Protein AF-A0A286EN85-F1 (afdb_monomer)

Mean predicted aligned error: 17.19 Å

Secondary structure (DSSP, 8-state):
-----------PPPP--TTSSTTSSS---------PPPPPP-PPP-----------------------------------------------------PPPP----------------------------------------------------PPPP--------EETTEEHHHHHHHHHHHHHHHT-TTS-HHHHHHHHHHHHHHHHHHHSEETTEEHHHHHHHHHHHHTS--EEEE----TTS---SS-TTPPP--HHHHTT-TT-EEEEEE-TTS-EEEEEEETTEEEEEEEEEETT--TTT--S-----HHHHHHHHHHTT---SEEEEEEEEE-S-GGGGTSHHHHHHHHHHHTTSPPP-EEEEEEEEEE-TTTTHHHHHTTTSHHHHHHHHHHHHHHHHHHHHHHTTEEEEE--HHHHHHHHHHHTTPPPPPTTPPEEEEE-SS-EE-SS-EEEEEEEEE--HHHHHT-----SSEEEEEEEEEE-TTS-EEEEEEEEEEESSHHHHHHHHHHHHHHHHHTT-EEEE-TT-HHHHHHTTSTT----

Foldseek 3Di:
DDDDDDDDDDDDDDDPPPPPPVVPPPDDDDDDDDDDDDDDDDDDDDDDDDDDDDDDDDDDDDDDDDDDDDDDDDDDDDDDDDDDDDDDDDDDDDDDDDDDDDDDDDDDDDDDDDDDDDDDDDDDDDDDDDDDDDDDDDDDDDDDDDDDDPDPPPPDDPPDPPPPQPDDPNHHVVLVVLVVVLVVLLVPPPPPDPVVSVVSNVVSVVVSCLQPDCDVVHRNVNVVVLVVVLVPDDQKQKFFQDPQPPPPPPPPPFWDDFGRVLCSLFVPWTWGWDADPVRAIWIWIDGPQKIKWKKWKAAPDDPQWDCLQFLDFPVVQLVVLCVVVVLQFQKKKKKKKWFFQQLCVLPDDPSSVVVVVVVVVDGTTRDIIIMIMTIGRCVRCVVQLVVQVHDPRSVVVSNSVSLVSSQVRSVVSNIGIGIAHRVRQSVQLVVLVVDDPDPSRDIWMWGDDQAWIDTPFKIKWKKKWPDDDPVLVSVPSDQNARMKMKMWMWGQDPVRDIDIIIMIMGMHRDPVRSVRSVVSVCVSCVVSVIDIGTPGSCRSLSSQRNGRVRDDD

pLDDT: mean 70.4, std 23.83, range [24.61, 98.0]

Solvent-accessible surface area (backbone atoms only — not comparable to full-atom values): 34854 Å² total; per-residue (Å²): 140,84,88,84,83,82,86,79,84,80,84,76,85,78,80,90,69,78,76,73,68,75,76,74,76,81,79,76,80,85,76,91,77,82,86,79,75,84,82,78,85,86,77,81,90,80,91,80,84,90,81,90,80,88,87,87,89,82,91,85,81,84,88,81,83,85,83,91,83,91,83,85,90,81,86,90,79,91,81,89,82,89,81,88,80,87,85,91,84,87,82,88,83,86,86,84,88,82,82,86,88,79,91,85,88,84,87,85,87,84,84,90,81,88,89,84,87,92,82,91,74,92,80,79,90,76,90,79,76,88,76,87,84,78,87,83,84,91,85,83,87,87,91,76,92,76,80,89,74,90,69,80,75,73,73,75,77,71,87,71,80,77,76,78,63,68,58,57,95,90,40,47,48,71,57,52,54,44,52,49,50,40,51,50,55,58,72,65,28,86,88,42,60,72,68,58,36,51,51,52,51,52,50,40,50,51,52,45,49,45,60,67,49,53,61,91,83,42,44,40,60,64,49,50,53,37,50,54,57,35,72,76,48,84,46,65,49,75,32,68,55,66,63,86,83,72,69,80,60,86,85,58,84,60,68,52,91,68,60,49,79,52,38,69,80,36,83,68,56,44,35,28,65,48,67,45,98,86,66,51,53,31,17,40,39,32,44,92,85,27,36,29,40,40,30,38,47,42,63,82,81,69,57,67,76,71,74,79,71,64,89,72,72,65,60,68,56,44,55,48,54,37,53,75,68,57,51,56,53,58,32,40,34,43,35,37,38,39,34,27,72,52,44,56,77,62,71,30,73,70,46,20,52,51,43,56,57,49,45,75,78,41,87,58,51,70,45,76,50,36,38,41,25,42,31,41,30,62,81,83,17,36,68,53,18,46,79,50,73,26,72,70,63,1,44,52,52,48,50,51,53,52,51,52,48,49,29,53,52,31,44,76,59,66,26,46,50,45,66,24,26,45,68,48,48,47,47,49,34,45,60,52,67,67,61,73,89,71,60,84,82,55,68,46,50,38,43,49,43,57,73,29,29,29,48,93,65,40,39,33,36,35,25,37,58,76,41,79,57,78,75,52,59,56,70,64,75,78,62,76,22,48,26,38,33,41,19,38,37,40,24,76,39,96,88,74,48,73,50,74,49,38,38,40,34,45,27,15,75,43,73,68,52,39,51,53,33,51,51,48,47,52,50,52,30,53,74,66,66,30,40,74,41,76,40,57,48,40,23,62,61,45,48,44,35,52,24,76,78,42,64,93,127

Structure (mmCIF, N/CA/C/O backbone):
data_AF-A0A286EN85-F1
#
_entry.id   AF-A0A286EN85-F1
#
loop_
_atom_site.group_PDB
_atom_site.id
_atom_site.type_symbol
_atom_site.label_atom_id
_atom_site.label_alt_id
_atom_site.label_comp_id
_atom_site.label_asym_id
_atom_site.label_entity_id
_atom_site.label_seq_id
_atom_site.pdbx_PDB_ins_code
_atom_site.Cartn_x
_atom_site.Cartn_y
_atom_site.Cartn_z
_atom_site.occupancy
_atom_site.B_iso_or_equiv
_atom_site.auth_seq_id
_atom_site.auth_comp_id
_atom_site.auth_asym_id
_atom_site.auth_atom_id
_atom_site.pdbx_PDB_model_num
ATOM 1 N N . MET A 1 1 ? 28.900 -2.357 -67.559 1.00 37.50 1 MET A N 1
ATOM 2 C CA . MET A 1 1 ? 28.518 -1.378 -66.519 1.00 37.50 1 MET A CA 1
ATOM 3 C C . MET A 1 1 ? 28.717 -2.035 -65.168 1.00 37.50 1 MET A C 1
ATOM 5 O O . MET A 1 1 ? 27.963 -2.923 -64.808 1.00 37.50 1 MET A O 1
ATOM 9 N N . VAL A 1 2 ? 29.807 -1.669 -64.501 1.00 26.42 2 VAL A N 1
ATOM 10 C CA . VAL A 1 2 ? 30.241 -2.177 -63.196 1.00 26.42 2 VAL A CA 1
ATOM 11 C C . VAL A 1 2 ? 30.004 -1.037 -62.213 1.00 26.42 2 VAL A C 1
ATOM 13 O O . VAL A 1 2 ? 30.595 0.025 -62.386 1.00 26.42 2 VAL A O 1
ATOM 16 N N . PHE A 1 3 ? 29.120 -1.217 -61.231 1.00 29.27 3 PHE A N 1
ATOM 17 C CA . PHE A 1 3 ? 28.935 -0.240 -60.157 1.00 29.27 3 PHE A CA 1
ATOM 18 C C . PHE A 1 3 ? 29.713 -0.688 -58.921 1.00 29.27 3 PHE A C 1
ATOM 20 O O . PHE A 1 3 ? 29.362 -1.648 -58.243 1.00 29.27 3 PHE A O 1
ATOM 27 N N . SER A 1 4 ? 30.804 0.035 -58.686 1.00 24.61 4 SER A N 1
ATOM 28 C CA . SER A 1 4 ? 31.591 0.049 -57.460 1.00 24.61 4 SER A CA 1
ATOM 29 C C . SER A 1 4 ? 30.835 0.853 -56.398 1.00 24.61 4 SER A C 1
ATOM 31 O O . SER A 1 4 ? 30.503 2.015 -56.633 1.00 24.61 4 SER A O 1
ATOM 33 N N . VAL A 1 5 ? 30.555 0.249 -55.242 1.00 34.94 5 VAL A N 1
ATOM 34 C CA . VAL A 1 5 ? 30.051 0.951 -54.053 1.00 34.94 5 VAL A CA 1
ATOM 35 C C . VAL A 1 5 ? 31.171 0.936 -53.020 1.00 34.94 5 VAL A C 1
ATOM 37 O O . VAL A 1 5 ? 31.444 -0.079 -52.386 1.00 34.94 5 VAL A O 1
ATOM 40 N N . GLY A 1 6 ? 31.866 2.068 -52.912 1.00 31.92 6 GLY A N 1
ATOM 41 C CA . GLY A 1 6 ? 32.921 2.297 -51.935 1.00 31.92 6 GLY A CA 1
ATOM 42 C C . GLY A 1 6 ? 32.345 2.669 -50.572 1.00 31.92 6 GLY A C 1
ATOM 43 O O . GLY A 1 6 ? 31.715 3.712 -50.410 1.00 31.92 6 GLY A O 1
ATOM 44 N N . THR A 1 7 ? 32.604 1.825 -49.581 1.00 32.81 7 THR A N 1
ATOM 45 C CA . THR A 1 7 ? 32.297 2.051 -48.168 1.00 32.81 7 THR A CA 1
ATOM 46 C C . THR A 1 7 ? 33.362 2.971 -47.558 1.00 32.81 7 THR A C 1
ATOM 48 O O . THR A 1 7 ? 34.517 2.575 -47.418 1.00 32.81 7 THR A O 1
ATOM 51 N N . ARG A 1 8 ? 33.002 4.201 -47.169 1.00 31.61 8 ARG A N 1
ATOM 52 C CA . ARG A 1 8 ? 33.813 5.033 -46.259 1.00 31.61 8 ARG A CA 1
ATOM 53 C C . ARG A 1 8 ? 33.131 5.077 -44.896 1.00 31.61 8 ARG A C 1
ATOM 55 O O . ARG A 1 8 ? 32.101 5.721 -44.737 1.00 31.61 8 ARG A O 1
ATOM 62 N N . ALA A 1 9 ? 33.715 4.373 -43.930 1.00 30.30 9 ALA A N 1
ATOM 63 C CA . ALA A 1 9 ? 33.351 4.460 -42.524 1.00 30.30 9 ALA A CA 1
ATOM 64 C C . ALA A 1 9 ? 34.038 5.682 -41.897 1.00 30.30 9 ALA A C 1
ATOM 66 O O . ALA A 1 9 ? 35.263 5.746 -41.803 1.00 30.30 9 ALA A O 1
ATOM 67 N N . SER A 1 10 ? 33.237 6.661 -41.488 1.00 31.23 10 SER A N 1
ATOM 68 C CA . SER A 1 10 ? 33.670 7.823 -40.717 1.00 31.23 10 SER A CA 1
ATOM 69 C C . SER A 1 10 ? 33.829 7.414 -39.251 1.00 31.23 10 SER A C 1
ATOM 71 O O . SER A 1 10 ? 32.850 7.075 -38.587 1.00 31.23 10 SER A O 1
ATOM 73 N N . ILE A 1 11 ? 35.060 7.439 -38.744 1.00 35.25 11 ILE A N 1
ATOM 74 C CA . ILE A 1 11 ? 35.371 7.241 -37.325 1.00 35.25 11 ILE A CA 1
ATOM 75 C C . ILE A 1 11 ? 34.974 8.521 -36.578 1.00 35.25 11 ILE A C 1
ATOM 77 O O . ILE A 1 11 ? 35.602 9.565 -36.745 1.00 35.25 11 ILE A O 1
ATOM 81 N N . LEU A 1 12 ? 33.916 8.446 -35.770 1.00 37.62 12 LEU A N 1
ATOM 82 C CA . LEU A 1 12 ? 33.552 9.487 -34.807 1.00 37.62 12 LEU A CA 1
ATOM 83 C C . LEU A 1 12 ? 34.435 9.365 -33.548 1.00 37.62 12 LEU A C 1
ATOM 85 O O . LEU A 1 12 ? 34.676 8.246 -33.087 1.00 37.62 12 LEU A O 1
ATOM 89 N N . PRO A 1 13 ? 34.906 10.479 -32.958 1.00 38.34 13 PRO A N 1
ATOM 90 C CA . PRO A 1 13 ? 35.698 10.445 -31.736 1.00 38.34 13 PRO A CA 1
ATOM 91 C C . PRO A 1 13 ? 34.829 10.087 -30.521 1.00 38.34 13 PRO A C 1
ATOM 93 O O . PRO A 1 13 ? 33.776 10.677 -30.280 1.00 38.34 13 PRO A O 1
ATOM 96 N N . VAL A 1 14 ? 35.302 9.123 -29.731 1.00 38.22 14 VAL A N 1
ATOM 97 C CA . VAL A 1 14 ? 34.725 8.737 -28.437 1.00 38.22 14 VAL A CA 1
ATOM 98 C C . VAL A 1 14 ? 35.010 9.845 -27.407 1.00 38.22 14 VAL A C 1
ATOM 100 O O . VAL A 1 14 ? 36.177 10.185 -27.207 1.00 38.22 14 VAL A O 1
ATOM 103 N N . PRO A 1 15 ? 34.003 10.410 -26.713 1.00 34.84 15 PRO A N 1
ATOM 104 C CA . PRO A 1 15 ? 34.243 11.391 -25.660 1.00 34.84 15 PRO A CA 1
ATOM 105 C C . PRO A 1 15 ? 34.834 10.729 -24.402 1.00 34.84 15 PRO A C 1
ATOM 107 O O . PRO A 1 15 ? 34.243 9.837 -23.788 1.00 34.84 15 PRO A O 1
ATOM 110 N N . GLY A 1 16 ? 36.019 11.195 -24.000 1.00 36.62 16 GLY A N 1
ATOM 111 C CA . GLY A 1 16 ? 36.777 10.732 -22.836 1.00 36.62 16 GLY A CA 1
ATOM 112 C C . GLY A 1 16 ? 36.204 11.190 -21.492 1.00 36.62 16 GLY A C 1
ATOM 113 O O . GLY A 1 16 ? 36.803 12.024 -20.823 1.00 36.62 16 GLY A O 1
ATOM 114 N N . VAL A 1 17 ? 35.071 10.620 -21.067 1.00 41.47 17 VAL A N 1
ATOM 115 C CA . VAL A 1 17 ? 34.461 10.906 -19.744 1.00 41.47 17 VAL A CA 1
ATOM 116 C C . VAL A 1 17 ? 34.503 9.699 -18.786 1.00 41.47 17 VAL A C 1
ATOM 118 O O . VAL A 1 17 ? 34.195 9.820 -17.604 1.00 41.47 17 VAL A O 1
ATOM 121 N N . ILE A 1 18 ? 34.984 8.530 -19.220 1.00 38.09 18 ILE A N 1
ATOM 122 C CA . ILE A 1 18 ? 34.916 7.300 -18.402 1.00 38.09 18 ILE A CA 1
ATOM 123 C C . ILE A 1 18 ? 36.121 7.111 -17.449 1.00 38.09 18 ILE A C 1
ATOM 125 O O . ILE A 1 18 ? 36.033 6.342 -16.494 1.00 38.09 18 ILE A O 1
ATOM 129 N N . LEU A 1 19 ? 37.219 7.865 -17.591 1.00 34.06 19 LEU A N 1
ATOM 130 C CA . LEU A 1 19 ? 38.422 7.671 -16.757 1.00 34.06 19 LEU A CA 1
ATOM 131 C C . LEU A 1 19 ? 38.522 8.534 -15.481 1.00 34.06 19 LEU A C 1
ATOM 133 O O . LEU A 1 19 ? 39.408 8.293 -14.663 1.00 34.06 19 LEU A O 1
ATOM 137 N N . ALA A 1 20 ? 37.603 9.475 -15.237 1.00 34.38 20 ALA A N 1
ATOM 138 C CA . ALA A 1 20 ? 37.636 10.311 -14.025 1.00 34.38 20 ALA A CA 1
ATOM 139 C C . ALA A 1 20 ? 36.971 9.660 -12.789 1.00 34.38 20 ALA A C 1
ATOM 141 O O . ALA A 1 20 ? 37.239 10.062 -11.657 1.00 34.38 20 ALA A O 1
ATOM 142 N N . GLY A 1 21 ? 36.140 8.626 -12.974 1.00 34.59 21 GLY A N 1
ATOM 143 C CA . GLY A 1 21 ? 35.402 7.971 -11.881 1.00 34.59 21 GLY A CA 1
ATOM 144 C C . GLY A 1 21 ? 36.197 6.928 -11.083 1.00 34.59 21 GLY A C 1
ATOM 145 O O . GLY A 1 21 ? 35.845 6.623 -9.947 1.00 34.59 21 GLY A O 1
ATOM 146 N N . LEU A 1 22 ? 37.292 6.400 -11.637 1.00 32.66 22 LEU A N 1
ATOM 147 C CA . LEU A 1 22 ? 38.024 5.261 -11.060 1.00 32.66 22 LEU A CA 1
ATOM 148 C C . LEU A 1 22 ? 39.179 5.644 -10.119 1.00 32.66 22 LEU A C 1
ATOM 150 O O . LEU A 1 22 ? 39.693 4.782 -9.413 1.00 32.66 22 LEU A O 1
ATOM 154 N N . ARG A 1 23 ? 39.541 6.933 -10.016 1.00 34.00 23 ARG A N 1
ATOM 155 C CA . ARG A 1 23 ? 40.538 7.429 -9.040 1.00 34.00 23 ARG A CA 1
ATOM 156 C C . ARG A 1 23 ? 39.949 7.911 -7.706 1.00 34.00 23 ARG A C 1
ATOM 158 O O . ARG A 1 23 ? 40.711 8.252 -6.810 1.00 34.00 23 ARG A O 1
ATOM 165 N N . ARG A 1 24 ? 38.620 7.901 -7.531 1.00 36.53 24 ARG A N 1
ATOM 166 C CA . ARG A 1 24 ? 37.940 8.340 -6.288 1.00 36.53 24 ARG A CA 1
ATOM 167 C C . ARG A 1 24 ? 37.510 7.213 -5.340 1.00 36.53 24 ARG A C 1
ATOM 169 O O . ARG A 1 24 ? 36.817 7.480 -4.366 1.00 36.53 24 ARG A O 1
ATOM 176 N N . LEU A 1 25 ? 37.930 5.971 -5.596 1.00 34.88 25 LEU A N 1
ATOM 177 C CA . LEU A 1 25 ? 37.581 4.793 -4.783 1.00 34.88 25 LEU A CA 1
ATOM 178 C C . LEU A 1 25 ? 38.743 4.225 -3.944 1.00 34.88 25 LEU A C 1
ATOM 180 O O . LEU A 1 25 ? 38.591 3.166 -3.346 1.00 34.88 25 LEU A O 1
ATOM 184 N N . GLN A 1 26 ? 39.880 4.925 -3.847 1.00 34.69 26 GLN A N 1
ATOM 185 C CA . GLN A 1 26 ? 41.032 4.490 -3.035 1.00 34.69 26 GLN A CA 1
ATOM 186 C C . GLN A 1 26 ? 41.301 5.331 -1.774 1.00 34.69 26 GLN A C 1
ATOM 188 O O . GLN A 1 26 ? 42.305 5.114 -1.106 1.00 34.69 26 GLN A O 1
ATOM 193 N N . SER A 1 27 ? 40.395 6.228 -1.376 1.00 33.34 27 SER A N 1
ATOM 194 C CA . SER A 1 27 ? 40.480 6.916 -0.079 1.00 33.34 27 SER A CA 1
ATOM 195 C C . SER A 1 27 ? 39.203 6.703 0.735 1.00 33.34 27 SER A C 1
ATOM 197 O O . SER A 1 27 ? 38.347 7.581 0.823 1.00 33.34 27 SER A O 1
ATOM 199 N N . ILE A 1 28 ? 39.075 5.516 1.324 1.00 36.47 28 ILE A N 1
ATOM 200 C CA . ILE A 1 28 ? 38.228 5.306 2.500 1.00 36.47 28 ILE A CA 1
ATOM 201 C C . ILE A 1 28 ? 39.192 5.181 3.683 1.00 36.47 28 ILE A C 1
ATOM 203 O O . ILE A 1 28 ? 39.798 4.120 3.842 1.00 36.47 28 ILE A O 1
ATOM 207 N N . PRO A 1 29 ? 39.383 6.225 4.508 1.00 35.62 29 PRO A N 1
ATOM 208 C CA . PRO A 1 29 ? 39.943 6.033 5.832 1.00 35.62 29 PRO A CA 1
ATOM 209 C C . PRO A 1 29 ? 38.877 5.337 6.680 1.00 35.62 29 PRO A C 1
ATOM 211 O O . PRO A 1 29 ? 37.765 5.838 6.845 1.00 35.62 29 PRO A O 1
ATOM 214 N N . GLY A 1 30 ? 39.211 4.157 7.195 1.00 40.03 30 GLY A N 1
ATOM 215 C CA . GLY A 1 30 ? 38.523 3.613 8.355 1.00 40.03 30 GLY A CA 1
ATOM 216 C C . GLY A 1 30 ? 38.811 4.496 9.569 1.00 40.03 30 GLY A C 1
ATOM 217 O O . GLY A 1 30 ? 39.941 4.937 9.759 1.00 40.03 30 GLY A O 1
ATOM 218 N N . GLY A 1 31 ? 37.792 4.748 10.380 1.00 32.44 31 GLY A N 1
ATOM 219 C CA . GLY A 1 31 ? 37.924 5.501 11.624 1.00 32.44 31 GLY A CA 1
ATOM 220 C C . GLY A 1 31 ? 36.610 6.176 11.973 1.00 32.44 31 GLY A C 1
ATOM 221 O O . GLY A 1 31 ? 36.201 7.117 11.304 1.00 32.44 31 GLY A O 1
ATOM 222 N N . GLY A 1 32 ? 35.914 5.644 12.976 1.00 46.00 32 GLY A N 1
ATOM 223 C CA . GLY A 1 32 ? 34.712 6.266 13.511 1.00 46.00 32 GLY A CA 1
ATOM 224 C C . GLY A 1 32 ? 35.048 7.581 14.203 1.00 46.00 32 GLY A C 1
ATOM 225 O O . GLY A 1 32 ? 35.995 7.644 14.982 1.00 46.00 32 GLY A O 1
ATOM 226 N N . GLU A 1 33 ? 34.229 8.597 13.960 1.00 30.17 33 GLU A N 1
ATOM 227 C CA . GLU A 1 33 ? 34.220 9.814 14.757 1.00 30.17 33 GLU A CA 1
ATOM 228 C C . GLU A 1 33 ? 32.792 10.030 15.265 1.00 30.17 33 GLU A C 1
ATOM 230 O O . GLU A 1 33 ? 31.848 10.291 14.515 1.00 30.17 33 GLU A O 1
ATOM 235 N N . LEU A 1 34 ? 32.636 9.789 16.566 1.00 36.16 34 LEU A N 1
ATOM 236 C CA . LEU A 1 34 ? 31.470 10.149 17.354 1.00 36.16 34 LEU A CA 1
ATOM 237 C C . LEU A 1 34 ? 31.338 11.672 17.329 1.00 36.16 34 LEU A C 1
ATOM 239 O O . LEU A 1 34 ? 32.243 12.382 17.759 1.00 36.16 34 LEU A O 1
ATOM 243 N N . VAL A 1 35 ? 30.190 12.162 16.868 1.00 36.72 35 VAL A N 1
ATOM 244 C CA . VAL A 1 35 ? 29.818 13.571 16.997 1.00 36.72 35 VAL A CA 1
ATOM 245 C C . VAL A 1 35 ? 29.725 13.907 18.487 1.00 36.72 35 VAL A C 1
ATOM 247 O O . VAL A 1 35 ? 28.838 13.436 19.200 1.00 36.72 35 VAL A O 1
ATOM 250 N N . SER A 1 36 ? 30.686 14.700 18.956 1.00 31.30 36 SER A N 1
ATOM 251 C CA . SER A 1 36 ? 30.783 15.224 20.313 1.00 31.30 36 SER A CA 1
ATOM 252 C C . SER A 1 36 ? 29.688 16.260 20.581 1.00 31.30 36 SER A C 1
ATOM 254 O O . SER A 1 36 ? 29.626 17.300 19.927 1.00 31.30 36 SER A O 1
ATOM 256 N N . ILE A 1 37 ? 28.849 15.982 21.576 1.00 46.12 37 ILE A N 1
ATOM 257 C CA . ILE A 1 37 ? 27.871 16.912 22.154 1.00 46.12 37 ILE A CA 1
ATOM 258 C C . ILE A 1 37 ? 28.617 17.864 23.113 1.00 46.12 37 ILE A C 1
ATOM 260 O O . ILE A 1 37 ? 29.447 17.385 23.892 1.00 46.12 37 ILE A O 1
ATOM 264 N N . PRO A 1 38 ? 28.354 19.186 23.108 1.00 44.34 38 PRO A N 1
ATOM 265 C CA . PRO A 1 38 ? 29.009 20.116 24.027 1.00 44.34 38 PRO A CA 1
ATOM 266 C C . PRO A 1 38 ? 28.607 19.858 25.495 1.00 44.34 38 PRO A C 1
ATOM 268 O O . PRO A 1 38 ? 27.457 19.500 25.771 1.00 44.34 38 PRO A O 1
ATOM 271 N N . PRO A 1 39 ? 29.526 20.044 26.463 1.00 42.09 39 PRO A N 1
ATOM 272 C CA . PRO A 1 39 ? 29.259 19.760 27.867 1.00 42.09 39 PRO A CA 1
ATOM 273 C C . PRO A 1 39 ? 28.335 20.807 28.505 1.00 42.09 39 PRO A C 1
ATOM 275 O O . PRO A 1 39 ? 28.498 22.013 28.324 1.00 42.09 39 PRO A O 1
ATOM 278 N N . ARG A 1 40 ? 27.390 20.324 29.322 1.00 43.88 40 ARG A N 1
ATOM 279 C CA . ARG A 1 40 ? 26.606 21.136 30.266 1.00 43.88 40 ARG A CA 1
ATOM 280 C C . ARG A 1 40 ? 27.514 21.766 31.340 1.00 43.88 40 ARG A C 1
ATOM 282 O O . ARG A 1 40 ? 28.486 21.130 31.756 1.00 43.88 40 ARG A O 1
ATOM 289 N N . PRO A 1 41 ? 27.178 22.967 31.845 1.00 42.28 41 PRO A N 1
ATOM 290 C CA . PRO A 1 41 ? 27.951 23.632 32.887 1.00 42.28 41 PRO A CA 1
ATOM 291 C C . PRO A 1 41 ? 27.868 22.884 34.226 1.00 42.28 41 PRO A C 1
ATOM 293 O O . PRO A 1 41 ? 26.811 22.398 34.633 1.00 42.28 41 PRO A O 1
ATOM 296 N N . LYS A 1 42 ? 29.019 22.801 34.903 1.00 39.75 42 LYS A N 1
ATOM 297 C CA . LYS A 1 42 ? 29.210 22.178 36.218 1.00 39.75 42 LYS A CA 1
ATOM 298 C C . LYS A 1 42 ? 28.576 23.041 37.315 1.00 39.75 42 LYS A C 1
ATOM 300 O O . LYS A 1 42 ? 29.044 24.144 37.574 1.00 39.75 42 LYS A O 1
ATOM 305 N N . GLY A 1 43 ? 27.551 22.502 37.972 1.00 38.66 43 GLY A N 1
ATOM 306 C CA . GLY A 1 43 ? 27.073 22.949 39.282 1.00 38.66 43 GLY A CA 1
ATOM 307 C C . GLY A 1 43 ? 27.855 22.265 40.407 1.00 38.66 43 GLY A C 1
ATOM 308 O O . GLY A 1 43 ? 28.271 21.116 40.277 1.00 38.66 43 GLY A O 1
ATOM 309 N N . SER A 1 44 ? 28.099 23.023 41.469 1.00 37.62 44 SER A N 1
ATOM 310 C CA . SER A 1 44 ? 29.079 22.813 42.534 1.00 37.62 44 SER A CA 1
ATOM 311 C C . SER A 1 44 ? 28.817 21.639 43.481 1.00 37.62 44 SER A C 1
ATOM 313 O O . SER A 1 44 ? 27.679 21.284 43.772 1.00 37.62 44 SER A O 1
ATOM 315 N N . GLY A 1 45 ? 29.935 21.127 44.003 1.00 35.84 45 GLY A N 1
ATOM 316 C CA . GLY A 1 45 ? 30.097 20.069 44.997 1.00 35.84 45 GLY A CA 1
ATOM 317 C C . GLY A 1 45 ? 29.239 20.138 46.263 1.00 35.84 45 GLY A C 1
ATOM 318 O O . GLY A 1 45 ? 28.857 21.199 46.748 1.00 35.84 45 GLY A O 1
ATOM 319 N N . GLY A 1 46 ? 29.045 18.950 46.830 1.00 36.06 46 GLY A N 1
ATOM 320 C CA . GLY A 1 46 ? 28.564 18.712 48.182 1.00 36.06 46 GLY A CA 1
ATOM 321 C C . GLY A 1 46 ? 29.011 17.324 48.634 1.00 36.06 46 GLY A C 1
ATOM 322 O O . GLY A 1 46 ? 28.432 16.321 48.229 1.00 36.06 46 GLY A O 1
ATOM 323 N N . ASP A 1 47 ? 30.082 17.296 49.423 1.00 41.62 47 ASP A N 1
ATOM 324 C CA . ASP A 1 47 ? 30.658 16.145 50.122 1.00 41.62 47 ASP A CA 1
ATOM 325 C C . ASP A 1 47 ? 29.624 15.244 50.815 1.00 41.62 47 ASP A C 1
ATOM 327 O O . ASP A 1 47 ? 28.758 15.745 51.532 1.00 41.62 47 ASP A O 1
ATOM 331 N N . ARG A 1 48 ? 29.835 13.916 50.768 1.00 39.00 48 ARG A N 1
ATOM 332 C CA . ARG A 1 48 ? 29.853 13.074 51.986 1.00 39.00 48 ARG A CA 1
ATOM 333 C C . ARG A 1 48 ? 30.294 11.627 51.737 1.00 39.00 48 ARG A C 1
ATOM 335 O O . ARG A 1 48 ? 29.566 10.801 51.205 1.00 39.00 48 ARG A O 1
ATOM 342 N N . ARG A 1 49 ? 31.517 11.378 52.210 1.00 35.62 49 ARG A N 1
ATOM 343 C CA . ARG A 1 49 ? 32.027 10.243 53.002 1.00 35.62 49 ARG A CA 1
ATOM 344 C C . ARG A 1 49 ? 31.436 8.840 52.791 1.00 35.62 49 ARG A C 1
ATOM 346 O O . ARG A 1 49 ? 30.297 8.532 53.117 1.00 35.62 49 ARG A O 1
ATOM 353 N N . GLN A 1 50 ? 32.372 7.980 52.406 1.00 36.03 50 GLN A N 1
ATOM 354 C CA . GLN A 1 50 ? 32.381 6.526 52.440 1.00 36.03 50 GLN A CA 1
ATOM 355 C C . GLN A 1 50 ? 32.161 5.970 53.858 1.00 36.03 50 GLN A C 1
ATOM 357 O O . GLN A 1 50 ? 32.797 6.431 54.802 1.00 36.03 50 GLN A O 1
ATOM 362 N N . HIS A 1 51 ? 31.372 4.901 53.974 1.00 36.19 51 HIS A N 1
ATOM 363 C CA . HIS A 1 51 ? 31.632 3.814 54.918 1.00 36.19 51 HIS A CA 1
ATOM 364 C C . HIS A 1 51 ? 31.239 2.483 54.273 1.00 36.19 51 HIS A C 1
ATOM 366 O O . HIS A 1 51 ? 30.103 2.274 53.854 1.00 36.19 51 HIS A O 1
ATOM 372 N N . ALA A 1 52 ? 32.227 1.598 54.175 1.00 38.75 52 ALA A N 1
ATOM 373 C CA . ALA A 1 52 ? 32.098 0.214 53.759 1.00 38.75 52 ALA A CA 1
ATOM 374 C C . ALA A 1 52 ? 31.550 -0.644 54.906 1.00 38.75 52 ALA A C 1
ATOM 376 O O . ALA A 1 52 ? 32.072 -0.540 56.013 1.00 38.75 52 ALA A O 1
ATOM 377 N N . VAL A 1 53 ? 30.606 -1.557 54.637 1.00 36.38 53 VAL A N 1
ATOM 378 C CA . VAL A 1 53 ? 30.409 -2.764 55.459 1.00 36.38 53 VAL A CA 1
ATOM 379 C C . VAL A 1 53 ? 30.007 -3.967 54.594 1.00 36.38 53 VAL A C 1
ATOM 381 O O . VAL A 1 53 ? 29.056 -3.931 53.821 1.00 36.38 53 VAL A O 1
ATOM 384 N N . LYS A 1 54 ? 30.816 -5.011 54.795 1.00 35.59 54 LYS A N 1
ATOM 385 C CA . LYS A 1 54 ? 30.694 -6.458 54.572 1.00 35.59 54 LYS A CA 1
ATOM 386 C C . LYS A 1 54 ? 29.323 -7.071 54.255 1.00 35.59 54 LYS A C 1
ATOM 388 O O . LYS A 1 54 ? 28.305 -6.802 54.879 1.00 35.59 54 LYS A O 1
ATOM 393 N N . SER A 1 55 ? 29.418 -8.058 53.374 1.00 36.62 55 SER A N 1
ATOM 394 C CA . SER A 1 55 ? 28.453 -9.083 52.998 1.00 36.62 55 SER A CA 1
ATOM 395 C C . SER A 1 55 ? 28.326 -10.251 54.000 1.00 36.62 55 SER A C 1
ATOM 397 O O . SER A 1 55 ? 29.264 -10.559 54.738 1.00 36.62 55 SER A O 1
ATOM 399 N N . ALA A 1 56 ? 27.188 -10.959 53.858 1.00 35.78 56 ALA A N 1
ATOM 400 C CA . ALA A 1 56 ? 26.859 -12.355 54.228 1.00 35.78 56 ALA A CA 1
ATOM 401 C C . ALA A 1 56 ? 25.939 -12.567 55.475 1.00 35.78 56 ALA A C 1
ATOM 403 O O . ALA A 1 56 ? 25.712 -11.632 56.235 1.00 35.78 56 ALA A O 1
ATOM 404 N N . PRO A 1 57 ? 25.284 -13.745 55.634 1.00 52.75 57 PRO A N 1
ATOM 405 C CA . PRO A 1 57 ? 23.874 -13.947 55.259 1.00 52.75 57 PRO A CA 1
ATOM 406 C C . PRO A 1 57 ? 23.000 -14.521 56.403 1.00 52.75 57 PRO A C 1
ATOM 408 O O . PRO A 1 57 ? 23.508 -15.087 57.367 1.00 52.75 57 PRO A O 1
ATOM 411 N N . GLY A 1 58 ? 21.665 -14.451 56.294 1.00 31.48 58 GLY A N 1
ATOM 412 C CA . GLY A 1 58 ? 20.781 -14.946 57.360 1.00 31.48 58 GLY A CA 1
ATOM 413 C C . GLY A 1 58 ? 19.362 -15.330 56.937 1.00 31.48 58 GLY A C 1
ATOM 414 O O . GLY A 1 58 ? 18.507 -14.474 56.754 1.00 31.48 58 GLY A O 1
ATOM 415 N N . ARG A 1 59 ? 19.140 -16.649 56.835 1.00 36.47 59 ARG A N 1
ATOM 416 C CA . ARG A 1 59 ? 17.937 -17.426 57.214 1.00 36.47 59 ARG A CA 1
ATOM 417 C C . ARG A 1 59 ? 16.674 -16.632 57.610 1.00 36.47 59 ARG A C 1
ATOM 419 O O . ARG A 1 59 ? 16.673 -15.962 58.638 1.00 36.47 59 ARG A O 1
ATOM 426 N N . ARG A 1 60 ? 15.533 -16.934 56.973 1.00 36.16 60 ARG A N 1
ATOM 427 C CA . ARG A 1 60 ? 14.216 -16.871 57.640 1.00 36.16 60 ARG A CA 1
ATOM 428 C C . ARG A 1 60 ? 13.375 -18.121 57.378 1.00 36.16 60 ARG A C 1
ATOM 430 O O . ARG A 1 60 ? 13.116 -18.503 56.242 1.00 36.16 60 ARG A O 1
ATOM 437 N N . ARG A 1 61 ? 12.984 -18.752 58.488 1.00 36.47 61 ARG A N 1
ATOM 438 C CA . ARG A 1 61 ? 11.945 -19.775 58.634 1.00 36.47 61 ARG A CA 1
ATOM 439 C C . ARG A 1 61 ? 10.624 -19.073 58.983 1.00 36.47 61 ARG A C 1
ATOM 441 O O . ARG A 1 61 ? 10.655 -18.154 59.787 1.00 36.47 61 ARG A O 1
ATOM 448 N N . ARG A 1 62 ? 9.545 -19.588 58.379 1.00 35.91 62 ARG A N 1
ATOM 449 C CA . ARG A 1 62 ? 8.202 -19.952 58.893 1.00 35.91 62 ARG A CA 1
ATOM 450 C C . ARG A 1 62 ? 7.462 -19.122 59.958 1.00 35.91 62 ARG A C 1
ATOM 452 O O . ARG A 1 62 ? 8.052 -18.616 60.902 1.00 35.91 62 ARG A O 1
ATOM 459 N N . SER A 1 63 ? 6.134 -19.287 59.831 1.00 32.66 63 SER A N 1
ATOM 460 C CA . SER A 1 63 ? 5.021 -19.154 60.793 1.00 32.66 63 SER A CA 1
ATOM 461 C C . SER A 1 63 ? 4.629 -17.729 61.157 1.00 32.66 63 SER A C 1
ATOM 463 O O . SER A 1 63 ? 5.496 -16.880 61.300 1.00 32.66 63 SER A O 1
ATOM 465 N N . ASP A 1 64 ? 3.371 -17.375 61.380 1.00 33.38 64 ASP A N 1
ATOM 466 C CA . ASP A 1 64 ? 2.031 -17.939 61.154 1.00 33.38 64 ASP A CA 1
ATOM 467 C C . ASP A 1 64 ? 1.070 -16.815 61.606 1.00 33.38 64 ASP A C 1
ATOM 469 O O . ASP A 1 64 ? 1.509 -15.828 62.200 1.00 33.38 64 ASP A O 1
ATOM 473 N N . SER A 1 65 ? -0.234 -17.017 61.415 1.00 35.31 65 SER A N 1
ATOM 474 C CA . SER A 1 65 ? -1.358 -16.375 62.125 1.00 35.31 65 SER A CA 1
ATOM 475 C C . SER A 1 65 ? -1.853 -14.990 61.666 1.00 35.31 65 SER A C 1
ATOM 477 O O . SER A 1 65 ? -1.281 -13.940 61.943 1.00 35.31 65 SER A O 1
ATOM 479 N N . SER A 1 66 ? -3.025 -15.032 61.019 1.00 37.75 66 SER A N 1
ATOM 480 C CA . SER A 1 66 ? -4.124 -14.056 61.135 1.00 37.75 66 SER A CA 1
ATOM 481 C C . SER A 1 66 ? -4.656 -14.008 62.584 1.00 37.75 66 SER A C 1
ATOM 483 O O . SER A 1 66 ? -4.454 -14.982 63.313 1.00 37.75 66 SER A O 1
ATOM 485 N N . PRO A 1 67 ? -5.321 -12.921 63.031 1.00 45.75 67 PRO A N 1
ATOM 486 C CA . PRO A 1 67 ? -6.747 -12.649 62.731 1.00 45.75 67 PRO A CA 1
ATOM 487 C C . PRO A 1 67 ? -6.994 -11.152 62.397 1.00 45.75 67 PRO A C 1
ATOM 489 O O . PRO A 1 67 ? -6.192 -10.298 62.746 1.00 45.75 67 PRO A O 1
ATOM 492 N N . GLY A 1 68 ? -7.989 -10.727 61.614 1.00 32.25 68 GLY A N 1
ATOM 493 C CA . GLY A 1 68 ? -9.428 -10.929 61.795 1.00 32.25 68 GLY A CA 1
ATOM 494 C C . GLY A 1 68 ? -10.005 -9.809 62.675 1.00 32.25 68 GLY A C 1
ATOM 495 O O . GLY A 1 68 ? -9.982 -9.954 63.891 1.00 32.25 68 GLY A O 1
ATOM 496 N N . LEU A 1 69 ? -10.492 -8.705 62.083 1.00 35.22 69 LEU A N 1
ATOM 497 C CA . LEU A 1 69 ? -11.343 -7.720 62.773 1.00 35.22 69 LEU A CA 1
ATOM 498 C C . LEU A 1 69 ? -12.150 -6.856 61.783 1.00 35.22 69 LEU A C 1
ATOM 500 O O . LEU A 1 69 ? -11.603 -6.037 61.045 1.00 35.22 69 LEU A O 1
ATOM 504 N N . ASP A 1 70 ? -13.462 -7.089 61.810 1.00 35.56 70 ASP A N 1
ATOM 505 C CA . ASP A 1 70 ? -14.553 -6.271 61.275 1.00 35.56 70 ASP A CA 1
ATOM 506 C C . ASP A 1 70 ? -14.659 -4.928 62.007 1.00 35.56 70 ASP A C 1
ATOM 508 O O . ASP A 1 70 ? -14.768 -4.953 63.230 1.00 35.56 70 ASP A O 1
ATOM 512 N N . ILE A 1 71 ? -14.790 -3.797 61.293 1.00 37.12 71 ILE A N 1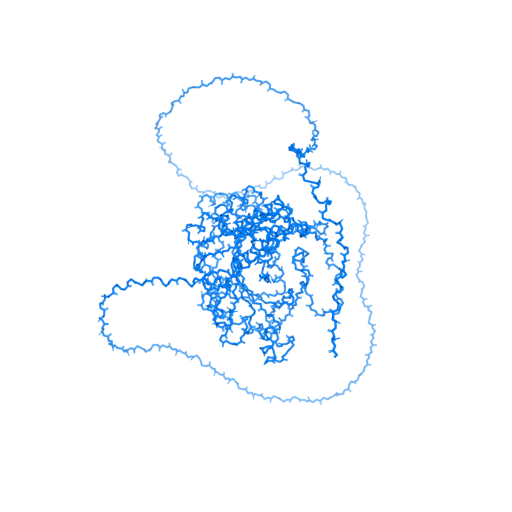
ATOM 513 C CA . ILE A 1 71 ? -15.597 -2.638 61.734 1.00 37.12 71 ILE A CA 1
ATOM 514 C C . ILE A 1 71 ? -16.248 -1.952 60.512 1.00 37.12 71 ILE A C 1
ATOM 516 O O . ILE A 1 71 ? -15.605 -1.656 59.507 1.00 37.12 71 ILE A O 1
ATOM 520 N N . ARG A 1 72 ? -17.560 -1.722 60.641 1.00 33.59 72 ARG A N 1
ATOM 521 C CA . ARG A 1 72 ? -18.504 -1.041 59.734 1.00 33.59 72 ARG A CA 1
ATOM 522 C C . ARG A 1 72 ? -18.327 0.499 59.677 1.00 33.59 72 ARG A C 1
ATOM 524 O O . ARG A 1 72 ? -17.619 1.058 60.507 1.00 33.59 72 ARG A O 1
ATOM 531 N N . PRO A 1 73 ? -18.995 1.200 58.732 1.00 46.12 73 PRO A N 1
ATOM 532 C CA . PRO A 1 73 ? -18.685 2.582 58.358 1.00 46.12 73 PRO A CA 1
ATOM 533 C C . PRO A 1 73 ? -19.469 3.632 59.165 1.00 46.12 73 PRO A C 1
ATOM 535 O O . PRO A 1 73 ? -20.644 3.438 59.476 1.00 46.12 73 PRO A O 1
ATOM 538 N N . GLY A 1 74 ? -18.832 4.774 59.441 1.00 36.47 74 GLY A N 1
ATOM 539 C CA . GLY A 1 74 ? -19.450 5.983 59.996 1.00 36.47 74 GLY A CA 1
ATOM 540 C C . GLY A 1 74 ? -19.315 7.159 59.024 1.00 36.47 74 GLY A C 1
ATOM 541 O O . GLY A 1 74 ? -18.247 7.366 58.455 1.00 36.47 74 GLY A O 1
ATOM 542 N N . GLY A 1 75 ? -20.426 7.865 58.802 1.00 34.41 75 GLY A N 1
ATOM 543 C CA . GLY A 1 75 ? -20.585 8.988 57.873 1.00 34.41 75 GLY A CA 1
ATOM 544 C C . GLY A 1 75 ? -20.005 10.336 58.348 1.00 34.41 75 GLY A C 1
ATOM 545 O O . GLY A 1 75 ? -19.215 10.372 59.290 1.00 34.41 75 GLY A O 1
ATOM 546 N N . PRO A 1 76 ? -20.368 11.440 57.662 1.00 51.19 76 PRO A N 1
ATOM 547 C CA . PRO A 1 76 ? -19.530 12.627 57.516 1.00 51.19 76 PRO A CA 1
ATOM 548 C C . PRO A 1 76 ? -19.792 13.698 58.581 1.00 51.19 76 PRO A C 1
ATOM 550 O O . PRO A 1 76 ? -20.901 13.816 59.100 1.00 51.19 76 PRO A O 1
ATOM 553 N N . ALA A 1 77 ? -18.778 14.523 58.843 1.00 41.53 77 ALA A N 1
ATOM 554 C CA . ALA A 1 77 ? -18.902 15.741 59.632 1.00 41.53 77 ALA A CA 1
ATOM 555 C C . ALA A 1 77 ? -18.367 16.937 58.835 1.00 41.53 77 ALA A C 1
ATOM 557 O O . ALA A 1 77 ? -17.192 16.983 58.466 1.00 41.53 77 ALA A O 1
ATOM 558 N N . ASP A 1 78 ? -19.266 17.890 58.595 1.00 40.50 78 ASP A N 1
ATOM 559 C CA . ASP A 1 78 ? -18.967 19.276 58.260 1.00 40.50 78 ASP A CA 1
ATOM 560 C C . ASP A 1 78 ? -18.136 19.935 59.369 1.00 40.50 78 ASP A C 1
ATOM 562 O O . ASP A 1 78 ? -18.304 19.647 60.556 1.00 40.50 78 ASP A O 1
ATOM 566 N N . GLY A 1 79 ? -17.257 20.861 58.990 1.00 33.50 79 GLY A N 1
ATOM 567 C CA . GLY A 1 79 ? -16.388 21.547 59.941 1.00 33.50 79 GLY A CA 1
ATOM 568 C C . GLY A 1 79 ? -15.671 22.746 59.341 1.00 33.50 79 GLY A C 1
ATOM 569 O O . GLY A 1 79 ? -14.519 22.671 58.936 1.00 33.50 79 GLY A O 1
ATOM 570 N N . THR A 1 80 ? -16.393 23.858 59.306 1.00 38.38 80 THR A N 1
ATOM 571 C CA . THR A 1 80 ? -15.955 25.238 59.070 1.00 38.38 80 THR A CA 1
ATOM 572 C C . THR A 1 80 ? -14.802 25.710 59.971 1.00 38.38 80 THR A C 1
ATOM 574 O O . THR A 1 80 ? -14.755 25.354 61.145 1.00 38.38 80 THR A O 1
ATOM 577 N N . GLY A 1 81 ? -13.980 26.645 59.471 1.00 32.59 81 GLY A N 1
ATOM 578 C CA . GLY A 1 81 ? -13.117 27.529 60.280 1.00 32.59 81 GLY A CA 1
ATOM 579 C C . GLY A 1 81 ? -11.795 27.861 59.580 1.00 32.59 81 GLY A C 1
ATOM 580 O O . GLY A 1 81 ? -10.857 27.081 59.617 1.00 32.59 81 GLY A O 1
ATOM 581 N N . SER A 1 82 ? -11.717 28.907 58.754 1.00 35.81 82 SER A N 1
ATOM 582 C CA . SER A 1 82 ? -11.356 30.292 59.118 1.00 35.81 82 SER A CA 1
ATOM 583 C C . SER A 1 82 ? -10.014 30.453 59.856 1.00 35.81 82 SER A C 1
ATOM 585 O O . SER A 1 82 ? -9.940 30.137 61.041 1.00 35.81 82 SER A O 1
ATOM 587 N N . ARG A 1 83 ? -9.017 31.093 59.221 1.00 35.66 83 ARG A N 1
ATOM 588 C CA . ARG A 1 83 ? -8.483 32.418 59.622 1.00 35.66 83 ARG A CA 1
ATOM 589 C C . ARG A 1 83 ? -7.199 32.824 58.878 1.00 35.66 83 ARG A C 1
ATOM 591 O O . ARG A 1 83 ? -6.263 32.045 58.804 1.00 35.66 83 ARG A O 1
ATOM 598 N N . SER A 1 84 ? -7.198 34.113 58.498 1.00 34.44 84 SER A N 1
ATOM 599 C CA . SER A 1 84 ? -6.100 35.111 58.499 1.00 34.44 84 SER A CA 1
ATOM 600 C C . SER A 1 84 ? -4.811 34.815 57.723 1.00 34.44 84 SER A C 1
ATOM 602 O O . SER A 1 84 ? -4.257 33.737 57.826 1.00 34.44 84 SER A O 1
ATOM 604 N N . GLY A 1 85 ? -4.183 35.748 57.014 1.00 35.38 85 GLY A N 1
ATOM 605 C CA . GLY A 1 85 ? -4.337 37.198 56.849 1.00 35.38 85 GLY A CA 1
ATOM 606 C C . GLY A 1 85 ? -3.575 37.581 55.566 1.00 35.38 85 GLY A C 1
ATOM 607 O O . GLY A 1 85 ? -2.813 36.782 55.042 1.00 35.38 85 GLY A O 1
ATOM 608 N N . GLY A 1 86 ? -3.834 38.705 54.909 1.00 32.75 86 GLY A N 1
ATOM 609 C CA . GLY A 1 86 ? -3.621 40.055 55.417 1.00 32.75 86 GLY A CA 1
ATOM 610 C C . GLY A 1 86 ? -2.417 40.654 54.677 1.00 32.75 86 GLY A C 1
ATOM 611 O O . GLY A 1 86 ? -1.298 40.198 54.869 1.00 32.75 86 GLY A O 1
ATOM 612 N N . GLY A 1 87 ? -2.640 41.655 53.821 1.00 34.16 87 GLY A N 1
ATOM 613 C CA . GLY A 1 87 ? -1.557 42.352 53.117 1.00 34.16 87 GLY A CA 1
ATOM 614 C C . GLY A 1 87 ? -2.063 43.322 52.052 1.00 34.16 87 GLY A C 1
ATOM 615 O O . GLY A 1 87 ? -2.397 42.916 50.949 1.00 34.16 87 GLY A O 1
ATOM 616 N N . ARG A 1 88 ? -2.156 44.600 52.430 1.00 39.09 88 ARG A N 1
ATOM 617 C CA . ARG A 1 88 ? -2.633 45.756 51.652 1.00 39.09 88 ARG A CA 1
ATOM 618 C C . ARG A 1 88 ? -1.638 46.226 50.582 1.00 39.09 88 ARG A C 1
ATOM 620 O O . ARG A 1 88 ? -0.437 46.183 50.822 1.00 39.09 88 ARG A O 1
ATOM 627 N N . ASN A 1 89 ? -2.178 46.796 49.502 1.00 37.03 89 ASN A N 1
ATOM 628 C CA . ASN A 1 89 ? -1.853 48.086 48.844 1.00 37.03 89 ASN A CA 1
ATOM 629 C C . ASN A 1 89 ? -2.450 48.003 47.424 1.00 37.03 89 ASN A C 1
ATOM 631 O O . ASN A 1 89 ? -2.253 47.002 46.756 1.00 37.03 89 ASN A O 1
ATOM 635 N N . GLY A 1 90 ? -3.258 48.915 46.890 1.00 33.38 90 GLY A N 1
ATOM 636 C CA . GLY A 1 90 ? -3.352 50.362 47.051 1.00 33.38 90 GLY A CA 1
ATOM 637 C C . GLY A 1 90 ? -3.256 50.947 45.634 1.00 33.38 90 GLY A C 1
ATOM 638 O O . GLY A 1 90 ? -2.244 50.728 44.980 1.00 33.38 90 GLY A O 1
ATOM 639 N N . GLY A 1 91 ? -4.292 51.638 45.143 1.00 33.47 91 GLY A N 1
ATOM 640 C CA . GLY A 1 91 ? -4.225 52.355 43.860 1.00 33.47 91 GLY A CA 1
ATOM 641 C C . GLY A 1 91 ? -5.545 52.432 43.091 1.00 33.47 91 GLY A C 1
ATOM 642 O O . GLY A 1 91 ? -5.944 51.483 42.429 1.00 33.47 91 GLY A O 1
ATOM 643 N N . SER A 1 92 ? -6.194 53.593 43.180 1.00 38.09 92 SER A N 1
ATOM 644 C CA . SER A 1 92 ? -7.240 54.125 42.292 1.00 38.09 92 SER A CA 1
ATOM 645 C C . SER A 1 92 ? -6.818 54.049 40.806 1.00 38.09 92 SER A C 1
ATOM 647 O O . SER A 1 92 ? -5.632 54.106 40.506 1.00 38.09 92 SER A O 1
ATOM 649 N N . SER A 1 93 ? -7.681 54.012 39.786 1.00 35.44 93 SER A N 1
ATOM 650 C CA . SER A 1 93 ? -8.695 55.018 39.444 1.00 35.44 93 SER A CA 1
ATOM 651 C C . SER A 1 93 ? -9.448 54.600 38.164 1.00 35.44 93 SER A C 1
ATOM 653 O O . SER A 1 93 ? -8.885 53.916 37.319 1.00 35.44 93 SER A O 1
ATOM 655 N N . GLN A 1 94 ? -10.628 55.200 37.993 1.00 39.06 94 GLN A N 1
ATOM 656 C CA . GLN A 1 94 ? -11.309 55.570 36.741 1.00 39.06 94 GLN A CA 1
ATOM 657 C C . GLN A 1 94 ? -12.272 54.592 36.047 1.00 39.06 94 GLN A C 1
ATOM 659 O O . GLN A 1 94 ? -11.947 53.506 35.582 1.00 39.06 94 GLN A O 1
ATOM 664 N N . ALA A 1 95 ? -13.501 55.107 35.977 1.00 38.22 95 ALA A N 1
ATOM 665 C CA . ALA A 1 95 ? -14.675 54.630 35.281 1.00 38.22 95 ALA A CA 1
ATOM 666 C C . ALA A 1 95 ? -14.577 54.844 33.763 1.00 38.22 95 ALA A C 1
ATOM 668 O O . ALA A 1 95 ? -13.948 55.791 33.297 1.00 38.22 95 ALA A O 1
ATOM 669 N N . GLY A 1 96 ? -15.288 54.005 33.010 1.00 34.53 96 GLY A N 1
ATOM 670 C CA . GLY A 1 96 ? -15.442 54.147 31.566 1.00 34.53 96 GLY A CA 1
ATOM 671 C C . GLY A 1 96 ? -16.420 53.128 30.990 1.00 34.53 96 GLY A C 1
ATOM 672 O O . GLY A 1 96 ? -16.020 52.190 30.314 1.00 34.53 96 GLY A O 1
ATOM 673 N N . THR A 1 97 ? -17.710 53.296 31.274 1.00 35.38 97 THR A N 1
ATOM 674 C CA . THR A 1 97 ? -18.810 52.650 30.544 1.00 35.38 97 THR A CA 1
ATOM 675 C C . THR A 1 97 ? -19.034 53.369 29.216 1.00 35.38 97 THR A C 1
ATOM 677 O O . THR A 1 97 ? -19.299 54.569 29.217 1.00 35.38 97 THR A O 1
ATOM 680 N N . SER A 1 98 ? -19.003 52.652 28.092 1.00 41.25 98 SER A N 1
ATOM 681 C CA . SER A 1 98 ? -19.622 53.126 26.849 1.00 41.25 98 SER A CA 1
ATOM 682 C C . SER A 1 98 ? -20.192 51.967 26.027 1.00 41.25 98 SER A C 1
ATOM 684 O O . SER A 1 98 ? -19.612 50.890 25.922 1.00 41.25 98 SER A O 1
ATOM 686 N N . ALA A 1 99 ? -21.407 52.220 25.550 1.00 37.31 99 ALA A N 1
ATOM 687 C CA . ALA A 1 99 ? -22.314 51.359 24.809 1.00 37.31 99 ALA A CA 1
ATOM 688 C C . ALA A 1 99 ? -21.943 51.254 23.311 1.00 37.31 99 ALA A C 1
ATOM 690 O O . ALA A 1 99 ? -21.172 52.078 22.816 1.00 37.31 99 ALA A O 1
ATOM 691 N N . PRO A 1 100 ? -22.520 50.293 22.562 1.00 49.22 100 PRO A N 1
ATOM 692 C CA . PRO A 1 100 ? -22.328 50.181 21.116 1.00 49.22 100 PRO A CA 1
ATOM 693 C C . PRO A 1 100 ? -23.310 51.072 20.327 1.00 49.22 100 PRO A C 1
ATOM 695 O O . PRO A 1 100 ? -24.469 51.196 20.731 1.00 49.22 100 PRO A O 1
ATOM 698 N N . PRO A 1 101 ? -22.914 51.643 19.172 1.00 54.09 101 PRO A N 1
ATOM 699 C CA . PRO A 1 101 ? -23.851 52.286 18.266 1.00 54.09 101 PRO A CA 1
ATOM 700 C C . PRO A 1 101 ? -24.378 51.329 17.190 1.00 54.09 101 PRO A C 1
ATOM 702 O O . PRO A 1 101 ? -23.663 50.523 16.596 1.00 54.09 101 PRO A O 1
ATOM 705 N N . SER A 1 102 ? -25.667 51.494 16.927 1.00 42.03 102 SER A N 1
ATOM 706 C CA . SER A 1 102 ? -26.439 50.933 15.829 1.00 42.03 102 SER A CA 1
ATOM 707 C C . SER A 1 102 ? -26.463 51.851 14.600 1.00 42.03 102 SER A C 1
ATOM 709 O O . SER A 1 102 ? -26.461 53.073 14.729 1.00 42.03 102 SER A O 1
ATOM 711 N N . SER A 1 103 ? -26.727 51.221 13.450 1.00 38.12 103 SER A N 1
ATOM 712 C CA . SER A 1 103 ? -27.491 51.707 12.284 1.00 38.12 103 SER A CA 1
ATOM 713 C C . SER A 1 103 ? -26.807 52.550 11.195 1.00 38.12 103 SER A C 1
ATOM 715 O O . SER A 1 103 ? -26.158 53.557 11.444 1.00 38.12 103 SER A O 1
ATOM 717 N N . GLY A 1 104 ? -27.073 52.131 9.951 1.00 30.05 104 GLY A N 1
ATOM 718 C CA . GLY A 1 104 ? -26.790 52.836 8.703 1.00 30.05 104 GLY A CA 1
ATOM 719 C C . GLY A 1 104 ? -27.448 52.122 7.516 1.00 30.05 104 GLY A C 1
ATOM 720 O O . GLY A 1 104 ? -26.791 51.398 6.779 1.00 30.05 104 GLY A O 1
ATOM 721 N N . LEU A 1 105 ? -28.769 52.281 7.388 1.00 38.28 105 LEU A N 1
ATOM 722 C CA . LEU A 1 105 ? -29.594 51.893 6.236 1.00 38.28 105 LEU A CA 1
ATOM 723 C C . LEU A 1 105 ? -29.373 52.861 5.060 1.00 38.28 105 LEU A C 1
ATOM 725 O O . LEU A 1 105 ? -29.372 54.071 5.266 1.00 38.28 105 LEU A O 1
ATOM 729 N N . ALA A 1 106 ? -29.355 52.347 3.829 1.00 34.25 106 ALA A N 1
ATOM 730 C CA . ALA A 1 106 ? -29.786 53.094 2.648 1.00 34.25 106 ALA A CA 1
ATOM 731 C C . ALA A 1 106 ? -30.580 52.172 1.714 1.00 34.25 106 ALA A C 1
ATOM 733 O O . ALA A 1 106 ? -30.192 51.043 1.425 1.00 34.25 106 ALA A O 1
ATOM 734 N N . ALA A 1 107 ? -31.745 52.671 1.320 1.00 37.62 107 ALA A N 1
ATOM 735 C CA . ALA A 1 107 ? -32.825 51.975 0.649 1.00 37.62 107 ALA A CA 1
ATOM 736 C C . ALA A 1 107 ? -32.764 52.125 -0.876 1.00 37.62 107 ALA A C 1
ATOM 738 O O . ALA A 1 107 ? -32.328 53.159 -1.378 1.00 37.62 107 ALA A O 1
ATOM 739 N N . GLN A 1 108 ? -33.396 51.196 -1.598 1.00 35.88 108 GLN A N 1
ATOM 740 C CA . GLN A 1 108 ? -34.196 51.580 -2.759 1.00 35.88 108 GLN A CA 1
ATOM 741 C C . GLN A 1 108 ? -35.446 50.700 -2.894 1.00 35.88 108 GLN A C 1
ATOM 743 O O . GLN A 1 108 ? -35.392 49.474 -2.949 1.00 35.88 108 GLN A O 1
ATOM 748 N N . ARG A 1 109 ? -36.588 51.393 -2.871 1.00 33.28 109 ARG A N 1
ATOM 749 C CA . ARG A 1 109 ? -37.953 50.930 -3.148 1.00 33.28 109 ARG A CA 1
ATOM 750 C C . ARG A 1 109 ? -38.108 50.693 -4.660 1.00 33.28 109 ARG A C 1
ATOM 752 O O . ARG A 1 109 ? -37.569 51.480 -5.425 1.00 33.28 109 ARG A O 1
ATOM 759 N N . ALA A 1 110 ? -38.973 49.778 -5.099 1.00 33.81 110 ALA A N 1
ATOM 760 C CA . ALA A 1 110 ? -40.411 50.044 -5.248 1.00 33.81 110 ALA A CA 1
ATOM 761 C C . ALA A 1 110 ? -41.161 48.977 -6.080 1.00 33.81 110 ALA A C 1
ATOM 763 O O . ALA A 1 110 ? -40.703 48.527 -7.123 1.00 33.81 110 ALA A O 1
ATOM 764 N N . SER A 1 111 ? -42.389 48.723 -5.608 1.00 35.22 111 SER A N 1
ATOM 765 C CA . SER A 1 111 ? -43.652 48.515 -6.346 1.00 35.22 111 SER A CA 1
ATOM 766 C C . SER A 1 111 ? -43.955 47.201 -7.092 1.00 35.22 111 SER A C 1
ATOM 768 O O . SER A 1 111 ? -43.693 47.056 -8.276 1.00 35.22 111 SER A O 1
ATOM 770 N N . ALA A 1 112 ? -44.648 46.312 -6.364 1.00 34.72 112 ALA A N 1
ATOM 771 C CA . ALA A 1 112 ? -46.110 46.090 -6.403 1.00 34.72 112 ALA A CA 1
ATOM 772 C C . ALA A 1 112 ? -46.801 45.573 -7.685 1.00 34.72 112 ALA A C 1
ATOM 774 O O . ALA A 1 112 ? -46.853 46.269 -8.692 1.00 34.72 112 ALA A O 1
ATOM 775 N N . SER A 1 113 ? -47.542 44.458 -7.550 1.00 36.31 113 SER A N 1
ATOM 776 C CA . SER A 1 113 ? -49.010 44.402 -7.775 1.00 36.31 113 SER A CA 1
ATOM 777 C C . SER A 1 113 ? -49.639 43.021 -7.455 1.00 36.31 113 SER A C 1
ATOM 779 O O . SER A 1 113 ? -49.554 42.099 -8.249 1.00 36.31 113 SER A O 1
ATOM 781 N N . ALA A 1 114 ? -50.292 42.937 -6.283 1.00 41.00 114 ALA A N 1
ATOM 782 C CA . ALA A 1 114 ? -51.708 42.555 -6.058 1.00 41.00 114 ALA A CA 1
ATOM 783 C C . ALA A 1 114 ? -52.261 41.143 -6.486 1.00 41.00 114 ALA A C 1
ATOM 785 O O . ALA A 1 114 ? -51.554 40.359 -7.101 1.00 41.00 114 ALA A O 1
ATOM 786 N N . PRO A 1 115 ? -53.484 40.729 -6.054 1.00 53.59 115 PRO A N 1
ATOM 787 C CA . PRO A 1 115 ? -53.643 39.551 -5.184 1.00 53.59 115 PRO A CA 1
ATOM 788 C C . PRO A 1 115 ? -54.689 38.510 -5.661 1.00 53.59 115 PRO A C 1
ATOM 790 O O . PRO A 1 115 ? -55.545 38.787 -6.496 1.00 53.59 115 PRO A O 1
ATOM 793 N N . GLY A 1 116 ? -54.696 37.315 -5.056 1.00 33.56 116 GLY A N 1
ATOM 794 C CA . GLY A 1 116 ? -55.721 36.288 -5.292 1.00 33.56 116 GLY A CA 1
ATOM 795 C C . GLY A 1 116 ? -55.915 35.363 -4.088 1.00 33.56 116 GLY A C 1
ATOM 796 O O . GLY A 1 116 ? -54.963 34.794 -3.573 1.00 33.56 116 GLY A O 1
ATOM 797 N N . ARG A 1 117 ? -57.164 35.284 -3.626 1.00 35.81 117 ARG A N 1
ATOM 798 C CA . ARG A 1 117 ? -57.694 34.662 -2.397 1.00 35.81 117 ARG A CA 1
ATOM 799 C C . ARG A 1 117 ? -57.707 33.108 -2.400 1.00 35.81 117 ARG A C 1
ATOM 801 O O . ARG A 1 117 ? -57.440 32.504 -3.433 1.00 35.81 117 ARG A O 1
ATOM 808 N N . PRO A 1 118 ? -58.035 32.469 -1.251 1.00 50.47 118 PRO A N 1
ATOM 809 C CA . PRO A 1 118 ? -57.708 31.078 -0.940 1.00 50.47 118 PRO A CA 1
ATOM 810 C C . PRO A 1 118 ? -58.801 30.078 -1.340 1.00 50.47 118 PRO A C 1
ATOM 812 O O . PRO A 1 118 ? -59.982 30.412 -1.399 1.00 50.47 118 PRO A O 1
ATOM 815 N N . GLY A 1 119 ? -58.396 28.819 -1.516 1.00 34.22 119 GLY A N 1
ATOM 816 C CA . GLY A 1 119 ? -59.290 27.674 -1.657 1.00 34.22 119 GLY A CA 1
ATOM 817 C C . GLY A 1 119 ? -58.749 26.471 -0.893 1.00 34.22 119 GLY A C 1
ATOM 818 O O . GLY A 1 119 ? -57.743 25.883 -1.279 1.00 34.22 119 GLY A O 1
ATOM 819 N N . SER A 1 120 ? -59.432 26.124 0.194 1.00 38.81 120 SER A N 1
ATOM 820 C CA . SER A 1 120 ? -59.311 24.863 0.919 1.00 38.81 120 SER A CA 1
ATOM 821 C C . SER A 1 120 ? -59.752 23.690 0.045 1.00 38.81 120 SER A C 1
ATOM 823 O O . SER A 1 120 ? -60.857 23.730 -0.502 1.00 38.81 120 SER A O 1
ATOM 825 N N . ARG A 1 121 ? -58.965 22.613 -0.002 1.00 41.31 121 ARG A N 1
ATOM 826 C CA . ARG A 1 121 ? -59.488 21.263 -0.240 1.00 41.31 121 ARG A CA 1
ATOM 827 C C . ARG A 1 121 ? -58.735 20.248 0.607 1.00 41.31 121 ARG A C 1
ATOM 829 O O . ARG A 1 121 ? -57.537 20.043 0.430 1.00 41.31 121 ARG A O 1
ATOM 836 N N . ASP A 1 122 ? -59.504 19.637 1.502 1.00 41.72 122 ASP A N 1
ATOM 837 C CA . ASP A 1 122 ? -59.344 18.277 1.996 1.00 41.72 122 ASP A CA 1
ATOM 838 C C . ASP A 1 122 ? -58.854 17.333 0.907 1.00 41.72 122 ASP A C 1
ATOM 840 O O . ASP A 1 122 ? -59.475 17.291 -0.150 1.00 41.72 122 ASP A O 1
ATOM 844 N N . LEU A 1 123 ? -57.844 16.514 1.208 1.00 42.75 123 LEU A N 1
ATOM 845 C CA . LEU A 1 123 ? -57.771 15.127 0.750 1.00 42.75 123 LEU A CA 1
ATOM 846 C C . LEU A 1 123 ? -56.848 14.312 1.673 1.00 42.75 123 LEU A C 1
ATOM 848 O O . LEU A 1 123 ? -55.628 14.422 1.618 1.00 42.75 123 LEU A O 1
ATOM 852 N N . GLY A 1 124 ? -57.469 13.419 2.445 1.00 34.53 124 GLY A N 1
ATOM 853 C CA . GLY A 1 124 ? -57.105 12.003 2.409 1.00 34.53 124 GLY A CA 1
ATOM 854 C C . GLY A 1 124 ? -55.919 11.550 3.252 1.00 34.53 124 GLY A C 1
ATOM 855 O O . GLY A 1 124 ? -54.845 11.274 2.725 1.00 34.53 124 GLY A O 1
ATOM 856 N N . SER A 1 125 ? -56.196 11.309 4.533 1.00 39.06 125 SER A N 1
ATOM 857 C CA . SER A 1 125 ? -55.513 10.289 5.331 1.00 39.06 125 SER A CA 1
ATOM 858 C C . SER A 1 125 ? -55.540 8.941 4.594 1.00 39.06 125 SER A C 1
ATOM 860 O O . SER A 1 125 ? -56.608 8.467 4.197 1.00 39.06 125 SER A O 1
ATOM 862 N N . ARG A 1 126 ? -54.371 8.327 4.389 1.00 42.50 126 ARG A N 1
ATOM 863 C CA . ARG A 1 126 ? -54.249 6.918 4.000 1.00 42.50 126 ARG A CA 1
ATOM 864 C C . ARG A 1 126 ? -53.364 6.202 5.005 1.00 42.50 126 ARG A C 1
ATOM 866 O O . ARG A 1 126 ? -52.141 6.300 4.959 1.00 42.50 126 ARG A O 1
ATOM 873 N N . ASP A 1 127 ? -54.051 5.465 5.868 1.00 39.62 127 ASP A N 1
ATOM 874 C CA . ASP A 1 127 ? -53.559 4.306 6.593 1.00 39.62 127 ASP A CA 1
ATOM 875 C C . ASP A 1 127 ? -52.819 3.347 5.656 1.00 39.62 127 ASP A C 1
ATOM 877 O O . ASP A 1 127 ? -53.372 2.871 4.661 1.00 39.62 127 ASP A O 1
ATOM 881 N N . LEU A 1 128 ? -51.586 2.999 6.020 1.00 43.91 128 LEU A N 1
ATOM 882 C CA . LEU A 1 128 ? -50.917 1.801 5.529 1.00 43.91 128 LEU A CA 1
ATOM 883 C C . LEU A 1 128 ? -50.485 0.948 6.721 1.00 43.91 128 LEU A C 1
ATOM 885 O O . LEU A 1 128 ? -49.362 1.014 7.205 1.00 43.91 128 LEU A O 1
ATOM 889 N N . GLY A 1 129 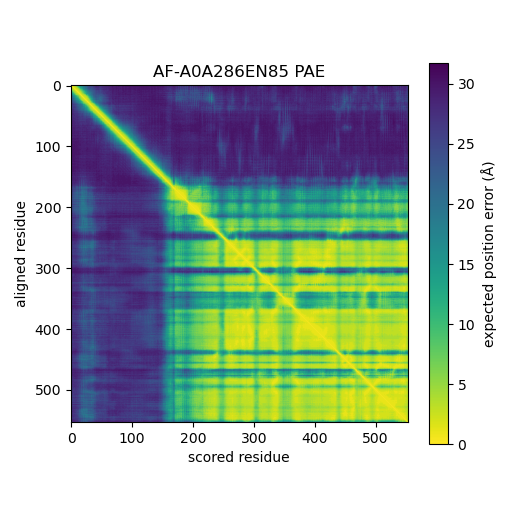? -51.462 0.168 7.180 1.00 32.84 129 GLY A N 1
ATOM 890 C CA . GLY A 1 129 ? -51.370 -1.271 7.416 1.00 32.84 129 GLY A CA 1
ATOM 891 C C . GLY A 1 129 ? -50.031 -1.842 7.869 1.00 32.84 129 GLY A C 1
ATOM 892 O O . GLY A 1 129 ? -49.196 -2.240 7.058 1.00 32.84 129 GLY A O 1
ATOM 893 N N . ASN A 1 130 ? -49.953 -2.027 9.181 1.00 36.66 130 ASN A N 1
ATOM 894 C CA . ASN A 1 130 ? -49.174 -3.048 9.862 1.00 36.66 130 ASN A CA 1
ATOM 895 C C . ASN A 1 130 ? -49.487 -4.433 9.249 1.00 36.66 130 ASN A C 1
ATOM 897 O O . ASN A 1 130 ? -50.654 -4.830 9.186 1.00 36.66 130 ASN A O 1
ATOM 901 N N . ARG A 1 131 ? -48.476 -5.167 8.770 1.00 38.47 131 ARG A N 1
ATOM 902 C CA . ARG A 1 131 ? -48.620 -6.579 8.379 1.00 38.47 131 ARG A CA 1
ATOM 903 C C . ARG A 1 131 ? -47.669 -7.442 9.188 1.00 38.47 131 ARG A C 1
ATOM 905 O O . ARG A 1 131 ? -46.484 -7.547 8.886 1.00 38.47 131 ARG A O 1
ATOM 912 N N . ASP A 1 132 ? -48.275 -8.087 10.174 1.00 36.91 132 ASP A N 1
ATOM 913 C CA . ASP A 1 132 ? -47.805 -9.292 10.830 1.00 36.91 132 ASP A CA 1
ATOM 914 C C . ASP A 1 132 ? -47.498 -10.387 9.800 1.00 36.91 132 ASP A C 1
ATOM 916 O O . ASP A 1 132 ? -48.346 -10.765 8.987 1.00 36.91 132 ASP A O 1
ATOM 920 N N . LEU A 1 133 ? -46.291 -10.946 9.872 1.00 43.06 133 LEU A N 1
ATOM 921 C CA . LEU A 1 133 ? -45.974 -12.248 9.294 1.00 43.06 133 LEU A CA 1
ATOM 922 C C . LEU A 1 133 ? -45.603 -13.197 10.426 1.00 43.06 133 LEU A C 1
ATOM 924 O O . LEU A 1 133 ? -44.439 -13.459 10.719 1.00 43.06 133 LEU A O 1
ATOM 928 N N . ALA A 1 134 ? -46.652 -13.723 11.052 1.00 37.12 134 ALA A N 1
ATOM 929 C CA . ALA A 1 134 ? -46.591 -14.949 11.816 1.00 37.12 134 ALA A CA 1
ATOM 930 C C . ALA A 1 134 ? -46.657 -16.158 10.864 1.00 37.12 134 ALA A C 1
ATOM 932 O O . ALA A 1 134 ? -47.565 -16.294 10.048 1.00 37.12 134 ALA A O 1
ATOM 933 N N . ASN A 1 135 ? -45.690 -17.053 11.039 1.00 38.38 135 ASN A N 1
ATOM 934 C CA . ASN A 1 135 ? -45.930 -18.465 11.325 1.00 38.38 135 ASN A CA 1
ATOM 935 C C . ASN A 1 135 ? -46.839 -19.256 10.351 1.00 38.38 135 ASN A C 1
ATOM 937 O O . ASN A 1 135 ? -48.054 -19.341 10.521 1.00 38.38 135 ASN A O 1
ATOM 941 N N . ARG A 1 136 ? -46.217 -19.987 9.417 1.00 38.31 136 ARG A N 1
ATOM 942 C CA . ARG A 1 136 ? -46.732 -21.283 8.945 1.00 38.31 136 ARG A CA 1
ATOM 943 C C . ARG A 1 136 ? -45.595 -22.286 8.850 1.00 38.31 136 ARG A C 1
ATOM 945 O O . ARG A 1 136 ? -44.709 -22.164 8.011 1.00 38.31 136 ARG A O 1
ATOM 952 N N . GLY A 1 137 ? -45.657 -23.275 9.731 1.00 35.75 137 GLY A N 1
ATOM 953 C CA . GLY A 1 137 ? -44.895 -24.504 9.615 1.00 35.75 137 GLY A CA 1
ATOM 954 C C . GLY A 1 137 ? -45.553 -25.531 8.690 1.00 35.75 137 GLY A C 1
ATOM 955 O O . GLY A 1 137 ? -46.642 -25.321 8.157 1.00 35.75 137 GLY A O 1
ATOM 956 N N . LEU A 1 138 ? -44.872 -26.680 8.664 1.00 40.81 138 LEU A N 1
ATOM 957 C CA . LEU A 1 138 ? -45.230 -28.005 8.146 1.00 40.81 138 LEU A CA 1
ATOM 958 C C . LEU A 1 138 ? -44.782 -28.325 6.712 1.00 40.81 138 LEU A C 1
ATOM 960 O O . LEU A 1 138 ? -45.356 -27.885 5.725 1.00 40.81 138 LEU A O 1
ATOM 964 N N . GLY A 1 139 ? -43.778 -29.205 6.646 1.00 31.91 139 GLY A N 1
ATOM 965 C CA . GLY A 1 139 ? -43.310 -29.882 5.440 1.00 31.91 139 GLY A CA 1
ATOM 966 C C . GLY A 1 139 ? -42.198 -30.878 5.765 1.00 31.91 139 GLY A C 1
ATOM 967 O O . GLY A 1 139 ? -41.024 -30.574 5.627 1.00 31.91 139 GLY A O 1
ATOM 968 N N . SER A 1 140 ? -42.598 -32.035 6.288 1.00 37.81 140 SER A N 1
ATOM 969 C CA . SER A 1 140 ? -41.769 -33.167 6.715 1.00 37.81 140 SER A CA 1
ATOM 970 C C . SER A 1 140 ? -41.238 -33.998 5.534 1.00 37.81 140 SER A C 1
ATOM 972 O O . SER A 1 140 ? -41.919 -34.100 4.518 1.00 37.81 140 SER A O 1
ATOM 974 N N . ARG A 1 141 ? -40.114 -34.695 5.782 1.00 41.12 141 ARG A N 1
ATOM 975 C CA . ARG A 1 141 ? -39.471 -35.798 5.023 1.00 41.12 141 ARG A CA 1
ATOM 976 C C . ARG A 1 141 ? -38.586 -35.397 3.833 1.00 41.12 141 ARG A C 1
ATOM 978 O O . ARG A 1 141 ? -39.083 -35.114 2.758 1.00 41.12 141 ARG A O 1
ATOM 985 N N . ASP A 1 142 ? -37.269 -35.559 3.994 1.00 41.91 142 ASP A N 1
ATOM 986 C CA . ASP A 1 142 ? -36.657 -36.789 3.481 1.00 41.91 142 ASP A CA 1
ATOM 987 C C . ASP A 1 142 ? -35.345 -37.165 4.184 1.00 41.91 142 ASP A C 1
ATOM 989 O O . ASP A 1 142 ? -34.500 -36.328 4.503 1.00 41.91 142 ASP A O 1
ATOM 993 N N . ARG A 1 143 ? -35.227 -38.464 4.472 1.00 43.69 143 ARG A N 1
ATOM 994 C CA . ARG A 1 143 ? -34.068 -39.138 5.063 1.00 43.69 143 ARG A CA 1
ATOM 995 C C . ARG A 1 143 ? -33.219 -39.714 3.931 1.00 43.69 143 ARG A C 1
ATOM 997 O O . ARG A 1 143 ? -33.693 -40.557 3.183 1.00 43.69 143 ARG A O 1
ATOM 1004 N N . GLY A 1 144 ? -31.939 -39.373 3.918 1.00 33.38 144 GLY A N 1
ATOM 1005 C CA . GLY A 1 144 ? -30.877 -40.121 3.239 1.00 33.38 144 GLY A CA 1
ATOM 1006 C C . GLY A 1 144 ? -29.548 -39.580 3.748 1.00 33.38 144 GLY A C 1
ATOM 1007 O O . GLY A 1 144 ? -29.122 -38.506 3.353 1.00 33.38 144 GLY A O 1
ATOM 1008 N N . ASN A 1 145 ? -29.005 -40.102 4.846 1.00 42.81 145 ASN A N 1
ATOM 1009 C CA . ASN A 1 145 ? -28.082 -41.237 4.864 1.00 42.81 145 ASN A CA 1
ATOM 1010 C C . ASN A 1 145 ? -27.161 -41.305 3.633 1.00 42.81 145 ASN A C 1
ATOM 1012 O O . ASN A 1 145 ? -27.402 -42.069 2.703 1.00 42.81 145 ASN A O 1
ATOM 1016 N N . SER A 1 146 ? -26.086 -40.517 3.652 1.00 43.41 146 SER A N 1
ATOM 1017 C CA . SER A 1 146 ? -24.877 -40.817 2.886 1.00 43.41 146 SER A CA 1
ATOM 1018 C C . SER A 1 146 ? -23.681 -40.772 3.826 1.00 43.41 146 SER A C 1
ATOM 1020 O O . SER A 1 146 ? -23.185 -39.711 4.213 1.00 43.41 146 SER A O 1
ATOM 1022 N N . GLU A 1 147 ? -23.267 -41.968 4.211 1.00 38.72 147 GLU A N 1
ATOM 1023 C CA . GLU A 1 147 ? -22.046 -42.270 4.926 1.00 38.72 147 GLU A CA 1
ATOM 1024 C C . GLU A 1 147 ? -20.811 -41.744 4.180 1.00 38.72 147 GLU A C 1
ATOM 1026 O O . GLU A 1 147 ? -20.626 -41.928 2.979 1.00 38.72 147 GLU A O 1
ATOM 1031 N N . ASN A 1 148 ? -19.930 -41.115 4.950 1.00 46.44 148 ASN A N 1
ATOM 1032 C CA . ASN A 1 148 ? -18.536 -41.526 5.062 1.00 46.44 148 ASN A CA 1
ATOM 1033 C C . ASN A 1 148 ? -17.804 -41.903 3.754 1.00 46.44 148 ASN A C 1
ATOM 1035 O O . ASN A 1 148 ? -17.520 -43.068 3.477 1.00 46.44 148 ASN A O 1
ATOM 1039 N N . ARG A 1 149 ? -17.344 -40.891 3.012 1.00 37.03 149 ARG A N 1
ATOM 1040 C CA . ARG A 1 149 ? -16.088 -40.999 2.255 1.00 37.03 149 ARG A CA 1
ATOM 1041 C C . ARG A 1 149 ? -15.190 -39.818 2.578 1.00 37.03 149 ARG A C 1
ATOM 1043 O O . ARG A 1 149 ? -15.357 -38.718 2.056 1.00 37.03 149 ARG A O 1
ATOM 1050 N N . GLY A 1 150 ? -14.206 -40.090 3.433 1.00 40.47 150 GLY A N 1
ATOM 1051 C CA . GLY A 1 150 ? -13.047 -39.246 3.693 1.00 40.47 150 GLY A CA 1
ATOM 1052 C C . GLY A 1 150 ? -12.235 -39.005 2.422 1.00 40.47 150 GLY A C 1
ATOM 1053 O O . GLY A 1 150 ? -11.208 -39.634 2.180 1.00 40.47 150 GLY A O 1
ATOM 1054 N N . GLY A 1 151 ? -12.687 -38.062 1.603 1.00 37.28 151 GLY A N 1
ATOM 1055 C CA . GLY A 1 151 ? -11.878 -37.454 0.566 1.00 37.28 151 GLY A CA 1
ATOM 1056 C C . GLY A 1 151 ? -10.935 -36.457 1.221 1.00 37.28 151 GLY A C 1
ATOM 1057 O O . GLY A 1 151 ? -11.333 -35.329 1.506 1.00 37.28 151 GLY A O 1
ATOM 1058 N N . ARG A 1 152 ? -9.676 -36.855 1.443 1.00 38.91 152 ARG A N 1
ATOM 1059 C CA . ARG A 1 152 ? -8.565 -35.910 1.616 1.00 38.91 152 ARG A CA 1
ATOM 1060 C C . ARG A 1 152 ? -8.614 -34.942 0.433 1.00 38.91 152 ARG A C 1
ATOM 1062 O O . ARG A 1 152 ? -8.149 -35.277 -0.656 1.00 38.91 152 ARG A O 1
ATOM 1069 N N . ARG A 1 153 ? -9.212 -33.763 0.633 1.00 38.38 153 ARG A N 1
ATOM 1070 C CA . ARG A 1 153 ? -9.149 -32.648 -0.312 1.00 38.38 153 ARG A CA 1
ATOM 1071 C C . ARG A 1 153 ? -7.671 -32.322 -0.461 1.00 38.38 153 ARG A C 1
ATOM 1073 O O . ARG A 1 153 ? -7.075 -31.708 0.418 1.00 38.38 153 ARG A O 1
ATOM 1080 N N . ARG A 1 154 ? -7.056 -32.820 -1.538 1.00 44.19 154 ARG A N 1
ATOM 1081 C CA . ARG A 1 154 ? -5.726 -32.390 -1.964 1.00 44.19 154 ARG A CA 1
ATOM 1082 C C . ARG A 1 154 ? -5.818 -30.876 -2.086 1.00 44.19 154 ARG A C 1
ATOM 1084 O O . ARG A 1 154 ? -6.558 -30.389 -2.936 1.00 44.19 154 ARG A O 1
ATOM 1091 N N . ALA A 1 155 ? -5.148 -30.168 -1.178 1.00 43.16 155 ALA A N 1
ATOM 1092 C CA . ALA A 1 155 ? -5.061 -28.720 -1.199 1.00 43.16 155 ALA A CA 1
ATOM 1093 C C . ALA A 1 155 ? -4.679 -28.306 -2.622 1.00 43.16 155 ALA A C 1
ATOM 1095 O O . ALA A 1 155 ? -3.651 -28.752 -3.142 1.00 43.16 155 ALA A O 1
ATOM 1096 N N . ALA A 1 156 ? -5.566 -27.555 -3.278 1.00 37.84 156 ALA A N 1
ATOM 1097 C CA . ALA A 1 156 ? -5.327 -27.056 -4.618 1.00 37.84 156 ALA A CA 1
ATOM 1098 C C . ALA A 1 156 ? -3.982 -26.329 -4.596 1.00 37.84 156 ALA A C 1
ATOM 1100 O O . ALA A 1 156 ? -3.773 -25.413 -3.798 1.00 37.84 156 ALA A O 1
ATOM 1101 N N . LYS A 1 157 ? -3.038 -26.814 -5.407 1.00 35.88 157 LYS A N 1
ATOM 1102 C CA . LYS A 1 157 ? -1.696 -26.247 -5.503 1.00 35.88 157 LYS A CA 1
ATOM 1103 C C . LYS A 1 157 ? -1.880 -24.772 -5.883 1.00 35.88 157 LYS A C 1
ATOM 1105 O O . LYS A 1 157 ? -2.490 -24.522 -6.924 1.00 35.88 157 LYS A O 1
ATOM 1110 N N . PRO A 1 158 ? -1.447 -23.811 -5.047 1.00 36.62 158 PRO A N 1
ATOM 1111 C CA . PRO A 1 158 ? -1.725 -22.405 -5.295 1.00 36.62 158 PRO A CA 1
ATOM 1112 C C . PRO A 1 158 ? -1.158 -22.012 -6.663 1.00 36.62 158 PRO A C 1
ATOM 1114 O O . PRO A 1 158 ? -0.102 -22.539 -7.039 1.00 36.62 158 PRO A O 1
ATOM 1117 N N . PRO A 1 159 ? -1.844 -21.131 -7.416 1.00 38.09 159 PRO A N 1
ATOM 1118 C CA . PRO A 1 159 ? -1.428 -20.719 -8.749 1.00 38.09 159 PRO A CA 1
ATOM 1119 C C . PRO A 1 159 ? -0.001 -20.179 -8.683 1.00 38.09 159 PRO A C 1
ATOM 1121 O O . PRO A 1 159 ? 0.289 -19.093 -8.179 1.00 38.09 159 PRO A O 1
ATOM 1124 N N . GLN A 1 160 ? 0.924 -21.011 -9.146 1.00 38.94 160 GLN A N 1
ATOM 1125 C CA . GLN A 1 160 ? 2.338 -20.717 -9.162 1.00 38.94 160 GLN A CA 1
ATOM 1126 C C . GLN A 1 160 ? 2.518 -19.647 -10.236 1.00 38.94 160 GLN A C 1
ATOM 1128 O O . GLN A 1 160 ? 2.277 -19.914 -11.411 1.00 38.94 160 GLN A O 1
ATOM 1133 N N . ARG A 1 161 ? 2.889 -18.420 -9.843 1.00 43.72 161 ARG A N 1
ATOM 1134 C CA . ARG A 1 161 ? 3.201 -17.347 -10.796 1.00 43.72 161 ARG A CA 1
ATOM 1135 C C . ARG A 1 161 ? 4.191 -17.883 -11.827 1.00 43.72 161 ARG A C 1
ATOM 1137 O O . ARG A 1 161 ? 5.381 -18.035 -11.538 1.00 43.72 161 ARG A O 1
ATOM 1144 N N . VAL A 1 162 ? 3.709 -18.099 -13.046 1.00 36.53 162 VAL A N 1
ATOM 1145 C CA . VAL A 1 162 ? 4.561 -18.233 -14.217 1.00 36.53 162 VAL A CA 1
ATOM 1146 C C . VAL A 1 162 ? 5.126 -16.838 -14.447 1.00 36.53 162 VAL A C 1
ATOM 1148 O O . VAL A 1 162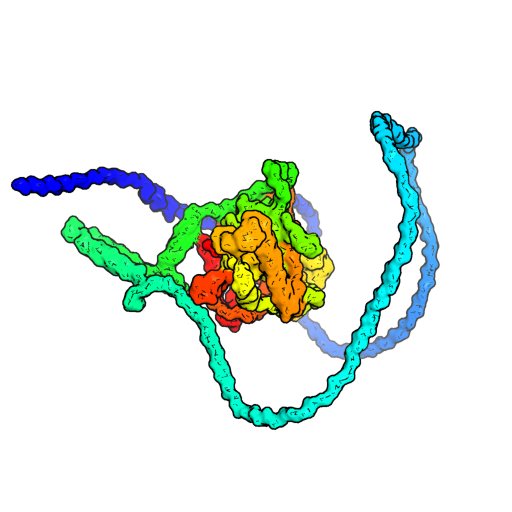 ? 4.516 -15.993 -15.093 1.00 36.53 162 VAL A O 1
ATOM 1151 N N . ARG A 1 163 ? 6.290 -16.548 -13.858 1.00 47.00 163 ARG A N 1
ATOM 1152 C CA . ARG A 1 163 ? 7.125 -15.458 -14.361 1.00 47.00 163 ARG A CA 1
ATOM 1153 C C . ARG A 1 163 ? 7.554 -15.892 -15.757 1.00 47.00 163 ARG A C 1
ATOM 1155 O O . ARG A 1 163 ? 8.554 -16.596 -15.892 1.00 47.00 163 ARG A O 1
ATOM 1162 N N . GLN A 1 164 ? 6.767 -15.518 -16.762 1.00 41.94 164 GLN A N 1
ATOM 1163 C CA . GLN A 1 164 ? 7.122 -15.628 -18.170 1.00 41.94 164 GLN A CA 1
ATOM 1164 C C . GLN A 1 164 ? 8.314 -14.695 -18.422 1.00 41.94 164 GLN A C 1
ATOM 1166 O O . GLN A 1 164 ? 8.184 -13.586 -18.918 1.00 41.94 164 GLN A O 1
ATOM 1171 N N . GLY A 1 165 ? 9.513 -15.115 -18.017 1.00 50.03 165 GLY A N 1
ATOM 1172 C CA . GLY A 1 165 ? 10.668 -14.753 -18.822 1.00 50.03 165 GLY A CA 1
ATOM 1173 C C . GLY A 1 165 ? 10.479 -15.447 -20.164 1.00 50.03 165 GLY A C 1
ATOM 1174 O O . GLY A 1 165 ? 9.999 -16.578 -20.173 1.00 50.03 165 GLY A O 1
ATOM 1175 N N . LEU A 1 166 ? 10.812 -14.804 -21.280 1.00 54.75 166 LEU A N 1
ATOM 1176 C CA . LEU A 1 166 ? 10.839 -15.529 -22.543 1.00 54.75 166 LEU A CA 1
ATOM 1177 C C . LEU A 1 166 ? 11.851 -16.682 -22.408 1.00 54.75 166 LEU A C 1
ATOM 1179 O O . LEU A 1 166 ? 13.052 -16.472 -22.196 1.00 54.75 166 LEU A O 1
ATOM 1183 N N . PHE A 1 167 ? 11.332 -17.903 -22.457 1.00 55.78 167 PHE A N 1
ATOM 1184 C CA . PHE A 1 167 ? 12.108 -19.125 -22.579 1.00 55.78 167 PHE A CA 1
ATOM 1185 C C . PHE A 1 167 ? 12.001 -19.565 -24.037 1.00 55.78 167 PHE A C 1
ATOM 1187 O O . PHE A 1 167 ? 10.901 -19.639 -24.575 1.00 55.78 167 PHE A O 1
ATOM 1194 N N . PHE A 1 168 ? 13.131 -19.860 -24.664 1.00 62.47 168 PHE A N 1
ATOM 1195 C CA . PHE A 1 168 ? 13.201 -20.452 -25.992 1.00 62.47 168 PHE A CA 1
ATOM 1196 C C . PHE A 1 168 ? 13.866 -21.822 -25.833 1.00 62.47 168 PHE A C 1
ATOM 1198 O O . PHE A 1 168 ? 14.994 -21.913 -25.352 1.00 62.47 168 PHE A O 1
ATOM 1205 N N . GLY A 1 169 ? 13.125 -22.901 -26.108 1.00 74.69 169 GLY A N 1
ATOM 1206 C CA . GLY A 1 169 ? 13.630 -24.274 -25.963 1.00 74.69 169 GLY A CA 1
ATOM 1207 C C . GLY A 1 169 ? 14.036 -24.676 -24.535 1.00 74.69 169 GLY A C 1
ATOM 1208 O O . GLY A 1 169 ? 14.999 -25.412 -24.356 1.00 74.69 169 GLY A O 1
ATOM 1209 N N . GLY A 1 170 ? 13.364 -24.159 -23.497 1.00 70.38 170 GLY A N 1
ATOM 1210 C CA . GLY A 1 170 ? 13.701 -24.443 -22.088 1.00 70.38 170 GLY A CA 1
ATOM 1211 C C . GLY A 1 170 ? 14.878 -23.629 -21.530 1.00 70.38 170 GLY A C 1
ATOM 1212 O O . GLY A 1 170 ? 15.097 -23.607 -20.317 1.00 70.38 170 GLY A O 1
ATOM 1213 N N . VAL A 1 171 ? 15.578 -22.877 -22.382 1.00 65.06 171 VAL A N 1
ATOM 1214 C CA . VAL A 1 171 ? 16.646 -21.946 -22.006 1.00 65.06 171 VAL A CA 1
ATOM 1215 C C . VAL A 1 171 ? 16.090 -20.520 -22.003 1.00 65.06 171 VAL A C 1
ATOM 1217 O O . VAL A 1 171 ? 15.231 -20.159 -22.803 1.00 65.06 171 VAL A O 1
ATOM 1220 N N . ARG A 1 172 ? 16.526 -19.672 -21.070 1.00 72.81 172 ARG A N 1
ATOM 1221 C CA . ARG A 1 172 ? 16.101 -18.259 -21.046 1.00 72.81 172 ARG A CA 1
ATOM 1222 C C . ARG A 1 172 ? 16.768 -17.504 -22.190 1.00 72.81 172 ARG A C 1
ATOM 1224 O O . ARG A 1 172 ? 17.977 -17.637 -22.342 1.00 72.81 172 ARG A O 1
ATOM 1231 N N . ILE A 1 173 ? 16.039 -16.627 -22.884 1.00 78.69 173 ILE A N 1
ATOM 1232 C CA . ILE A 1 173 ? 16.611 -15.789 -23.959 1.00 78.69 173 ILE A CA 1
ATOM 1233 C C . ILE A 1 173 ? 17.860 -15.031 -23.493 1.00 78.69 173 ILE A C 1
ATOM 1235 O O . ILE A 1 173 ? 18.846 -14.975 -24.212 1.00 78.69 173 ILE A O 1
ATOM 1239 N N . ALA A 1 174 ? 17.878 -14.531 -22.254 1.00 69.19 174 ALA A N 1
ATOM 1240 C CA . ALA A 1 174 ? 19.056 -13.856 -21.705 1.00 69.19 174 ALA A CA 1
ATOM 1241 C C . ALA A 1 174 ? 20.324 -14.735 -21.696 1.00 69.19 174 ALA A C 1
ATOM 1243 O O . ALA A 1 174 ? 21.417 -14.219 -21.887 1.00 69.19 174 ALA A O 1
ATOM 1244 N N . ALA A 1 175 ? 20.193 -16.049 -21.487 1.00 75.94 175 ALA A N 1
ATOM 1245 C CA . ALA A 1 175 ? 21.333 -16.961 -21.561 1.00 75.94 175 ALA A CA 1
ATOM 1246 C C . ALA A 1 175 ? 21.795 -17.160 -23.012 1.00 75.94 175 ALA A C 1
ATOM 1248 O O . ALA A 1 175 ? 22.994 -17.216 -23.252 1.00 75.94 175 ALA A O 1
ATOM 1249 N N . ILE A 1 176 ? 20.860 -17.191 -23.966 1.00 80.38 176 ILE A N 1
ATOM 1250 C CA . ILE A 1 176 ? 21.167 -17.269 -25.401 1.00 80.38 176 ILE A CA 1
ATOM 1251 C C . ILE A 1 176 ? 21.943 -16.022 -25.841 1.00 80.38 176 ILE A C 1
ATOM 1253 O O . ILE A 1 176 ? 23.021 -16.158 -26.402 1.00 80.38 176 ILE A O 1
ATOM 1257 N N . VAL A 1 177 ? 21.470 -14.823 -25.481 1.00 80.06 177 VAL A N 1
ATOM 1258 C CA . VAL A 1 177 ? 22.151 -13.552 -25.800 1.00 80.06 177 VAL A CA 1
ATOM 1259 C C . VAL A 1 177 ? 23.562 -13.503 -25.206 1.00 80.06 177 VAL A C 1
ATOM 1261 O O . VAL A 1 177 ? 24.494 -13.046 -25.856 1.00 80.06 177 VAL A O 1
ATOM 1264 N N . VAL A 1 178 ? 23.749 -13.991 -23.976 1.00 76.38 178 VAL A N 1
ATOM 1265 C CA . VAL A 1 178 ? 25.084 -14.063 -23.359 1.00 76.38 178 VAL A CA 1
ATOM 1266 C C . VAL A 1 178 ? 25.995 -15.029 -24.117 1.00 76.38 178 VAL A C 1
ATOM 1268 O O . VAL A 1 178 ? 27.142 -14.682 -24.375 1.00 76.38 178 VAL A O 1
ATOM 1271 N N . ILE A 1 179 ? 25.501 -16.212 -24.495 1.00 79.00 179 ILE A N 1
ATOM 1272 C CA . ILE A 1 179 ? 26.267 -17.183 -25.294 1.00 79.00 179 ILE A CA 1
ATOM 1273 C C . ILE A 1 179 ? 26.653 -16.574 -26.646 1.00 79.00 179 ILE A C 1
ATOM 1275 O O . ILE A 1 179 ? 27.798 -16.704 -27.067 1.00 79.00 179 ILE A O 1
ATOM 1279 N N . GLU A 1 180 ? 25.727 -15.871 -27.294 1.00 83.75 180 GLU A N 1
ATOM 1280 C CA . GLU A 1 180 ? 25.946 -15.224 -28.586 1.00 83.75 180 GLU A CA 1
ATOM 1281 C C . GLU A 1 180 ? 26.976 -14.092 -28.496 1.00 83.75 180 GLU A C 1
ATOM 1283 O O . GLU A 1 180 ? 27.887 -14.029 -29.315 1.00 83.75 180 GLU A O 1
ATOM 1288 N N . LEU A 1 181 ? 26.923 -13.260 -27.450 1.00 79.25 181 LEU A N 1
ATOM 1289 C CA . LEU A 1 181 ? 27.936 -12.231 -27.197 1.00 79.25 181 LEU A CA 1
ATOM 1290 C C . LEU A 1 181 ? 29.317 -12.827 -26.899 1.00 79.25 181 LEU A C 1
ATOM 1292 O O . LEU A 1 181 ? 30.320 -12.296 -27.369 1.00 79.25 181 LEU A O 1
ATOM 1296 N N . VAL A 1 182 ? 29.386 -13.930 -26.144 1.00 76.38 182 VAL A N 1
ATOM 1297 C CA . VAL A 1 182 ? 30.647 -14.649 -25.889 1.00 76.38 182 VAL A CA 1
ATOM 1298 C C . VAL A 1 182 ? 31.202 -15.218 -27.198 1.00 76.38 182 VAL A C 1
ATOM 1300 O O . VAL A 1 182 ? 32.387 -15.053 -27.477 1.00 76.38 182 VAL A O 1
ATOM 1303 N N . ALA A 1 183 ? 30.357 -15.840 -28.024 1.00 82.12 183 ALA A N 1
ATOM 1304 C CA . ALA A 1 183 ? 30.753 -16.373 -29.324 1.00 82.12 183 ALA A CA 1
ATOM 1305 C C . ALA A 1 183 ? 31.226 -15.262 -30.276 1.00 82.12 183 ALA A C 1
ATOM 1307 O O . ALA A 1 183 ? 32.282 -15.396 -30.887 1.00 82.12 183 ALA A O 1
ATOM 1308 N N . ALA A 1 184 ? 30.506 -14.139 -30.347 1.00 78.88 184 ALA A N 1
ATOM 1309 C CA . ALA A 1 184 ? 30.896 -12.974 -31.136 1.00 78.88 184 ALA A CA 1
ATOM 1310 C C . ALA A 1 184 ? 32.229 -12.381 -30.657 1.00 78.88 184 ALA A C 1
ATOM 1312 O O . ALA A 1 184 ? 33.097 -12.078 -31.472 1.00 78.88 184 ALA A O 1
ATOM 1313 N N . ALA A 1 185 ? 32.430 -12.273 -29.339 1.00 74.00 185 ALA A N 1
ATOM 1314 C CA . ALA A 1 185 ? 33.687 -11.808 -28.764 1.00 74.00 185 ALA A CA 1
ATOM 1315 C C . ALA A 1 185 ? 34.858 -12.732 -29.131 1.00 74.00 185 ALA A C 1
ATOM 1317 O O . ALA A 1 185 ? 35.919 -12.231 -29.483 1.00 74.00 185 ALA A O 1
ATOM 1318 N N . ILE A 1 186 ? 34.659 -14.058 -29.110 1.00 76.56 186 ILE A N 1
ATOM 1319 C CA . ILE A 1 186 ? 35.656 -15.042 -29.564 1.00 76.56 186 ILE A CA 1
ATOM 1320 C C . ILE A 1 186 ? 35.942 -14.871 -31.062 1.00 76.56 186 ILE A C 1
ATOM 1322 O O . ILE A 1 186 ? 37.103 -14.827 -31.456 1.00 76.56 186 ILE A O 1
ATOM 1326 N N . LEU A 1 187 ? 34.915 -14.720 -31.901 1.00 79.56 187 LEU A N 1
ATOM 1327 C CA . LEU A 1 187 ? 35.079 -14.557 -33.352 1.00 79.56 187 LEU A CA 1
ATOM 1328 C C . LEU A 1 187 ? 35.779 -13.245 -33.747 1.00 79.56 187 LEU A C 1
ATOM 1330 O O . LEU A 1 187 ? 36.411 -13.194 -34.796 1.00 79.56 187 LEU A O 1
ATOM 1334 N N . LEU A 1 188 ? 35.721 -12.211 -32.902 1.00 74.75 188 LEU A N 1
ATOM 1335 C CA . LEU A 1 188 ? 36.415 -10.929 -33.088 1.00 74.75 188 LEU A CA 1
ATOM 1336 C C . LEU A 1 188 ? 37.885 -10.940 -32.626 1.00 74.75 188 LEU A C 1
ATOM 1338 O O . LEU A 1 188 ? 38.576 -9.935 -32.777 1.00 74.75 188 LEU A O 1
ATOM 1342 N N . THR A 1 189 ? 38.399 -12.059 -32.099 1.00 75.06 189 THR A N 1
ATOM 1343 C CA . THR A 1 189 ? 39.797 -12.152 -31.633 1.00 75.06 189 THR A CA 1
ATOM 1344 C C . THR A 1 189 ? 40.923 -12.363 -32.665 1.00 75.06 189 THR A C 1
ATOM 1346 O O . THR A 1 189 ? 42.069 -12.226 -32.233 1.00 75.06 189 THR A O 1
ATOM 1349 N N . PRO A 1 190 ? 40.727 -12.658 -33.970 1.00 74.38 190 PRO A N 1
ATOM 1350 C CA . PRO A 1 190 ? 41.852 -13.056 -34.825 1.00 74.38 190 PRO A CA 1
ATOM 1351 C C . PRO A 1 190 ? 42.888 -11.944 -35.069 1.00 74.38 190 PRO A C 1
ATOM 1353 O O . PRO A 1 190 ? 44.053 -12.262 -35.290 1.00 74.38 190 PRO A O 1
ATOM 1356 N N . ASP A 1 191 ? 42.505 -10.670 -34.935 1.00 73.31 191 ASP A N 1
ATOM 1357 C CA . ASP A 1 191 ? 43.408 -9.518 -35.109 1.00 73.31 191 ASP A CA 1
ATOM 1358 C C . ASP A 1 191 ? 44.011 -8.994 -33.789 1.00 73.31 191 ASP A C 1
ATOM 1360 O O . ASP A 1 191 ? 44.824 -8.067 -33.778 1.00 73.31 191 ASP A O 1
ATOM 1364 N N . LEU A 1 192 ? 43.631 -9.577 -32.648 1.00 74.00 192 LEU A N 1
ATOM 1365 C CA . LEU A 1 192 ? 44.147 -9.201 -31.334 1.00 74.00 192 LEU A CA 1
ATOM 1366 C C . LEU A 1 192 ? 45.387 -10.033 -30.998 1.00 74.00 192 LEU A C 1
ATOM 1368 O O . LEU A 1 192 ? 45.445 -11.239 -31.237 1.00 74.00 192 LEU A O 1
ATOM 1372 N N . THR A 1 193 ? 46.391 -9.413 -30.371 1.00 81.94 193 THR A N 1
ATOM 1373 C CA . THR A 1 193 ? 47.510 -10.189 -29.821 1.00 81.94 193 THR A CA 1
ATOM 1374 C C . THR A 1 193 ? 46.967 -11.217 -28.820 1.00 81.94 193 THR A C 1
ATOM 1376 O O . THR A 1 193 ? 46.008 -10.942 -28.093 1.00 81.94 193 THR A O 1
ATOM 1379 N N . ARG A 1 194 ? 47.574 -12.414 -28.762 1.00 80.81 194 ARG A N 1
ATOM 1380 C CA . ARG A 1 194 ? 47.096 -13.559 -27.948 1.00 80.81 194 ARG A CA 1
ATOM 1381 C C . ARG A 1 194 ? 46.734 -13.185 -26.500 1.00 80.81 194 ARG A C 1
ATOM 1383 O O . ARG A 1 194 ? 45.824 -13.771 -25.923 1.00 80.81 194 ARG A O 1
ATOM 1390 N N . ILE A 1 195 ? 47.426 -12.196 -25.932 1.00 80.56 195 ILE A N 1
ATOM 1391 C CA . ILE A 1 195 ? 47.191 -11.677 -24.579 1.00 80.56 195 ILE A CA 1
ATOM 1392 C C . ILE A 1 195 ? 45.822 -10.987 -24.476 1.00 80.56 195 ILE A C 1
ATOM 1394 O O . ILE A 1 195 ? 45.052 -11.296 -23.571 1.00 80.56 195 ILE A O 1
ATOM 1398 N N . TRP A 1 196 ? 45.479 -10.090 -25.405 1.00 81.94 196 TRP A N 1
ATOM 1399 C CA . TRP A 1 196 ? 44.195 -9.385 -25.371 1.00 81.94 196 TRP A CA 1
ATOM 1400 C C . TRP A 1 196 ? 43.016 -10.304 -25.684 1.00 81.94 196 TRP A C 1
ATOM 1402 O O . TRP A 1 196 ? 41.974 -10.185 -25.042 1.00 81.94 196 TRP A O 1
ATOM 1412 N N . ALA A 1 197 ? 43.199 -11.270 -26.589 1.00 77.75 197 ALA A N 1
ATOM 1413 C CA . ALA A 1 197 ? 42.205 -12.312 -26.835 1.00 77.75 197 ALA A CA 1
ATOM 1414 C C . ALA A 1 197 ? 41.883 -13.095 -25.548 1.00 77.75 197 ALA A C 1
ATOM 1416 O O . ALA A 1 197 ? 40.714 -13.260 -25.197 1.00 77.75 197 ALA A O 1
ATOM 1417 N N . ALA A 1 198 ? 42.908 -13.496 -24.786 1.00 79.31 198 ALA A N 1
ATOM 1418 C CA . ALA A 1 198 ? 42.723 -14.183 -23.509 1.00 79.31 198 ALA A CA 1
ATOM 1419 C C . ALA A 1 198 ? 41.980 -13.318 -22.474 1.00 79.31 198 ALA A C 1
ATOM 1421 O O . ALA A 1 198 ? 41.097 -13.824 -21.783 1.00 79.31 198 ALA A O 1
ATOM 1422 N N . VAL A 1 199 ? 42.281 -12.016 -22.394 1.00 83.12 199 VAL A N 1
ATOM 1423 C CA . VAL A 1 199 ? 41.588 -11.081 -21.488 1.00 83.12 199 VAL A CA 1
ATOM 1424 C C . VAL A 1 199 ? 40.109 -10.937 -21.855 1.00 83.12 199 VAL A C 1
ATOM 1426 O O . VAL A 1 199 ? 39.257 -10.996 -20.969 1.00 83.12 199 VAL A O 1
ATOM 1429 N N . VAL A 1 200 ? 39.786 -10.786 -23.143 1.00 78.81 200 VAL A N 1
ATOM 1430 C CA . VAL A 1 200 ? 38.398 -10.649 -23.616 1.00 78.81 200 VAL A CA 1
ATOM 1431 C C . VAL A 1 200 ? 37.598 -11.919 -23.339 1.00 78.81 200 VAL A C 1
ATOM 1433 O O . VAL A 1 200 ? 36.500 -11.838 -22.790 1.00 78.81 200 VAL A O 1
ATOM 1436 N N . VAL A 1 201 ? 38.157 -13.094 -23.646 1.00 79.69 201 VAL A N 1
ATOM 1437 C CA . VAL A 1 201 ? 37.499 -14.380 -23.371 1.00 79.69 201 VAL A CA 1
ATOM 1438 C C . VAL A 1 201 ? 37.312 -14.587 -21.869 1.00 79.69 201 VAL A C 1
ATOM 1440 O O . VAL A 1 201 ? 36.218 -14.949 -21.438 1.00 79.69 201 VAL A O 1
ATOM 1443 N N . ALA A 1 202 ? 38.329 -14.299 -21.053 1.00 81.94 202 ALA A N 1
ATOM 1444 C CA . ALA A 1 202 ? 38.221 -14.398 -19.600 1.00 81.94 202 ALA A CA 1
ATOM 1445 C C . ALA A 1 202 ? 37.126 -13.471 -19.049 1.00 81.94 202 ALA A C 1
ATOM 1447 O O . ALA A 1 202 ? 36.299 -13.905 -18.247 1.00 81.94 202 ALA A O 1
ATOM 1448 N N . LEU A 1 203 ? 37.060 -12.220 -19.517 1.00 83.25 203 LEU A N 1
ATOM 1449 C CA . LEU A 1 203 ? 36.017 -11.275 -19.124 1.00 83.25 203 LEU A CA 1
ATOM 1450 C C . LEU A 1 203 ? 34.625 -11.762 -19.550 1.00 83.25 203 LEU A C 1
ATOM 1452 O O . LEU A 1 203 ? 33.690 -11.711 -18.753 1.00 83.25 203 LEU A O 1
ATOM 1456 N N . ALA A 1 204 ? 34.492 -12.279 -20.772 1.00 77.00 204 ALA A N 1
ATOM 1457 C CA . ALA A 1 204 ? 33.236 -12.807 -21.294 1.00 77.00 204 ALA A CA 1
ATOM 1458 C C . ALA A 1 204 ? 32.745 -14.013 -20.474 1.00 77.00 204 ALA A C 1
ATOM 1460 O O . ALA A 1 204 ? 31.573 -14.067 -20.099 1.00 77.00 204 ALA A O 1
ATOM 1461 N N . VAL A 1 205 ? 33.645 -14.933 -20.106 1.00 81.81 205 VAL A N 1
ATOM 1462 C CA . VAL A 1 205 ? 33.340 -16.070 -19.221 1.00 81.81 205 VAL A CA 1
ATOM 1463 C C . VAL A 1 205 ? 32.943 -15.593 -17.828 1.00 81.81 205 VAL A C 1
ATOM 1465 O O . VAL A 1 205 ? 31.962 -16.090 -17.282 1.00 81.81 205 VAL A O 1
ATOM 1468 N N . VAL A 1 206 ? 33.641 -14.607 -17.257 1.00 81.44 206 VAL A N 1
ATOM 1469 C CA . VAL A 1 206 ? 33.287 -14.034 -15.949 1.00 81.44 206 VAL A CA 1
ATOM 1470 C C . VAL A 1 206 ? 31.904 -13.387 -15.994 1.00 81.44 206 VAL A C 1
ATOM 1472 O O . VAL A 1 206 ? 31.107 -13.625 -15.092 1.00 81.44 206 VAL A O 1
ATOM 1475 N N . VAL A 1 207 ? 31.577 -12.628 -17.043 1.00 77.06 207 VAL A N 1
ATOM 1476 C CA . VAL A 1 207 ? 30.251 -12.015 -17.228 1.00 77.06 207 VAL A CA 1
ATOM 1477 C C . VAL A 1 207 ? 29.169 -13.081 -17.417 1.00 77.06 207 VAL A C 1
ATOM 1479 O O . VAL A 1 207 ? 28.096 -12.981 -16.819 1.00 77.06 207 VAL A O 1
ATOM 1482 N N . ALA A 1 208 ? 29.448 -14.134 -18.187 1.00 73.31 208 ALA A N 1
ATOM 1483 C CA . ALA A 1 208 ? 28.517 -15.238 -18.385 1.00 73.31 208 ALA A CA 1
ATOM 1484 C C . ALA A 1 208 ? 28.273 -16.020 -17.087 1.00 73.31 208 ALA A C 1
ATOM 1486 O O . ALA A 1 208 ? 27.124 -16.244 -16.701 1.00 73.31 208 ALA A O 1
ATOM 1487 N N . ALA A 1 209 ? 29.340 -16.360 -16.362 1.00 75.25 209 ALA A N 1
ATOM 1488 C CA . ALA A 1 209 ? 29.269 -17.001 -15.055 1.00 75.25 209 ALA A CA 1
ATOM 1489 C C . ALA A 1 209 ? 28.520 -16.117 -14.050 1.00 75.25 209 ALA A C 1
ATOM 1491 O O . ALA A 1 209 ? 27.621 -16.588 -13.364 1.00 75.25 209 ALA A O 1
ATOM 1492 N N . ALA A 1 210 ? 28.798 -14.816 -14.021 1.00 72.12 210 ALA A N 1
ATOM 1493 C CA . ALA A 1 210 ? 28.087 -13.832 -13.213 1.00 72.12 210 ALA A CA 1
ATOM 1494 C C . ALA A 1 210 ? 26.584 -13.740 -13.557 1.00 72.12 210 ALA A C 1
ATOM 1496 O O . ALA A 1 210 ? 25.748 -13.576 -12.666 1.00 72.12 210 ALA A O 1
ATOM 1497 N N . GLY A 1 211 ? 26.219 -13.872 -14.835 1.00 68.50 211 GLY A N 1
ATOM 1498 C CA . GLY A 1 211 ? 24.828 -13.894 -15.295 1.00 68.50 211 GLY A CA 1
ATOM 1499 C C . GLY A 1 211 ? 24.078 -15.188 -14.951 1.00 68.50 211 GLY A C 1
ATOM 1500 O O . GLY A 1 211 ? 22.869 -15.150 -14.698 1.00 68.50 211 GLY A O 1
ATOM 1501 N N . LEU A 1 212 ? 24.787 -16.319 -14.916 1.00 70.38 212 LEU A N 1
ATOM 1502 C CA . LEU A 1 212 ? 24.228 -17.654 -14.676 1.00 70.38 212 LEU A CA 1
ATOM 1503 C C . LEU A 1 212 ? 24.221 -18.048 -13.192 1.00 70.38 212 LEU A C 1
ATOM 1505 O O . LEU A 1 212 ? 23.274 -18.692 -12.733 1.00 70.38 212 LEU A O 1
ATOM 1509 N N . ILE A 1 213 ? 25.230 -17.636 -12.422 1.00 70.44 213 ILE A N 1
ATOM 1510 C CA . ILE A 1 213 ? 25.351 -17.941 -10.996 1.00 70.44 213 ILE A CA 1
ATOM 1511 C C . ILE A 1 213 ? 24.401 -17.027 -10.220 1.00 70.44 213 ILE A C 1
ATOM 1513 O O . ILE A 1 213 ? 24.648 -15.844 -9.979 1.00 70.44 213 ILE A O 1
ATOM 1517 N N . GLY A 1 214 ? 23.273 -17.596 -9.799 1.00 63.56 214 GLY A N 1
ATOM 1518 C CA . GLY A 1 214 ? 22.358 -16.946 -8.871 1.00 63.56 214 GLY A CA 1
ATOM 1519 C C . GLY A 1 214 ? 22.991 -16.815 -7.488 1.00 63.56 214 GLY A C 1
ATOM 1520 O O . GLY A 1 214 ? 22.846 -17.705 -6.653 1.00 63.56 214 GLY A O 1
ATOM 1521 N N . LEU A 1 215 ? 23.656 -15.696 -7.208 1.00 58.78 215 LEU A N 1
ATOM 1522 C CA . LEU A 1 215 ? 24.138 -15.379 -5.865 1.00 58.78 215 LEU A CA 1
ATOM 1523 C C . LEU A 1 215 ? 22.941 -15.227 -4.912 1.00 58.78 215 LEU A C 1
ATOM 1525 O O . LEU A 1 215 ? 22.191 -14.252 -4.965 1.00 58.78 215 LEU A O 1
ATOM 1529 N N . ARG A 1 216 ? 22.756 -16.209 -4.018 1.00 59.53 216 ARG A N 1
ATOM 1530 C CA . ARG A 1 216 ? 21.739 -16.191 -2.944 1.00 59.53 216 ARG A CA 1
ATOM 1531 C C . ARG A 1 216 ? 20.300 -15.981 -3.446 1.00 59.53 216 ARG A C 1
ATOM 1533 O O . ARG A 1 216 ? 19.515 -15.266 -2.826 1.00 59.53 216 ARG A O 1
ATOM 1540 N N . GLY A 1 217 ? 19.955 -16.581 -4.587 1.00 64.56 217 GLY A N 1
ATOM 1541 C CA . GLY A 1 217 ? 18.594 -16.538 -5.142 1.00 64.56 217 GLY A CA 1
ATOM 1542 C C . GLY A 1 217 ? 18.210 -15.225 -5.838 1.00 64.56 217 GLY A C 1
ATOM 1543 O O . GLY A 1 217 ? 17.092 -15.111 -6.340 1.00 64.56 217 GLY A O 1
ATOM 1544 N N . VAL A 1 218 ? 19.122 -14.251 -5.928 1.00 64.81 218 VAL A N 1
ATOM 1545 C CA . VAL A 1 218 ? 18.951 -13.039 -6.741 1.00 64.81 218 VAL A CA 1
ATOM 1546 C C . VAL A 1 218 ? 19.913 -13.126 -7.920 1.00 64.81 218 VAL A C 1
ATOM 1548 O O . VAL A 1 218 ? 21.097 -13.401 -7.747 1.00 64.81 218 VAL A O 1
ATOM 1551 N N . ARG A 1 219 ? 19.420 -12.923 -9.146 1.00 72.00 219 ARG A N 1
ATOM 1552 C CA . ARG A 1 219 ? 20.300 -12.916 -10.323 1.00 72.00 219 ARG A CA 1
ATOM 1553 C C . ARG A 1 219 ? 21.185 -11.681 -10.251 1.00 72.00 219 ARG A C 1
ATOM 1555 O O . ARG A 1 219 ? 20.654 -10.589 -10.022 1.00 72.00 219 ARG A O 1
ATOM 1562 N N . LEU A 1 220 ? 22.489 -11.831 -10.486 1.00 74.25 220 LEU A N 1
ATOM 1563 C CA . LEU A 1 220 ? 23.429 -10.715 -10.386 1.00 74.25 220 LEU A CA 1
ATOM 1564 C C . LEU A 1 220 ? 22.988 -9.529 -11.252 1.00 74.25 220 LEU A C 1
ATOM 1566 O O . LEU A 1 220 ? 23.052 -8.403 -10.786 1.00 74.25 220 LEU A O 1
ATOM 1570 N N . GLY A 1 221 ? 22.417 -9.775 -12.437 1.00 72.81 221 GLY A N 1
ATOM 1571 C CA . GLY A 1 221 ? 21.861 -8.716 -13.287 1.00 72.81 221 GLY A CA 1
ATOM 1572 C C . GLY A 1 221 ? 20.758 -7.890 -12.612 1.00 72.81 221 GLY A C 1
ATOM 1573 O O . GLY A 1 221 ? 20.811 -6.668 -12.642 1.00 72.81 221 GLY A O 1
ATOM 1574 N N . THR A 1 222 ? 19.799 -8.529 -11.929 1.00 76.75 222 THR A N 1
ATOM 1575 C CA . THR A 1 222 ? 18.738 -7.805 -11.191 1.00 76.75 222 THR A CA 1
ATOM 1576 C C . THR A 1 222 ? 19.270 -7.066 -9.968 1.00 76.75 222 THR A C 1
ATOM 1578 O O . THR A 1 222 ? 18.756 -6.015 -9.590 1.00 76.75 222 THR A O 1
ATOM 1581 N N . TRP A 1 223 ? 20.303 -7.617 -9.330 1.00 82.56 223 TRP A N 1
ATOM 1582 C CA . TRP A 1 223 ? 20.975 -6.948 -8.227 1.00 82.56 223 TRP A CA 1
ATOM 1583 C C . TRP A 1 223 ? 21.749 -5.727 -8.733 1.00 82.56 223 TRP A C 1
ATOM 1585 O O . TRP A 1 223 ? 21.537 -4.632 -8.223 1.00 82.56 223 TRP A O 1
ATOM 1595 N N . ALA A 1 224 ? 22.557 -5.890 -9.780 1.00 80.56 224 ALA A N 1
ATOM 1596 C CA . ALA A 1 224 ? 23.340 -4.833 -10.402 1.00 80.56 224 ALA A CA 1
ATOM 1597 C C . ALA A 1 224 ? 22.440 -3.724 -10.956 1.00 80.56 224 ALA A C 1
ATOM 1599 O O . ALA A 1 224 ? 22.696 -2.558 -10.685 1.00 80.56 224 ALA A O 1
ATOM 1600 N N . SER A 1 225 ? 21.335 -4.060 -11.632 1.00 81.25 225 SER A N 1
ATOM 1601 C CA . SER A 1 225 ? 20.372 -3.061 -12.108 1.00 81.25 225 SER A CA 1
ATOM 1602 C C . SER A 1 225 ? 19.753 -2.274 -10.953 1.00 81.25 225 SER A C 1
ATOM 1604 O O . SER A 1 225 ? 19.559 -1.068 -11.078 1.00 81.25 225 SER A O 1
ATOM 1606 N N . SER A 1 226 ? 19.488 -2.928 -9.817 1.00 82.06 226 SER A N 1
ATOM 1607 C CA . SER A 1 226 ? 18.991 -2.262 -8.608 1.00 82.06 226 SER A CA 1
ATOM 1608 C C . SER A 1 226 ? 20.056 -1.356 -7.989 1.00 82.06 226 SER A C 1
ATOM 1610 O O . SER A 1 226 ? 19.736 -0.244 -7.591 1.00 82.06 226 SER A O 1
ATOM 1612 N N . VAL A 1 227 ? 21.320 -1.793 -7.945 1.00 87.12 227 VAL A N 1
ATOM 1613 C CA . VAL A 1 227 ? 22.448 -0.994 -7.434 1.00 87.12 227 VAL A CA 1
ATOM 1614 C C . VAL A 1 227 ? 22.701 0.225 -8.318 1.00 87.12 227 VAL A C 1
ATOM 1616 O O . VAL A 1 227 ? 22.776 1.333 -7.800 1.00 87.12 227 VAL A O 1
ATOM 1619 N N . ILE A 1 228 ? 22.770 0.044 -9.639 1.00 86.62 228 ILE A N 1
ATOM 1620 C CA . ILE A 1 228 ? 22.967 1.130 -10.607 1.00 86.62 228 ILE A CA 1
ATOM 1621 C C . ILE A 1 228 ? 21.801 2.118 -10.513 1.00 86.62 228 ILE A C 1
ATOM 1623 O O . ILE A 1 228 ? 22.024 3.311 -10.310 1.00 86.62 228 ILE A O 1
ATOM 1627 N N . SER A 1 229 ? 20.561 1.616 -10.568 1.00 83.75 229 SER A N 1
ATOM 1628 C CA . SER A 1 229 ? 19.356 2.446 -10.444 1.00 83.75 229 SER A CA 1
ATOM 1629 C C . SER A 1 229 ? 19.318 3.222 -9.138 1.00 83.75 229 SER A C 1
ATOM 1631 O O . SER A 1 229 ? 18.868 4.359 -9.132 1.00 83.75 229 SER A O 1
ATOM 1633 N N . TYR A 1 230 ? 19.761 2.612 -8.040 1.00 88.38 230 TYR A N 1
ATOM 1634 C CA . TYR A 1 230 ? 19.841 3.276 -6.751 1.00 88.38 230 TYR A CA 1
ATOM 1635 C C . TYR A 1 230 ? 20.917 4.364 -6.769 1.00 88.38 230 TYR A C 1
ATOM 1637 O O . TYR A 1 230 ? 20.607 5.509 -6.481 1.00 88.38 230 TYR A O 1
ATOM 1645 N N . SER A 1 231 ? 22.140 4.045 -7.203 1.00 87.44 231 SER A N 1
ATOM 1646 C CA . SER A 1 231 ? 23.266 4.992 -7.222 1.00 87.44 231 SER A CA 1
ATOM 1647 C C . SER A 1 231 ? 23.021 6.249 -8.064 1.00 87.44 231 SER A C 1
ATOM 1649 O O . SER A 1 231 ? 23.563 7.305 -7.755 1.00 87.44 231 SER A O 1
ATOM 1651 N N . GLY A 1 232 ? 22.198 6.149 -9.114 1.00 86.56 232 GLY A N 1
ATOM 1652 C CA . GLY A 1 232 ? 21.853 7.276 -9.981 1.00 86.56 232 GLY A CA 1
ATOM 1653 C C . GLY A 1 232 ? 20.693 8.149 -9.487 1.00 86.56 232 GLY A C 1
ATOM 1654 O O . GLY A 1 232 ? 20.379 9.140 -10.142 1.00 86.56 232 GLY A O 1
ATOM 1655 N N . ARG A 1 233 ? 20.015 7.797 -8.384 1.00 88.19 233 ARG A N 1
ATOM 1656 C CA . ARG A 1 233 ? 18.824 8.517 -7.896 1.00 88.19 233 ARG A CA 1
ATOM 1657 C C . ARG A 1 233 ? 19.144 9.427 -6.715 1.00 88.19 233 ARG A C 1
ATOM 1659 O O . ARG A 1 233 ? 20.084 9.212 -5.959 1.00 88.19 233 ARG A O 1
ATOM 1666 N N . ARG A 1 234 ? 18.304 10.448 -6.527 1.00 86.12 234 ARG A N 1
ATOM 1667 C CA . ARG A 1 234 ? 18.339 11.286 -5.324 1.00 86.12 234 ARG A CA 1
ATOM 1668 C C . ARG A 1 234 ? 17.814 10.485 -4.135 1.00 86.12 234 ARG A C 1
ATOM 1670 O O . ARG A 1 234 ? 16.687 10.009 -4.160 1.00 86.12 234 ARG A O 1
ATOM 1677 N N . HIS A 1 235 ? 18.634 10.373 -3.096 1.00 90.38 235 HIS A N 1
ATOM 1678 C CA . HIS A 1 235 ? 18.294 9.665 -1.857 1.00 90.38 235 HIS A CA 1
ATOM 1679 C C . HIS A 1 235 ? 17.678 10.562 -0.789 1.00 90.38 235 HIS A C 1
ATOM 1681 O O . HIS A 1 235 ? 17.192 10.073 0.223 1.00 90.38 235 HIS A O 1
ATOM 1687 N N . VAL A 1 236 ? 17.728 11.876 -0.986 1.00 91.06 236 VAL A N 1
ATOM 1688 C CA . VAL A 1 236 ? 17.192 12.845 -0.039 1.00 91.06 236 VAL A CA 1
ATOM 1689 C C . VAL A 1 236 ? 16.037 13.559 -0.713 1.00 91.06 236 VAL A C 1
ATOM 1691 O O . VAL A 1 236 ? 16.213 14.155 -1.774 1.00 91.06 236 VAL A O 1
ATOM 1694 N N . THR A 1 237 ? 14.867 13.477 -0.092 1.00 86.62 237 THR A N 1
ATOM 1695 C CA . THR A 1 237 ? 13.698 14.276 -0.456 1.00 86.62 237 THR A CA 1
ATOM 1696 C C . THR A 1 237 ? 13.480 15.277 0.664 1.00 86.62 237 THR A C 1
ATOM 1698 O O . THR A 1 237 ? 13.237 14.889 1.806 1.00 86.62 237 THR A O 1
ATOM 1701 N N . THR A 1 238 ? 13.639 16.556 0.354 1.00 86.25 238 THR A N 1
ATOM 1702 C CA . THR A 1 238 ? 13.310 17.658 1.257 1.00 86.25 238 THR A CA 1
ATOM 1703 C C . THR A 1 238 ? 12.015 18.286 0.796 1.00 86.25 238 THR A C 1
ATOM 1705 O O . THR A 1 238 ? 11.847 18.523 -0.400 1.00 86.25 238 THR A O 1
ATOM 1708 N N . VAL A 1 239 ? 11.125 18.561 1.738 1.00 81.25 239 VAL A N 1
ATOM 1709 C CA . VAL A 1 239 ? 9.920 19.336 1.490 1.00 81.25 239 VAL A CA 1
ATOM 1710 C C . VAL A 1 239 ? 9.941 20.553 2.379 1.00 81.25 239 VAL A C 1
ATOM 1712 O O . VAL A 1 239 ? 10.054 20.449 3.602 1.00 81.25 239 VAL A O 1
ATOM 1715 N N . GLU A 1 240 ? 9.876 21.705 1.727 1.00 77.00 240 GLU A N 1
ATOM 1716 C CA . GLU A 1 240 ? 9.643 22.961 2.410 1.00 77.00 240 GLU A CA 1
ATOM 1717 C C . GLU A 1 240 ? 8.204 22.967 2.931 1.00 77.00 240 GLU A C 1
ATOM 1719 O O . GLU A 1 240 ? 7.299 22.518 2.214 1.00 77.00 240 GLU A O 1
ATOM 1724 N N . PRO A 1 241 ? 7.979 23.433 4.169 1.00 66.31 241 PRO A N 1
ATOM 1725 C CA . PRO A 1 241 ? 6.632 23.587 4.685 1.00 66.31 241 PRO A CA 1
ATOM 1726 C C . PRO A 1 241 ? 5.837 24.450 3.708 1.00 66.31 241 PRO A C 1
ATOM 1728 O O . PRO A 1 241 ? 6.187 25.599 3.436 1.00 66.31 241 PRO A O 1
ATOM 1731 N N . THR A 1 242 ? 4.790 23.878 3.119 1.00 62.81 242 THR A N 1
ATOM 1732 C CA . THR A 1 242 ? 3.895 24.666 2.280 1.00 62.81 242 THR A CA 1
ATOM 1733 C C . THR A 1 242 ? 3.060 25.510 3.222 1.00 62.81 242 THR A C 1
ATOM 1735 O O . THR A 1 242 ? 2.282 24.963 3.998 1.00 62.81 242 THR A O 1
ATOM 1738 N N . ASN A 1 243 ? 3.249 26.829 3.178 1.00 56.25 243 ASN A N 1
ATOM 1739 C CA . ASN A 1 243 ? 2.451 27.752 3.970 1.00 56.25 243 ASN A CA 1
ATOM 1740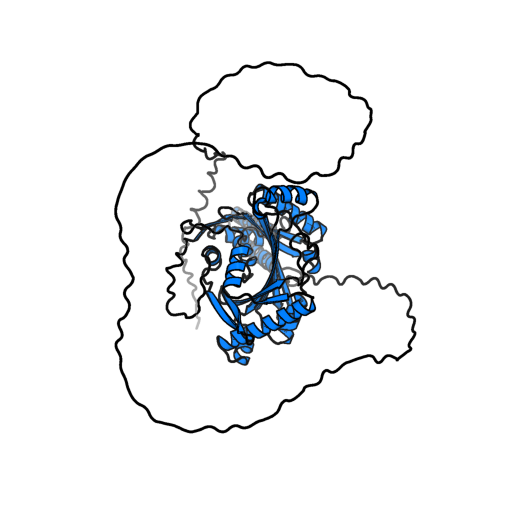 C C . ASN A 1 243 ? 0.983 27.586 3.520 1.00 56.25 243 ASN A C 1
ATOM 1742 O O . ASN A 1 243 ? 0.684 27.866 2.352 1.00 56.25 243 ASN A O 1
ATOM 1746 N N . PRO A 1 244 ? 0.073 27.078 4.376 1.00 54.78 244 PRO A N 1
ATOM 1747 C CA . PRO A 1 244 ? -1.282 26.688 3.970 1.00 54.78 244 PRO A CA 1
ATOM 1748 C C . PRO A 1 244 ? -2.104 27.862 3.417 1.00 54.78 244 PRO A C 1
ATOM 1750 O O . PRO A 1 244 ? -3.114 27.660 2.752 1.00 54.78 244 PRO A O 1
ATOM 1753 N N . THR A 1 245 ? -1.649 29.092 3.648 1.00 53.28 245 THR A N 1
ATOM 1754 C CA . THR A 1 245 ? -2.255 30.343 3.190 1.00 53.28 245 THR A CA 1
ATOM 1755 C C . THR A 1 245 ? -1.920 30.725 1.744 1.00 53.28 245 THR A C 1
ATOM 1757 O O . THR A 1 245 ? -2.555 31.630 1.216 1.00 53.28 245 THR A O 1
ATOM 1760 N N . ALA A 1 246 ? -0.946 30.080 1.088 1.00 48.16 246 ALA A N 1
ATOM 1761 C CA . ALA A 1 246 ? -0.428 30.532 -0.213 1.00 48.16 246 ALA A CA 1
ATOM 1762 C C . ALA A 1 246 ? -0.987 29.782 -1.438 1.00 48.16 246 ALA A C 1
ATOM 1764 O O . ALA A 1 246 ? -0.559 30.041 -2.558 1.00 48.16 246 ALA A O 1
ATOM 1765 N N . THR A 1 247 ? -1.935 28.858 -1.259 1.00 49.22 247 THR A N 1
ATOM 1766 C CA . THR A 1 247 ? -2.618 28.190 -2.381 1.00 49.22 247 THR A CA 1
ATOM 1767 C C . THR A 1 247 ? -4.019 28.764 -2.596 1.00 49.22 247 THR A C 1
ATOM 1769 O O . THR A 1 247 ? -5.013 28.043 -2.584 1.00 49.22 247 THR A O 1
ATOM 1772 N N . GLU A 1 248 ? -4.097 30.066 -2.896 1.00 46.41 248 GLU A N 1
ATOM 1773 C CA . GLU A 1 248 ? -5.066 30.523 -3.902 1.00 46.41 248 GLU A CA 1
ATOM 1774 C C . GLU A 1 248 ? -4.675 29.826 -5.210 1.00 46.41 248 GLU A C 1
ATOM 1776 O O . GLU A 1 248 ? -3.832 30.281 -5.976 1.00 46.41 248 GLU A O 1
ATOM 1781 N N . THR A 1 249 ? -5.178 28.609 -5.393 1.00 51.53 249 THR A N 1
ATOM 1782 C CA . THR A 1 249 ? -4.931 27.832 -6.601 1.00 51.53 249 THR A CA 1
ATOM 1783 C C . THR A 1 249 ? -5.740 28.490 -7.706 1.00 51.53 249 THR A C 1
ATOM 1785 O O . THR A 1 249 ? -6.961 28.553 -7.587 1.00 51.53 249 THR A O 1
ATOM 1788 N N . ASP A 1 250 ? -5.062 28.974 -8.748 1.00 45.16 250 ASP A N 1
ATOM 1789 C CA . ASP A 1 250 ? -5.620 29.504 -9.997 1.00 45.16 250 ASP A CA 1
ATOM 1790 C C . ASP A 1 250 ? -6.932 28.805 -10.410 1.00 45.16 250 ASP A C 1
ATOM 1792 O O . ASP A 1 250 ? -6.916 27.778 -11.085 1.00 45.16 250 ASP A O 1
ATOM 1796 N N . GLY A 1 251 ? -8.080 29.336 -9.981 1.00 45.62 251 GLY A N 1
ATOM 1797 C CA . GLY A 1 251 ? -9.420 29.045 -10.502 1.00 45.62 251 GLY A CA 1
ATOM 1798 C C . GLY A 1 251 ? -9.906 27.586 -10.552 1.00 45.62 251 GLY A C 1
ATOM 1799 O O . GLY A 1 251 ? -10.984 27.350 -11.099 1.00 45.62 251 GLY A O 1
ATOM 1800 N N . VAL A 1 252 ? -9.184 26.589 -10.025 1.00 55.84 252 VAL A N 1
ATOM 1801 C CA . VAL A 1 252 ? -9.663 25.196 -10.005 1.00 55.84 252 VAL A CA 1
ATOM 1802 C C . VAL A 1 252 ? -10.584 25.008 -8.806 1.00 55.84 252 VAL A C 1
ATOM 1804 O O . VAL A 1 252 ? -10.191 24.510 -7.752 1.00 55.84 252 VAL A O 1
ATOM 1807 N N . GLU A 1 253 ? -11.833 25.417 -8.993 1.00 56.94 253 GLU A N 1
ATOM 1808 C CA . GLU A 1 253 ? -12.930 25.226 -8.050 1.00 56.94 253 GLU A CA 1
ATOM 1809 C C . GLU A 1 253 ? -12.945 23.769 -7.524 1.00 56.94 253 GLU A C 1
ATOM 1811 O O . GLU A 1 253 ? -13.047 22.805 -8.292 1.00 56.94 253 GLU A O 1
ATOM 1816 N N . GLY A 1 254 ? -12.770 23.598 -6.206 1.00 65.19 254 GLY A N 1
ATOM 1817 C CA . GLY A 1 254 ? -12.863 22.300 -5.522 1.00 65.19 254 GLY A CA 1
ATOM 1818 C C . GLY A 1 254 ? -11.556 21.537 -5.246 1.00 65.19 254 GLY A C 1
ATOM 1819 O O . GLY A 1 254 ? -11.628 20.334 -4.978 1.00 65.19 254 GLY A O 1
ATOM 1820 N N . ALA A 1 255 ? -10.380 22.172 -5.302 1.00 77.56 255 ALA A N 1
ATOM 1821 C CA . ALA A 1 255 ? -9.135 21.570 -4.807 1.00 77.56 255 ALA A CA 1
ATOM 1822 C C . ALA A 1 255 ? -9.082 21.573 -3.263 1.00 77.56 255 ALA A C 1
ATOM 1824 O O . ALA A 1 255 ? -9.281 22.607 -2.631 1.00 77.56 255 ALA A O 1
ATOM 1825 N N . TYR A 1 256 ? -8.824 20.414 -2.651 1.00 84.94 256 TYR A N 1
ATOM 1826 C CA . TYR A 1 256 ? -8.709 20.264 -1.194 1.00 84.94 256 TYR A CA 1
ATOM 1827 C C . TYR A 1 256 ? -7.230 20.298 -0.761 1.00 84.94 256 TYR A C 1
ATOM 1829 O O . TYR A 1 256 ? -6.408 19.647 -1.416 1.00 84.94 256 TYR A O 1
ATOM 1837 N N . PRO A 1 257 ? -6.865 21.010 0.325 1.00 85.62 257 PRO A N 1
ATOM 1838 C CA . PRO A 1 257 ? -5.476 21.132 0.760 1.00 85.62 257 PRO A CA 1
ATOM 1839 C C . PRO A 1 257 ? -4.894 19.783 1.191 1.00 85.62 257 PRO A C 1
ATOM 1841 O O . PRO A 1 257 ? -5.538 18.986 1.876 1.00 85.62 257 PRO A O 1
ATOM 1844 N N . VAL A 1 258 ? -3.646 19.536 0.801 1.00 86.31 258 VAL A N 1
ATOM 1845 C CA . VAL A 1 258 ? -2.914 18.304 1.101 1.00 86.31 258 VAL A CA 1
ATOM 1846 C C . VAL A 1 258 ? -1.728 18.638 2.012 1.00 86.31 258 VAL A C 1
ATOM 1848 O O . VAL A 1 258 ? -1.009 19.592 1.721 1.00 86.31 258 VAL A O 1
ATOM 1851 N N . PRO A 1 259 ? -1.471 17.851 3.073 1.00 85.94 259 PRO A N 1
ATOM 1852 C CA . PRO A 1 259 ? -0.278 18.021 3.901 1.00 85.94 259 PRO A CA 1
ATOM 1853 C C . PRO A 1 259 ? 1.021 17.916 3.088 1.00 85.94 259 PRO A C 1
ATOM 1855 O O . PRO A 1 259 ? 1.162 17.038 2.228 1.00 85.94 259 PRO A O 1
ATOM 1858 N N . ALA A 1 260 ? 1.993 18.781 3.384 1.00 83.94 260 ALA A N 1
ATOM 1859 C CA . ALA A 1 260 ? 3.264 18.856 2.662 1.00 83.94 260 ALA A CA 1
ATOM 1860 C C . ALA A 1 260 ? 4.033 17.518 2.696 1.00 83.94 260 ALA A C 1
ATOM 1862 O O . ALA A 1 260 ? 4.646 17.108 1.709 1.00 83.94 260 ALA A O 1
ATOM 1863 N N . GLU A 1 261 ? 3.925 16.772 3.799 1.00 85.38 261 GLU A N 1
ATOM 1864 C CA . GLU A 1 261 ? 4.506 15.439 3.962 1.00 85.38 261 GLU A CA 1
ATOM 1865 C C . GLU A 1 261 ? 4.008 14.457 2.895 1.00 85.38 261 GLU A C 1
ATOM 1867 O O . GLU A 1 261 ? 4.758 13.593 2.443 1.00 85.38 261 GLU A O 1
ATOM 1872 N N . VAL A 1 262 ? 2.736 14.567 2.505 1.00 89.00 262 VAL A N 1
ATOM 1873 C CA . VAL A 1 262 ? 2.125 13.703 1.492 1.00 89.00 262 VAL A CA 1
ATOM 1874 C C . VAL A 1 262 ? 2.577 14.144 0.098 1.00 89.00 262 VAL A C 1
ATOM 1876 O O . VAL A 1 262 ? 2.967 13.300 -0.713 1.00 89.00 262 VAL A O 1
ATOM 1879 N N . ILE A 1 263 ? 2.620 15.456 -0.158 1.00 88.25 263 ILE A N 1
ATOM 1880 C CA . ILE A 1 263 ? 3.104 16.037 -1.423 1.00 88.25 263 ILE A CA 1
ATOM 1881 C C . ILE A 1 263 ? 4.561 15.626 -1.704 1.00 88.25 263 ILE A C 1
ATOM 1883 O O . ILE A 1 263 ? 4.910 15.351 -2.851 1.00 88.25 263 ILE A O 1
ATOM 1887 N N . ALA A 1 264 ? 5.392 15.462 -0.664 1.00 86.38 264 ALA A N 1
ATOM 1888 C CA . ALA A 1 264 ? 6.764 14.939 -0.768 1.00 86.38 264 ALA A CA 1
ATOM 1889 C C . ALA A 1 264 ? 6.877 13.665 -1.612 1.00 86.38 264 ALA A C 1
ATOM 1891 O O . ALA A 1 264 ? 7.848 13.440 -2.341 1.00 86.38 264 ALA A O 1
ATOM 1892 N N . PHE A 1 265 ? 5.880 12.797 -1.469 1.00 88.69 265 PHE A N 1
ATOM 1893 C CA . PHE A 1 265 ? 5.832 11.501 -2.119 1.00 88.69 265 PHE A CA 1
ATOM 1894 C C . PHE A 1 265 ? 4.958 11.504 -3.370 1.00 88.69 265 PHE A C 1
ATOM 1896 O O . PHE A 1 265 ? 5.187 10.676 -4.250 1.00 88.69 265 PHE A O 1
ATOM 1903 N N . PHE A 1 266 ? 4.020 12.440 -3.474 1.00 91.56 266 PHE A N 1
ATOM 1904 C CA . PHE A 1 266 ? 3.089 12.572 -4.587 1.00 91.56 266 PHE A CA 1
ATOM 1905 C C . PHE A 1 266 ? 3.077 14.034 -5.063 1.00 91.56 266 PHE A C 1
ATOM 1907 O O . PHE A 1 266 ? 2.180 14.794 -4.705 1.00 91.56 266 PHE A O 1
ATOM 1914 N N . PRO A 1 267 ? 4.086 14.463 -5.841 1.00 87.62 267 PRO A N 1
ATOM 1915 C CA . PRO A 1 267 ? 4.227 15.868 -6.226 1.00 87.62 267 PRO A CA 1
ATOM 1916 C C . PRO A 1 267 ? 3.107 16.361 -7.151 1.00 87.62 267 PRO A C 1
ATOM 1918 O O . PRO A 1 267 ? 2.878 17.560 -7.241 1.00 87.62 267 PRO A O 1
ATOM 1921 N N . ASP A 1 268 ? 2.407 15.455 -7.838 1.00 89.94 268 ASP A N 1
ATOM 1922 C CA . ASP A 1 268 ? 1.266 15.763 -8.703 1.00 89.94 268 ASP A CA 1
ATOM 1923 C C . ASP A 1 268 ? -0.087 15.432 -8.050 1.00 89.94 268 ASP A C 1
ATOM 1925 O O . ASP A 1 268 ? -1.097 15.281 -8.746 1.00 89.94 268 ASP A O 1
ATOM 1929 N N . LEU A 1 269 ? -0.107 15.299 -6.717 1.00 92.31 269 LEU A N 1
ATOM 1930 C CA . LEU A 1 269 ? -1.313 14.958 -5.982 1.00 92.31 269 LEU A CA 1
ATOM 1931 C C . LEU A 1 269 ? -2.340 16.082 -6.068 1.00 92.31 269 LEU A C 1
ATOM 1933 O O . LEU A 1 269 ? -2.079 17.214 -5.670 1.00 92.31 269 LEU A O 1
ATOM 1937 N N . ALA A 1 270 ? -3.543 15.740 -6.508 1.00 92.75 270 ALA A N 1
ATOM 1938 C CA . ALA A 1 270 ? -4.692 16.625 -6.426 1.00 92.75 270 ALA A CA 1
ATOM 1939 C C . ALA A 1 270 ? -5.851 15.899 -5.751 1.00 92.75 270 ALA A C 1
ATOM 1941 O O . ALA A 1 270 ? -6.172 14.764 -6.100 1.00 92.75 270 ALA A O 1
ATOM 1942 N N . VAL A 1 271 ? -6.507 16.564 -4.805 1.00 94.19 271 VAL A N 1
ATOM 1943 C CA . VAL A 1 271 ? -7.688 16.033 -4.124 1.00 94.19 271 VAL A CA 1
ATOM 1944 C C . VAL A 1 271 ? -8.884 16.881 -4.506 1.00 94.19 271 VAL A C 1
ATOM 1946 O O . VAL A 1 271 ? -8.840 18.105 -4.426 1.00 94.19 271 VAL A O 1
ATOM 1949 N N . ARG A 1 272 ? -9.955 16.217 -4.929 1.00 94.50 272 ARG A N 1
ATOM 1950 C CA . ARG A 1 272 ? -11.258 16.821 -5.203 1.00 94.50 272 ARG A CA 1
ATOM 1951 C C . ARG A 1 272 ? -12.329 16.143 -4.371 1.00 94.50 272 ARG A C 1
ATOM 1953 O O . ARG A 1 272 ? -12.104 15.068 -3.820 1.00 94.50 272 ARG A O 1
ATOM 1960 N N . GLN A 1 273 ? -13.507 16.744 -4.323 1.00 94.69 273 GLN A N 1
ATOM 1961 C CA . GLN A 1 273 ? -14.667 16.169 -3.658 1.00 94.69 273 GLN A CA 1
ATOM 1962 C C . GLN A 1 273 ? -15.864 16.139 -4.607 1.00 94.69 273 GLN A C 1
ATOM 1964 O O . GLN A 1 273 ? -16.005 17.003 -5.471 1.00 94.69 273 GLN A O 1
ATOM 1969 N N . PHE A 1 274 ? -16.718 15.131 -4.465 1.00 95.06 274 PHE A N 1
ATOM 1970 C CA . PHE A 1 274 ? -18.020 15.084 -5.123 1.00 95.06 274 PHE A CA 1
ATOM 1971 C C . PHE A 1 274 ? -19.048 14.409 -4.217 1.00 95.06 274 PHE A C 1
ATOM 1973 O O . PHE A 1 274 ? -18.694 13.606 -3.355 1.00 95.06 274 PHE A O 1
ATOM 1980 N N . ALA A 1 275 ? -20.326 14.710 -4.431 1.00 95.69 275 ALA A N 1
ATOM 1981 C CA . ALA A 1 275 ? -21.414 14.092 -3.688 1.00 95.69 275 ALA A CA 1
ATOM 1982 C C . ALA A 1 275 ? -21.922 12.828 -4.396 1.00 95.69 275 ALA A C 1
ATOM 1984 O O . ALA A 1 275 ? -22.146 12.813 -5.610 1.00 95.69 275 ALA A O 1
ATOM 1985 N N . LEU A 1 276 ? -22.156 11.768 -3.626 1.00 94.19 276 LEU A N 1
ATOM 1986 C CA . LEU A 1 276 ? -22.945 10.621 -4.063 1.00 94.19 276 LEU A CA 1
ATOM 1987 C C . LEU A 1 276 ? -24.424 11.007 -4.175 1.00 94.19 276 LEU A C 1
ATOM 1989 O O . LEU A 1 276 ? -24.873 12.009 -3.623 1.00 94.19 276 LEU A O 1
ATOM 1993 N N . ARG A 1 277 ? -25.226 10.148 -4.817 1.00 91.06 277 ARG A N 1
ATOM 1994 C CA . ARG A 1 277 ? -26.694 10.309 -4.844 1.00 91.06 277 ARG A CA 1
ATOM 1995 C C . ARG A 1 277 ? -27.322 10.333 -3.445 1.00 91.06 277 ARG A C 1
ATOM 1997 O O . ARG A 1 277 ? -28.396 10.892 -3.282 1.00 91.06 277 ARG A O 1
ATOM 2004 N N . SER A 1 278 ? -26.658 9.734 -2.457 1.00 91.94 278 SER A N 1
ATOM 2005 C CA . SER A 1 278 ? -27.052 9.770 -1.045 1.00 91.94 278 SER A CA 1
ATOM 2006 C C . SER A 1 278 ? -26.759 11.107 -0.351 1.00 91.94 278 SER A C 1
ATOM 2008 O O . SER A 1 278 ? -27.111 11.259 0.812 1.00 91.94 278 SER A O 1
ATOM 2010 N N . GLY A 1 279 ? -26.080 12.051 -1.012 1.00 94.19 279 GLY A N 1
ATOM 2011 C CA . GLY A 1 279 ? -25.576 13.292 -0.410 1.00 94.19 279 GLY A CA 1
ATOM 2012 C C . GLY A 1 279 ? -24.247 13.131 0.337 1.00 94.19 279 GLY A C 1
ATOM 2013 O O . GLY A 1 279 ? -23.629 14.124 0.714 1.00 94.19 279 GLY A O 1
ATOM 2014 N N . GLU A 1 280 ? -23.776 11.896 0.522 1.00 95.56 280 GLU A N 1
ATOM 2015 C CA . GLU A 1 280 ? -22.485 11.607 1.145 1.00 95.56 280 GLU A CA 1
ATOM 2016 C C . GLU A 1 280 ? -21.338 12.114 0.263 1.00 95.56 280 GLU A C 1
ATOM 2018 O O . GLU A 1 280 ? -21.306 11.862 -0.943 1.00 95.56 280 GLU A O 1
ATOM 2023 N N . GLN A 1 281 ? -20.398 12.836 0.866 1.00 96.38 281 GLN A N 1
ATOM 2024 C CA . GLN A 1 281 ? -19.265 13.407 0.153 1.00 96.38 281 GLN A CA 1
ATOM 2025 C C . GLN A 1 281 ? -18.129 12.395 0.011 1.00 96.38 281 GLN A C 1
ATOM 2027 O O . GLN A 1 281 ? -17.805 11.673 0.950 1.00 96.38 281 GLN A O 1
ATOM 2032 N N . VAL A 1 282 ? -17.480 12.388 -1.149 1.00 97.31 282 VAL A N 1
ATOM 2033 C CA . VAL A 1 282 ? -16.418 11.441 -1.498 1.00 97.31 282 VAL A CA 1
ATOM 2034 C C . VAL A 1 282 ? -15.205 12.190 -2.014 1.00 97.31 282 VAL A C 1
ATOM 2036 O O . VAL A 1 282 ? -15.313 13.036 -2.900 1.00 97.31 282 VAL A O 1
ATOM 2039 N N . GLY A 1 283 ? -14.044 11.854 -1.459 1.00 96.50 283 GLY A N 1
ATOM 2040 C CA . GLY A 1 283 ? -12.745 12.322 -1.906 1.00 96.50 283 GLY A CA 1
ATOM 2041 C C . GLY A 1 283 ? -12.309 11.573 -3.160 1.00 96.50 283 GLY A C 1
ATOM 2042 O O . GLY A 1 283 ? -12.296 10.343 -3.197 1.00 96.50 283 GLY A O 1
ATOM 2043 N N . LEU A 1 284 ? -11.937 12.327 -4.186 1.00 96.38 284 LEU A N 1
ATOM 2044 C CA . LEU A 1 284 ? -11.380 11.835 -5.432 1.00 96.38 284 LEU A CA 1
ATOM 2045 C C . LEU A 1 284 ? -9.918 12.291 -5.519 1.00 96.38 284 LEU A C 1
ATOM 2047 O O . LEU A 1 284 ? -9.632 13.479 -5.661 1.00 96.38 284 LEU A O 1
ATOM 2051 N N . LEU A 1 285 ? -9.000 11.337 -5.413 1.00 95.75 285 LEU A N 1
ATOM 2052 C CA . LEU A 1 285 ? -7.557 11.554 -5.371 1.00 95.75 285 LEU A CA 1
ATOM 2053 C C . LEU A 1 285 ? -6.953 11.315 -6.754 1.00 95.75 285 LEU A C 1
ATOM 2055 O O . LEU A 1 285 ? -7.121 10.233 -7.309 1.00 95.75 285 LEU A O 1
ATOM 2059 N N . ARG A 1 286 ? -6.218 12.277 -7.305 1.00 95.19 286 ARG A N 1
ATOM 2060 C CA . ARG A 1 286 ? -5.412 12.106 -8.517 1.00 95.19 286 ARG A CA 1
ATOM 2061 C C . ARG A 1 286 ? -3.943 12.057 -8.149 1.00 95.19 286 ARG A C 1
ATOM 2063 O O . ARG A 1 286 ? -3.448 13.019 -7.583 1.00 95.19 286 ARG A O 1
ATOM 2070 N N . ALA A 1 287 ? -3.263 10.987 -8.533 1.00 92.56 287 ALA A N 1
ATOM 2071 C CA . ALA A 1 287 ? -1.819 10.840 -8.400 1.00 92.56 287 ALA A CA 1
ATOM 2072 C C . ALA A 1 287 ? -1.269 10.142 -9.645 1.00 92.56 287 ALA A C 1
ATOM 2074 O O . ALA A 1 287 ? -1.871 9.193 -10.152 1.00 92.56 287 ALA A O 1
ATOM 2075 N N . GLU A 1 288 ? -0.144 10.621 -10.163 1.00 90.12 288 GLU A N 1
ATOM 2076 C CA . GLU A 1 288 ? 0.555 10.082 -11.332 1.00 90.12 288 GLU A CA 1
ATOM 2077 C C . GLU A 1 288 ? -0.361 9.840 -12.552 1.00 90.12 288 GLU A C 1
ATOM 2079 O O . GLU A 1 288 ? -0.240 8.845 -13.275 1.00 90.12 288 GLU A O 1
ATOM 2084 N N . GLY A 1 289 ? -1.331 10.735 -12.769 1.00 90.44 289 GLY A N 1
ATOM 2085 C CA . GLY A 1 289 ? -2.316 10.650 -13.859 1.00 90.44 289 GLY A CA 1
ATOM 2086 C C . GLY A 1 289 ? -3.457 9.640 -13.663 1.00 90.44 289 GLY A C 1
ATOM 2087 O O . GLY A 1 289 ? -4.290 9.490 -14.553 1.00 90.44 289 GLY A O 1
ATOM 2088 N N . THR A 1 290 ? -3.535 8.967 -12.515 1.00 93.75 290 THR A N 1
ATOM 2089 C CA . THR A 1 290 ? -4.617 8.029 -12.176 1.00 93.75 290 THR A CA 1
ATOM 2090 C C . THR A 1 290 ? -5.503 8.618 -11.089 1.00 93.75 290 THR A C 1
ATOM 2092 O O . THR A 1 290 ? -5.011 9.268 -10.169 1.00 93.75 290 THR A O 1
ATOM 2095 N N . TRP A 1 291 ? -6.810 8.394 -11.188 1.00 96.25 291 TRP A N 1
ATOM 2096 C CA . TRP A 1 291 ? -7.763 8.789 -10.157 1.00 96.25 291 TRP A CA 1
ATOM 2097 C C . TRP A 1 291 ? -8.012 7.641 -9.193 1.00 96.25 291 TRP A C 1
ATOM 2099 O O . TRP A 1 291 ? -7.886 6.477 -9.553 1.00 96.25 291 TRP A O 1
ATOM 2109 N N . SER A 1 292 ? -8.384 7.943 -7.961 1.00 96.94 292 SER A N 1
ATOM 2110 C CA . SER A 1 292 ? -8.726 6.931 -6.980 1.00 96.94 292 SER A CA 1
ATOM 2111 C C . SER A 1 292 ? -9.739 7.436 -5.971 1.00 96.94 292 SER A C 1
ATOM 2113 O O . SER A 1 292 ? -9.840 8.632 -5.704 1.00 96.94 292 SER A O 1
ATOM 2115 N N . VAL A 1 293 ? -10.516 6.499 -5.441 1.00 97.75 293 VAL A N 1
ATOM 2116 C CA . VAL A 1 293 ? -11.456 6.723 -4.342 1.00 97.75 293 VAL A CA 1
ATOM 2117 C C . VAL A 1 293 ? -11.213 5.677 -3.271 1.00 97.75 293 VAL A C 1
ATOM 2119 O O . VAL A 1 293 ? -10.867 4.537 -3.588 1.00 97.75 293 VAL A O 1
ATOM 2122 N N . SER A 1 294 ? -11.406 6.049 -2.012 1.00 97.75 294 SER A N 1
ATOM 2123 C CA . SER A 1 294 ? -11.112 5.176 -0.879 1.00 97.75 294 SER A CA 1
ATOM 2124 C C . SER A 1 294 ? -12.347 4.948 -0.015 1.00 97.75 294 SER A C 1
ATOM 2126 O O . SER A 1 294 ? -13.171 5.841 0.172 1.00 97.75 294 SER A O 1
ATOM 2128 N N . VAL A 1 295 ? -12.464 3.738 0.520 1.00 97.81 295 VAL A N 1
ATOM 2129 C CA . VAL A 1 295 ? -13.515 3.305 1.441 1.00 97.81 295 VAL A CA 1
ATOM 2130 C C . VAL A 1 295 ? -12.838 2.739 2.678 1.00 97.81 295 VAL A C 1
ATOM 2132 O O . VAL A 1 295 ? -12.087 1.769 2.584 1.00 97.81 295 VAL A O 1
ATOM 2135 N N . THR A 1 296 ? -13.097 3.335 3.835 1.00 96.06 296 THR A N 1
ATOM 2136 C CA . THR A 1 296 ? -12.694 2.753 5.114 1.00 96.06 296 THR A CA 1
ATOM 2137 C C . THR A 1 296 ? -13.656 1.632 5.465 1.00 96.06 296 THR A C 1
ATOM 2139 O O . THR A 1 296 ? -14.869 1.774 5.305 1.00 96.06 296 THR A O 1
ATOM 2142 N N . VAL A 1 297 ? -13.106 0.517 5.930 1.00 93.94 297 VAL A N 1
ATOM 2143 C CA . VAL A 1 297 ? -13.865 -0.659 6.339 1.00 93.94 297 VAL A CA 1
ATOM 2144 C C . VAL A 1 297 ? -13.625 -0.894 7.823 1.00 93.94 297 VAL A C 1
ATOM 2146 O O . VAL A 1 297 ? -12.482 -1.048 8.250 1.00 93.94 297 VAL A O 1
ATOM 2149 N N . THR A 1 298 ? -14.696 -0.920 8.606 1.00 90.94 298 THR A N 1
ATOM 2150 C CA . THR A 1 298 ? -14.653 -1.146 10.057 1.00 90.94 298 THR A CA 1
ATOM 2151 C C . THR A 1 298 ? -15.579 -2.294 10.443 1.00 90.94 298 THR A C 1
ATOM 2153 O O . THR A 1 298 ? -16.544 -2.579 9.734 1.00 90.94 298 THR A O 1
ATOM 2156 N N . ALA A 1 299 ? -15.296 -2.966 11.561 1.00 84.81 299 ALA A N 1
ATOM 2157 C CA . ALA A 1 299 ? -16.294 -3.831 12.188 1.00 84.81 299 ALA A CA 1
ATOM 2158 C C . ALA A 1 299 ? -17.409 -2.972 12.807 1.00 84.81 299 ALA A C 1
ATOM 2160 O O . ALA A 1 299 ? -17.190 -1.798 13.106 1.00 84.81 299 ALA A O 1
ATOM 2161 N N . GLU A 1 300 ? -18.596 -3.554 12.968 1.00 73.25 300 GLU A N 1
ATOM 2162 C CA . GLU A 1 300 ? -19.749 -2.885 13.583 1.00 73.25 300 GLU A CA 1
ATOM 2163 C C . GLU A 1 300 ? -19.538 -2.678 15.098 1.00 73.25 300 GLU A C 1
ATOM 2165 O O . GLU A 1 300 ? -19.781 -1.582 15.592 1.00 73.25 300 GLU A O 1
ATOM 2170 N N . ASP A 1 301 ? -18.935 -3.665 15.779 1.00 62.88 301 ASP A N 1
ATOM 2171 C CA . ASP A 1 301 ? -18.622 -3.662 17.220 1.00 62.88 301 ASP A CA 1
ATOM 2172 C C . ASP A 1 301 ? -17.111 -3.827 17.488 1.00 62.88 301 ASP A C 1
ATOM 2174 O O . ASP A 1 301 ? -16.656 -4.807 18.084 1.00 62.88 301 ASP A O 1
ATOM 2178 N N . SER A 1 302 ? -16.269 -2.906 17.011 1.00 54.31 302 SER A N 1
ATOM 2179 C CA . SER A 1 302 ? -14.837 -2.974 17.338 1.00 54.31 302 SER A CA 1
ATOM 2180 C C . SER A 1 302 ? -14.571 -2.428 18.744 1.00 54.31 302 SER A C 1
ATOM 2182 O O . SER A 1 302 ? -14.358 -1.225 18.910 1.00 54.31 302 SER A O 1
ATOM 2184 N N . ASP A 1 303 ? -14.537 -3.305 19.748 1.00 52.44 303 ASP A N 1
ATOM 2185 C CA . ASP A 1 303 ? -13.940 -2.965 21.039 1.00 52.44 303 ASP A CA 1
ATOM 2186 C C . ASP A 1 303 ? -12.421 -2.782 20.842 1.00 52.44 303 ASP A C 1
ATOM 2188 O O . ASP A 1 303 ? -11.686 -3.704 20.471 1.00 52.44 303 ASP A O 1
ATOM 2192 N N . VAL A 1 304 ? -11.960 -1.539 21.003 1.00 51.59 304 VAL A N 1
ATOM 2193 C CA . VAL A 1 304 ? -10.665 -1.020 20.510 1.00 51.59 304 VAL A CA 1
ATOM 2194 C C . VAL A 1 304 ? -9.459 -1.711 21.160 1.00 51.59 304 VAL A C 1
ATOM 2196 O O . VAL A 1 304 ? -8.349 -1.653 20.637 1.00 51.59 304 VAL A O 1
ATOM 2199 N N . LEU A 1 305 ? -9.662 -2.385 22.293 1.00 48.41 305 LEU A N 1
ATOM 2200 C CA . LEU A 1 305 ? -8.578 -2.858 23.152 1.00 48.41 305 LEU A CA 1
ATOM 2201 C C . LEU A 1 305 ? -8.248 -4.350 23.004 1.00 48.41 305 LEU A C 1
ATOM 2203 O O . LEU A 1 305 ? -7.200 -4.773 23.488 1.00 48.41 305 LEU A O 1
ATOM 2207 N N . THR A 1 306 ? -9.101 -5.157 22.360 1.00 49.59 306 THR A N 1
ATOM 2208 C CA . THR A 1 306 ? -8.935 -6.629 22.352 1.00 49.59 306 THR A CA 1
ATOM 2209 C C . THR A 1 306 ? -9.355 -7.349 21.069 1.00 49.59 306 THR A C 1
ATOM 2211 O O . THR A 1 306 ? -9.372 -8.579 21.063 1.00 49.59 306 THR A O 1
ATOM 2214 N N . ALA A 1 307 ? -9.638 -6.645 19.967 1.00 50.31 307 ALA A N 1
ATOM 2215 C CA . ALA A 1 307 ? -10.051 -7.275 18.708 1.00 50.31 307 ALA A CA 1
ATOM 2216 C C . ALA A 1 307 ? -8.940 -8.165 18.099 1.00 50.31 307 ALA A C 1
ATOM 2218 O O . ALA A 1 307 ? -8.137 -7.736 17.268 1.00 50.31 307 ALA A O 1
ATOM 2219 N N . ALA A 1 308 ? -8.896 -9.422 18.542 1.00 51.31 308 ALA A N 1
ATOM 2220 C CA . ALA A 1 308 ? -7.996 -10.461 18.057 1.00 51.31 308 ALA A CA 1
ATOM 2221 C C . ALA A 1 308 ? -8.440 -11.009 16.693 1.00 51.31 308 ALA A C 1
ATOM 2223 O O . ALA A 1 308 ? -7.615 -11.559 15.959 1.00 51.31 308 ALA A O 1
ATOM 2224 N N . ASP A 1 309 ? -9.717 -10.837 16.338 1.00 63.94 309 ASP A N 1
ATOM 2225 C CA . ASP A 1 309 ? -10.243 -11.362 15.087 1.00 63.94 309 ASP A CA 1
ATOM 2226 C C . ASP A 1 309 ? -9.850 -10.468 13.904 1.00 63.94 309 ASP A C 1
ATOM 2228 O O . ASP A 1 309 ? -10.147 -9.268 13.877 1.00 63.94 309 ASP A O 1
ATOM 2232 N N . PRO A 1 310 ? -9.150 -11.022 12.899 1.00 67.25 310 PRO A N 1
ATOM 2233 C CA . PRO A 1 310 ? -8.780 -10.255 11.730 1.00 67.25 310 PRO A CA 1
ATOM 2234 C C . PRO A 1 310 ? -10.024 -9.836 10.944 1.00 67.25 310 PRO A C 1
ATOM 2236 O O . PRO A 1 310 ? -10.888 -10.657 10.642 1.00 67.25 310 PRO A O 1
ATOM 2239 N N . LEU A 1 311 ? -10.079 -8.557 10.556 1.00 74.44 311 LEU A N 1
ATOM 2240 C CA . LEU A 1 311 ? -11.045 -8.054 9.578 1.00 74.44 311 LEU A CA 1
ATOM 2241 C C . LEU A 1 311 ? -10.820 -8.784 8.248 1.00 74.44 311 LEU A C 1
ATOM 2243 O O . LEU A 1 311 ? -9.885 -8.467 7.511 1.00 74.44 311 LEU A O 1
ATOM 2247 N N . ARG A 1 312 ? -11.658 -9.779 7.955 1.00 78.12 312 ARG A N 1
ATOM 2248 C CA . ARG A 1 312 ? -11.547 -10.604 6.747 1.00 78.12 312 ARG A CA 1
ATOM 2249 C C . ARG A 1 312 ? -12.402 -10.021 5.637 1.00 78.12 312 ARG A C 1
ATOM 2251 O O . ARG A 1 312 ? -13.596 -10.291 5.546 1.00 78.12 312 ARG A O 1
ATOM 2258 N N . LEU A 1 313 ? -11.772 -9.246 4.762 1.00 82.94 313 LEU A N 1
ATOM 2259 C CA . LEU A 1 313 ? -12.404 -8.763 3.542 1.00 82.94 313 LEU A CA 1
ATOM 2260 C C . LEU A 1 313 ? -11.974 -9.634 2.358 1.00 82.94 313 LEU A C 1
ATOM 2262 O O . LEU A 1 313 ? -10.787 -9.742 2.052 1.00 82.94 313 LEU A O 1
ATOM 2266 N N . ASN A 1 314 ? -12.934 -10.242 1.658 1.00 85.06 314 ASN A N 1
ATOM 2267 C CA . ASN A 1 314 ? -12.622 -11.058 0.486 1.00 85.06 314 ASN A CA 1
ATOM 2268 C C . ASN A 1 314 ? -12.322 -10.164 -0.729 1.00 85.06 314 ASN A C 1
ATOM 2270 O O . ASN A 1 314 ? -13.207 -9.813 -1.511 1.00 85.06 314 ASN A O 1
ATOM 2274 N N . VAL A 1 315 ? -11.048 -9.801 -0.880 1.00 83.56 315 VAL A N 1
ATOM 2275 C CA . VAL A 1 315 ? -10.571 -8.920 -1.954 1.00 83.56 315 VAL A CA 1
ATOM 2276 C C . VAL A 1 315 ? -10.824 -9.520 -3.337 1.00 83.56 315 VAL A C 1
ATOM 2278 O O . VAL A 1 315 ? -11.211 -8.801 -4.253 1.00 83.56 315 VAL A O 1
ATOM 2281 N N . GLU A 1 316 ? -10.666 -10.836 -3.495 1.00 83.06 316 GLU A N 1
ATOM 2282 C CA . GLU A 1 316 ? -10.922 -11.515 -4.771 1.00 83.06 316 GLU A CA 1
ATOM 2283 C C . GLU A 1 316 ? -12.386 -11.369 -5.187 1.00 83.06 316 GLU A C 1
ATOM 2285 O O . GLU A 1 316 ? -12.673 -11.082 -6.348 1.00 83.06 316 GLU A O 1
ATOM 2290 N N . LYS A 1 317 ? -13.310 -11.488 -4.227 1.00 88.12 317 LYS A N 1
ATOM 2291 C CA . LYS A 1 317 ? -14.739 -11.284 -4.469 1.00 88.12 317 LYS A CA 1
ATOM 2292 C C . LYS A 1 317 ? -15.048 -9.837 -4.844 1.00 88.12 317 LYS A C 1
ATOM 2294 O O . LYS A 1 317 ? -15.792 -9.625 -5.793 1.00 88.12 317 LYS A O 1
ATOM 2299 N N . ILE A 1 318 ? -14.429 -8.856 -4.183 1.00 90.12 318 ILE A N 1
ATOM 2300 C CA . ILE A 1 318 ? -14.557 -7.438 -4.560 1.00 90.12 318 ILE A CA 1
ATOM 2301 C C . ILE A 1 318 ? -14.128 -7.228 -6.010 1.00 90.12 318 ILE A C 1
ATOM 2303 O O . ILE A 1 318 ? -14.884 -6.673 -6.803 1.00 90.12 318 ILE A O 1
ATOM 2307 N N . VAL A 1 319 ? -12.940 -7.707 -6.381 1.00 88.88 319 VAL A N 1
ATOM 2308 C CA . VAL A 1 319 ? -12.414 -7.532 -7.739 1.00 88.88 319 VAL A CA 1
ATOM 2309 C C . VAL A 1 319 ? -13.276 -8.278 -8.766 1.00 88.88 319 VAL A C 1
ATOM 2311 O O . VAL A 1 319 ? -13.561 -7.733 -9.832 1.00 88.88 319 VAL A O 1
ATOM 2314 N N . ALA A 1 320 ? -13.756 -9.482 -8.445 1.00 88.12 320 ALA A N 1
ATOM 2315 C CA . ALA A 1 320 ? -14.672 -10.233 -9.301 1.00 88.12 320 ALA A CA 1
ATOM 2316 C C . ALA A 1 320 ? -16.024 -9.519 -9.483 1.00 88.12 320 ALA A C 1
ATOM 2318 O O . ALA A 1 320 ? -16.524 -9.433 -10.605 1.00 88.12 320 ALA A O 1
ATOM 2319 N N . SER A 1 321 ? -16.597 -8.962 -8.413 1.00 92.38 321 SER A N 1
ATOM 2320 C CA . SER A 1 321 ? -17.850 -8.198 -8.453 1.00 92.38 321 SER A CA 1
ATOM 2321 C C . SER A 1 321 ? -17.704 -6.905 -9.259 1.00 92.38 321 SER A C 1
ATOM 2323 O O . SER A 1 321 ? -18.589 -6.578 -10.049 1.00 92.38 321 SER A O 1
ATOM 2325 N N . LEU A 1 322 ? -16.567 -6.212 -9.140 1.00 90.62 322 LEU A N 1
ATOM 2326 C CA . LEU A 1 322 ? -16.246 -5.031 -9.950 1.00 90.62 322 LEU A CA 1
ATOM 2327 C C . LEU A 1 322 ? -16.111 -5.394 -11.437 1.00 90.62 322 LEU A C 1
ATOM 2329 O O . LEU A 1 322 ? -16.688 -4.725 -12.293 1.00 90.62 322 LEU A O 1
ATOM 2333 N N . ALA A 1 323 ? -15.425 -6.499 -11.745 1.00 88.31 323 ALA A N 1
ATOM 2334 C CA . ALA A 1 323 ? -15.283 -6.991 -13.113 1.00 88.31 323 ALA A CA 1
ATOM 2335 C C . ALA A 1 323 ? -16.627 -7.410 -13.733 1.00 88.31 323 ALA A C 1
ATOM 2337 O O . ALA A 1 323 ? -16.874 -7.112 -14.898 1.00 88.31 323 ALA A O 1
ATOM 2338 N N . LYS A 1 324 ? -17.509 -8.057 -12.958 1.00 90.56 324 LYS A N 1
ATOM 2339 C CA . LYS A 1 324 ? -18.853 -8.468 -13.403 1.00 90.56 324 LYS A CA 1
ATOM 2340 C C . LYS A 1 324 ? -19.741 -7.278 -13.779 1.00 90.56 324 LYS A C 1
ATOM 2342 O O . LYS A 1 324 ? -20.612 -7.417 -14.626 1.00 90.56 324 LYS A O 1
ATOM 2347 N N . GLN A 1 325 ? -19.532 -6.128 -13.145 1.00 89.94 325 GLN A N 1
ATOM 2348 C CA . GLN A 1 325 ? -20.254 -4.888 -13.440 1.00 89.94 325 GLN A CA 1
ATOM 2349 C C . GLN A 1 325 ? -19.589 -4.046 -14.540 1.00 89.94 325 GLN A C 1
ATOM 2351 O O . GLN A 1 325 ? -19.968 -2.890 -14.734 1.00 89.94 325 GLN A O 1
ATOM 2356 N N . GLU A 1 326 ? -18.570 -4.594 -15.215 1.00 87.38 326 GLU A N 1
ATOM 2357 C CA . GLU A 1 326 ? -17.798 -3.899 -16.253 1.00 87.38 326 GLU A CA 1
ATOM 2358 C C . GLU A 1 326 ? -17.213 -2.569 -15.747 1.00 87.38 326 GLU A C 1
ATOM 2360 O O . GLU A 1 326 ? -17.060 -1.586 -16.473 1.00 87.38 326 GLU A O 1
ATOM 2365 N N . LEU A 1 327 ? -16.877 -2.528 -14.454 1.00 85.62 327 LEU A N 1
ATOM 2366 C CA . LEU A 1 327 ? -16.159 -1.421 -13.843 1.00 85.62 327 LEU A CA 1
ATOM 2367 C C . LEU A 1 327 ? -14.675 -1.681 -14.099 1.00 85.62 327 LEU A C 1
ATOM 2369 O O . LEU A 1 327 ? -13.995 -2.332 -13.308 1.00 85.62 327 LEU A O 1
ATOM 2373 N N . SER A 1 328 ? -14.190 -1.246 -15.261 1.00 81.81 328 SER A N 1
ATOM 2374 C CA . SER A 1 328 ? -12.787 -1.352 -15.665 1.00 81.81 328 SER A CA 1
ATOM 2375 C C . SER A 1 328 ? -11.902 -0.534 -14.717 1.00 81.81 328 SER A C 1
ATOM 2377 O O . SER A 1 328 ? -11.681 0.660 -14.922 1.00 81.81 328 SER A O 1
ATOM 2379 N N . LEU A 1 329 ? -11.437 -1.161 -13.640 1.00 87.06 329 LEU A N 1
ATOM 2380 C CA . LEU A 1 329 ? -10.468 -0.579 -12.719 1.00 87.06 329 LEU A CA 1
ATOM 2381 C C . LEU A 1 329 ? -9.057 -1.001 -13.111 1.00 87.06 329 LEU A C 1
ATOM 2383 O O . LEU A 1 329 ? -8.844 -2.129 -13.555 1.00 87.06 329 LEU A O 1
ATOM 2387 N N . ASP A 1 330 ? -8.095 -0.108 -12.889 1.00 90.00 330 ASP A N 1
ATOM 2388 C CA . ASP A 1 330 ? -6.679 -0.426 -13.084 1.00 90.00 330 ASP A CA 1
ATOM 2389 C C . ASP A 1 330 ? -6.184 -1.361 -11.974 1.00 90.00 330 ASP A C 1
ATOM 2391 O O . ASP A 1 330 ? -5.555 -2.390 -12.230 1.00 90.00 330 ASP A O 1
ATOM 2395 N N . ALA A 1 331 ? -6.536 -1.032 -10.729 1.00 93.12 331 ALA A N 1
ATOM 2396 C CA . ALA A 1 331 ? -6.178 -1.813 -9.558 1.00 93.12 331 ALA A CA 1
ATOM 2397 C C . ALA A 1 331 ? -7.150 -1.593 -8.391 1.00 93.12 331 ALA A C 1
ATOM 2399 O O . ALA A 1 331 ? -7.803 -0.553 -8.274 1.00 93.12 331 ALA A O 1
ATOM 2400 N N . VAL A 1 332 ? -7.187 -2.560 -7.479 1.00 94.94 332 VAL A N 1
ATOM 2401 C CA . VAL A 1 332 ? -7.786 -2.430 -6.149 1.00 94.94 332 VAL A CA 1
ATOM 2402 C C . VAL A 1 332 ? -6.676 -2.583 -5.121 1.00 94.94 332 VAL A C 1
ATOM 2404 O O . VAL A 1 332 ? -6.034 -3.629 -5.048 1.00 94.94 332 VAL A O 1
ATOM 2407 N N . GLN A 1 333 ? -6.442 -1.541 -4.330 1.00 95.19 333 GLN A N 1
ATOM 2408 C CA . GLN A 1 333 ? -5.481 -1.550 -3.238 1.00 95.19 333 GLN A CA 1
ATOM 2409 C C . GLN A 1 333 ? -6.214 -1.760 -1.911 1.00 95.19 333 GLN A C 1
ATOM 2411 O O . GLN A 1 333 ? -7.064 -0.962 -1.534 1.00 95.19 333 GLN A O 1
ATOM 2416 N N . VAL A 1 334 ? -5.871 -2.806 -1.174 1.00 93.75 334 VAL A N 1
ATOM 2417 C CA . VAL A 1 334 ? -6.329 -3.038 0.195 1.00 93.75 334 VAL A CA 1
ATOM 2418 C C . VAL A 1 334 ? -5.178 -2.739 1.131 1.00 93.75 334 VAL A C 1
ATOM 2420 O O . VAL A 1 334 ? -4.140 -3.397 1.096 1.00 93.75 334 VAL A O 1
ATOM 2423 N N . TRP A 1 335 ? -5.357 -1.706 1.936 1.00 94.25 335 TRP A N 1
ATOM 2424 C CA . TRP A 1 335 ? -4.367 -1.184 2.854 1.00 94.25 335 TRP A CA 1
ATOM 2425 C C . TRP A 1 335 ? -4.821 -1.452 4.283 1.00 94.25 335 TRP A C 1
ATOM 2427 O O . TRP A 1 335 ? -5.915 -1.061 4.677 1.00 94.25 335 TRP A O 1
ATOM 2437 N N . THR A 1 336 ? -3.992 -2.136 5.059 1.00 91.94 336 THR A N 1
ATOM 2438 C CA . THR A 1 336 ? -4.197 -2.350 6.490 1.00 91.94 336 THR A CA 1
ATOM 2439 C C . THR A 1 336 ? -3.025 -1.758 7.241 1.00 91.94 336 THR A C 1
ATOM 2441 O O . THR A 1 336 ? -1.871 -2.040 6.915 1.00 91.94 336 THR A O 1
ATOM 2444 N N . GLN A 1 337 ? -3.303 -0.966 8.265 1.00 91.38 337 GLN A N 1
ATOM 2445 C CA . GLN A 1 337 ? -2.286 -0.477 9.177 1.00 91.38 337 GLN A CA 1
ATOM 2446 C C . GLN A 1 337 ? -2.663 -0.821 10.603 1.00 91.38 337 GLN A C 1
ATOM 2448 O O . GLN A 1 337 ? -3.773 -0.550 11.042 1.00 91.38 337 GLN A O 1
ATOM 2453 N N . THR A 1 338 ? -1.694 -1.386 11.307 1.00 88.44 338 THR A N 1
ATOM 2454 C CA . THR A 1 338 ? -1.788 -1.743 12.711 1.00 88.44 338 THR A CA 1
ATOM 2455 C C . THR A 1 338 ? -0.741 -0.944 13.475 1.00 88.44 338 THR A C 1
ATOM 2457 O O . THR A 1 338 ? 0.445 -0.975 13.130 1.00 88.44 338 THR A O 1
ATOM 2460 N N . LEU A 1 339 ? -1.175 -0.212 14.497 1.00 86.44 339 LEU A N 1
ATOM 2461 C CA . LEU A 1 339 ? -0.313 0.608 15.347 1.00 86.44 339 LEU A CA 1
ATOM 2462 C C . LEU A 1 339 ? -0.093 -0.083 16.693 1.00 86.44 339 LEU A C 1
ATOM 2464 O O . LEU A 1 339 ? -1.053 -0.510 17.339 1.00 86.44 339 LEU A O 1
ATOM 2468 N N . GLY A 1 340 ? 1.167 -0.161 17.121 1.00 78.56 340 GLY A N 1
ATOM 2469 C CA . GLY A 1 340 ? 1.568 -0.820 18.363 1.00 78.56 340 GLY A CA 1
ATOM 2470 C C . GLY A 1 340 ? 2.929 -0.335 18.862 1.00 78.56 340 GLY A C 1
ATOM 2471 O O . GLY A 1 340 ? 3.470 0.648 18.357 1.00 78.56 340 GLY A O 1
ATOM 2472 N N . GLY A 1 341 ? 3.466 -1.006 19.882 1.00 68.12 341 GLY A N 1
ATOM 2473 C CA . GLY A 1 341 ? 4.860 -0.877 20.330 1.00 68.12 341 GLY A CA 1
ATOM 2474 C C . GLY A 1 341 ? 5.275 0.432 21.021 1.00 68.12 341 GLY A C 1
ATOM 2475 O O . GLY A 1 341 ? 6.293 0.440 21.704 1.00 68.12 341 GLY A O 1
ATOM 2476 N N . ASP A 1 342 ? 4.516 1.525 20.898 1.00 72.81 342 ASP A N 1
ATOM 2477 C CA . ASP A 1 342 ? 4.771 2.774 21.628 1.00 72.81 342 ASP A CA 1
ATOM 2478 C C . ASP A 1 342 ? 3.692 3.022 22.683 1.00 72.81 342 ASP A C 1
ATOM 2480 O O . ASP A 1 342 ? 2.541 3.333 22.380 1.00 72.81 342 ASP A O 1
ATOM 2484 N N . ARG A 1 343 ? 4.086 2.909 23.950 1.00 71.69 343 ARG A N 1
ATOM 2485 C CA . ARG A 1 343 ? 3.195 3.070 25.104 1.00 71.69 343 ARG A CA 1
ATOM 2486 C C . ARG A 1 343 ? 2.722 4.510 25.283 1.00 71.69 343 ARG A C 1
ATOM 2488 O O . ARG A 1 343 ? 1.613 4.738 25.766 1.00 71.69 343 ARG A O 1
ATOM 2495 N N . ASN A 1 344 ? 3.513 5.487 24.837 1.00 70.81 344 ASN A N 1
ATOM 2496 C CA . ASN A 1 344 ? 3.149 6.899 24.942 1.00 70.81 344 ASN A CA 1
ATOM 2497 C C . ASN A 1 344 ? 1.963 7.244 24.043 1.00 70.81 344 ASN A C 1
ATOM 2499 O O . ASN A 1 344 ? 1.206 8.167 24.346 1.00 70.81 344 ASN A O 1
ATOM 2503 N N . ARG A 1 345 ? 1.728 6.451 22.990 1.00 72.75 345 ARG A N 1
ATOM 2504 C CA . ARG A 1 345 ? 0.540 6.585 22.147 1.00 72.75 345 ARG A CA 1
ATOM 2505 C C . ARG A 1 345 ? -0.758 6.388 22.934 1.00 72.75 345 ARG A C 1
ATOM 2507 O O . ARG A 1 345 ? -1.762 6.959 22.536 1.00 72.75 345 ARG A O 1
ATOM 2514 N N . PHE A 1 346 ? -0.767 5.699 24.073 1.00 70.12 346 PHE A N 1
ATOM 2515 C CA . PHE A 1 346 ? -1.972 5.571 24.904 1.00 70.12 346 PHE A CA 1
ATOM 2516 C C . PHE A 1 346 ? -2.280 6.811 25.766 1.00 70.12 346 PHE A C 1
ATOM 2518 O O . PHE A 1 346 ? -3.172 6.750 26.600 1.00 70.12 346 PHE A O 1
ATOM 2525 N N . GLY A 1 347 ? -1.595 7.944 25.561 1.00 70.25 347 GLY A N 1
ATOM 2526 C CA . GLY A 1 347 ? -1.867 9.205 26.270 1.00 70.25 347 GLY A CA 1
ATOM 2527 C C . GLY A 1 347 ? -0.819 9.586 27.320 1.00 70.25 347 GLY A C 1
ATOM 2528 O O . GLY A 1 347 ? -1.057 10.494 28.111 1.00 70.25 347 GLY A O 1
ATOM 2529 N N . GLY A 1 348 ? 0.343 8.919 27.323 1.00 76.19 348 GLY A N 1
ATOM 2530 C CA . GLY A 1 348 ? 1.431 9.172 28.273 1.00 76.19 348 GLY A CA 1
ATOM 2531 C C . GLY A 1 348 ? 1.067 8.867 29.735 1.00 76.19 348 GLY A C 1
ATOM 2532 O O . GLY A 1 348 ? 0.001 8.333 30.042 1.00 76.19 348 GLY A O 1
ATOM 2533 N N . GLY A 1 349 ? 1.985 9.172 30.659 1.00 84.00 349 GLY A N 1
ATOM 2534 C CA . GLY A 1 349 ? 1.740 9.105 32.106 1.00 84.00 349 GLY A CA 1
ATOM 2535 C C . GLY A 1 349 ? 1.191 7.757 32.597 1.00 84.00 349 GLY A C 1
ATOM 2536 O O . GLY A 1 349 ? 1.721 6.696 32.266 1.00 84.00 349 GLY A O 1
ATOM 2537 N N . ALA A 1 350 ? 0.116 7.800 33.390 1.00 83.50 350 ALA A N 1
ATOM 2538 C CA . ALA A 1 350 ? -0.511 6.609 33.969 1.00 83.50 350 ALA A CA 1
ATOM 2539 C C . ALA A 1 350 ? -1.035 5.624 32.909 1.00 83.50 350 ALA A C 1
ATOM 2541 O O . ALA A 1 350 ? -0.900 4.415 33.084 1.00 83.50 350 ALA A O 1
ATOM 2542 N N . LEU A 1 351 ? -1.558 6.115 31.780 1.00 80.25 351 LEU A N 1
ATOM 2543 C CA . LEU A 1 351 ? -2.044 5.255 30.695 1.00 80.25 351 LEU A CA 1
ATOM 2544 C C . LEU A 1 351 ? -0.896 4.510 30.007 1.00 80.25 351 LEU A C 1
ATOM 2546 O O . LEU A 1 351 ? -1.034 3.332 29.689 1.00 80.25 351 LEU A O 1
ATOM 2550 N N . SER A 1 352 ? 0.269 5.148 29.860 1.00 81.62 352 SER A N 1
ATOM 2551 C CA . SER A 1 352 ? 1.476 4.470 29.373 1.00 81.62 352 SER A CA 1
ATOM 2552 C C . SER A 1 352 ? 1.981 3.400 30.349 1.00 81.62 352 SER A C 1
ATOM 2554 O O . SER A 1 352 ? 2.540 2.395 29.907 1.00 81.62 352 SER A O 1
ATOM 2556 N N . ALA A 1 353 ? 1.823 3.600 31.661 1.00 82.44 353 ALA A N 1
ATOM 2557 C CA . ALA A 1 353 ? 2.200 2.608 32.670 1.00 82.44 353 ALA A CA 1
ATOM 2558 C C . ALA A 1 353 ? 1.241 1.405 32.668 1.00 82.44 353 ALA A C 1
ATOM 2560 O O . ALA A 1 353 ? 1.696 0.264 32.692 1.00 82.44 353 ALA A O 1
ATOM 2561 N N . ILE A 1 354 ? -0.067 1.646 32.546 1.00 83.12 354 ILE A N 1
ATOM 2562 C CA . ILE A 1 354 ? -1.077 0.586 32.399 1.00 83.12 354 ILE A CA 1
ATOM 2563 C C . ILE A 1 354 ? -0.850 -0.191 31.099 1.00 83.12 354 ILE A C 1
ATOM 2565 O O . ILE A 1 354 ? -0.858 -1.420 31.107 1.00 83.12 354 ILE A O 1
ATOM 2569 N N . ALA A 1 355 ? -0.574 0.505 29.992 1.00 80.56 355 ALA A N 1
ATOM 2570 C CA . ALA A 1 355 ? -0.205 -0.143 28.739 1.00 80.56 355 ALA A CA 1
ATOM 2571 C C . ALA A 1 355 ? 1.048 -1.021 28.913 1.00 80.56 355 ALA A C 1
ATOM 2573 O O . ALA A 1 355 ? 1.087 -2.141 28.417 1.00 80.56 355 ALA A O 1
ATOM 2574 N N . ALA A 1 356 ? 2.049 -0.571 29.679 1.00 79.19 356 ALA A N 1
ATOM 2575 C CA . ALA A 1 356 ? 3.227 -1.387 29.977 1.00 79.19 356 ALA A CA 1
ATOM 2576 C C . ALA A 1 356 ? 2.892 -2.683 30.732 1.00 79.19 356 ALA A C 1
ATOM 2578 O O . ALA A 1 356 ? 3.539 -3.702 30.499 1.00 79.19 356 ALA A O 1
ATOM 2579 N N . GLU A 1 357 ? 1.923 -2.646 31.648 1.00 83.06 357 GLU A N 1
ATOM 2580 C CA . GLU A 1 357 ? 1.490 -3.827 32.400 1.00 83.06 357 GLU A CA 1
ATOM 2581 C C . GLU A 1 357 ? 0.675 -4.784 31.522 1.00 83.06 357 GLU A C 1
ATOM 2583 O O . GLU A 1 357 ? 0.919 -5.990 31.515 1.00 83.06 357 GLU A O 1
ATOM 2588 N N . LEU A 1 358 ? -0.271 -4.254 30.745 1.00 81.12 358 LEU A N 1
ATOM 2589 C CA . LEU A 1 358 ? -1.118 -5.056 29.865 1.00 81.12 358 LEU A CA 1
ATOM 2590 C C . LEU A 1 358 ? -0.317 -5.713 28.731 1.00 81.12 358 LEU A C 1
ATOM 2592 O O . LEU A 1 358 ? -0.581 -6.867 28.400 1.00 81.12 358 LEU A O 1
ATOM 2596 N N . GLU A 1 359 ? 0.709 -5.034 28.208 1.00 77.56 359 GLU A N 1
ATOM 2597 C CA . GLU A 1 359 ? 1.617 -5.577 27.188 1.00 77.56 359 GLU A CA 1
ATOM 2598 C C . GLU A 1 359 ? 2.347 -6.849 27.659 1.00 77.56 359 GLU A C 1
ATOM 2600 O O . GLU A 1 359 ? 2.665 -7.718 26.848 1.00 77.56 359 GLU A O 1
ATOM 2605 N N . GLN A 1 360 ? 2.571 -7.011 28.971 1.00 78.94 360 GLN A N 1
ATOM 2606 C CA . GLN A 1 360 ? 3.155 -8.241 29.528 1.00 78.94 360 GLN A CA 1
ATOM 2607 C C . GLN A 1 360 ? 2.210 -9.442 29.417 1.00 78.94 360 GLN A C 1
ATOM 2609 O O . GLN A 1 360 ? 2.666 -10.584 29.440 1.00 78.94 360 GLN A O 1
ATOM 2614 N N . ARG A 1 361 ? 0.897 -9.197 29.326 1.00 78.75 361 ARG A N 1
ATOM 2615 C CA . ARG A 1 361 ? -0.135 -10.240 29.256 1.00 78.75 361 ARG A CA 1
ATOM 2616 C C . ARG A 1 361 ? -0.511 -10.563 27.816 1.00 78.75 361 ARG A C 1
ATOM 2618 O O . ARG A 1 361 ? -0.703 -11.731 27.491 1.00 78.75 361 ARG A O 1
ATOM 2625 N N . ALA A 1 362 ? -0.620 -9.544 26.968 1.00 72.38 362 ALA A N 1
ATOM 2626 C CA . ALA A 1 362 ? -0.943 -9.696 25.557 1.00 72.38 362 ALA A CA 1
ATOM 2627 C C . ALA A 1 362 ? -0.408 -8.514 24.733 1.00 72.38 362 ALA A C 1
ATOM 2629 O O . ALA A 1 362 ? -0.333 -7.398 25.244 1.00 72.38 362 ALA A O 1
ATOM 2630 N N . PRO A 1 363 ? -0.091 -8.722 23.442 1.00 70.94 363 PRO A N 1
ATOM 2631 C CA . PRO A 1 363 ? 0.171 -7.633 22.512 1.00 70.94 363 PRO A CA 1
ATOM 2632 C C . PRO A 1 363 ? -0.906 -6.550 22.552 1.00 70.94 363 PRO A C 1
ATOM 2634 O O . PRO A 1 363 ? -2.082 -6.834 22.329 1.00 70.94 363 PRO A O 1
ATOM 2637 N N . LEU A 1 364 ? -0.500 -5.303 22.784 1.00 70.88 364 LEU A N 1
ATOM 2638 C CA . LEU A 1 364 ? -1.412 -4.170 22.713 1.00 70.88 364 LEU A CA 1
ATOM 2639 C C . LEU A 1 364 ? -1.455 -3.605 21.298 1.00 70.88 364 LEU A C 1
ATOM 2641 O O . LEU A 1 364 ? -0.460 -3.098 20.772 1.00 70.88 364 LEU A O 1
ATOM 2645 N N . LEU A 1 365 ? -2.646 -3.660 20.715 1.00 73.50 365 LEU A N 1
ATOM 2646 C CA . LEU A 1 365 ? -2.988 -2.977 19.480 1.00 73.50 365 LEU A CA 1
ATOM 2647 C C . LEU A 1 365 ? -3.770 -1.722 19.837 1.00 73.50 365 LEU A C 1
ATOM 2649 O O . LEU A 1 365 ? -4.729 -1.789 20.598 1.00 73.50 365 LEU A O 1
ATOM 2653 N N . ARG A 1 366 ? -3.344 -0.569 19.319 1.00 70.06 366 ARG A N 1
ATOM 2654 C CA . ARG A 1 366 ? -4.059 0.691 19.560 1.00 70.06 366 ARG A CA 1
ATOM 2655 C C . ARG A 1 366 ? -5.099 0.968 18.486 1.00 70.06 366 ARG A C 1
ATOM 2657 O O . ARG A 1 366 ? -6.168 1.484 18.780 1.00 70.06 366 ARG A O 1
ATOM 2664 N N . ASP A 1 367 ? -4.724 0.718 17.240 1.00 75.75 367 ASP A N 1
ATOM 2665 C CA . ASP A 1 367 ? -5.533 1.076 16.086 1.00 75.75 367 ASP A CA 1
ATOM 2666 C C . ASP A 1 367 ? -5.246 0.095 14.954 1.00 75.75 367 ASP A C 1
ATOM 2668 O O . ASP A 1 367 ? -4.081 -0.219 14.672 1.00 75.75 367 ASP A O 1
ATOM 2672 N N . ARG A 1 368 ? -6.316 -0.392 14.329 1.00 81.81 368 ARG A N 1
ATOM 2673 C CA . ARG A 1 368 ? -6.264 -1.187 13.111 1.00 81.81 368 ARG A CA 1
ATOM 2674 C C . ARG A 1 368 ? -7.183 -0.539 12.095 1.00 81.81 368 ARG A C 1
ATOM 2676 O O . ARG A 1 368 ? -8.399 -0.692 12.144 1.00 81.81 368 ARG A O 1
ATOM 2683 N N . THR A 1 369 ? -6.584 0.149 11.139 1.00 89.06 369 THR A N 1
ATOM 2684 C CA . THR A 1 369 ? -7.318 0.790 10.054 1.00 89.06 369 THR A CA 1
ATOM 2685 C C . THR A 1 369 ? -7.261 -0.091 8.809 1.00 89.06 369 THR A C 1
ATOM 2687 O O . THR A 1 369 ? -6.181 -0.527 8.407 1.00 89.06 369 THR A O 1
ATOM 2690 N N . LEU A 1 370 ? -8.414 -0.333 8.180 1.00 92.69 370 LEU A N 1
ATOM 2691 C CA . LEU A 1 370 ? -8.534 -1.005 6.885 1.00 92.69 370 LEU A CA 1
ATOM 2692 C C . LEU A 1 370 ? -9.144 -0.032 5.871 1.00 92.69 370 LEU A C 1
ATOM 2694 O O . LEU A 1 370 ? -10.244 0.479 6.070 1.00 92.69 370 LEU A O 1
ATOM 2698 N N . VAL A 1 371 ? -8.432 0.218 4.775 1.00 95.56 371 VAL A N 1
ATOM 2699 C CA . VAL A 1 371 ? -8.873 1.093 3.685 1.00 95.56 371 VAL A CA 1
ATOM 2700 C C . VAL A 1 371 ? -8.781 0.338 2.367 1.00 95.56 371 VAL A C 1
ATOM 2702 O O . VAL A 1 371 ? -7.737 -0.210 2.018 1.00 95.56 371 VAL A O 1
ATOM 2705 N N . VAL A 1 372 ? -9.868 0.343 1.603 1.00 96.81 372 VAL A N 1
ATOM 2706 C CA . VAL A 1 372 ? -9.917 -0.158 0.229 1.00 96.81 372 VAL A CA 1
ATOM 2707 C C . VAL A 1 372 ? -9.881 1.034 -0.711 1.00 96.81 372 VAL A C 1
ATOM 2709 O O . VAL A 1 372 ? -10.788 1.859 -0.701 1.00 96.81 372 VAL A O 1
ATOM 2712 N N . THR A 1 373 ? -8.842 1.131 -1.530 1.00 97.44 373 THR A N 1
ATOM 2713 C CA . THR A 1 373 ? -8.678 2.181 -2.534 1.00 97.44 373 THR A CA 1
ATOM 2714 C C . THR A 1 373 ? -8.842 1.605 -3.933 1.00 97.44 373 THR A C 1
ATOM 2716 O O . THR A 1 373 ? -8.200 0.626 -4.303 1.00 97.44 373 THR A O 1
ATOM 2719 N N . LEU A 1 374 ? -9.719 2.216 -4.718 1.00 96.94 374 LEU A N 1
ATOM 2720 C CA . LEU A 1 374 ? -10.064 1.808 -6.073 1.00 96.94 374 LEU A CA 1
ATOM 2721 C C . LEU A 1 374 ? -9.349 2.733 -7.054 1.00 96.94 374 LEU A C 1
ATOM 2723 O O . LEU A 1 374 ? -9.581 3.939 -7.014 1.00 96.94 374 LEU A O 1
ATOM 2727 N N . GLN A 1 375 ? -8.491 2.190 -7.916 1.00 95.50 375 GLN A N 1
ATOM 2728 C CA . GLN A 1 375 ? -7.741 2.961 -8.907 1.00 95.50 375 GLN A CA 1
ATOM 2729 C C . GLN A 1 375 ? -8.467 2.969 -10.257 1.00 95.50 375 GLN A C 1
ATOM 2731 O O . GLN A 1 375 ? -8.789 1.934 -10.841 1.00 95.50 375 GLN A O 1
ATOM 2736 N N . LEU A 1 376 ? -8.702 4.176 -10.750 1.00 95.12 376 LEU A N 1
ATOM 2737 C CA . LEU A 1 376 ? -9.454 4.535 -11.941 1.00 95.12 376 LEU A CA 1
ATOM 2738 C C . LEU A 1 376 ? -8.501 5.265 -12.893 1.00 95.12 376 LEU A C 1
ATOM 2740 O O . LEU A 1 376 ? -8.287 6.473 -12.772 1.00 95.12 376 LEU A O 1
ATOM 2744 N N . ASN A 1 377 ? -7.895 4.545 -13.834 1.00 93.38 377 ASN A N 1
ATOM 2745 C CA . ASN A 1 377 ? -7.082 5.170 -14.875 1.00 93.38 377 ASN A CA 1
ATOM 2746 C C . ASN A 1 377 ? -7.998 5.560 -16.051 1.00 93.38 377 ASN A C 1
ATOM 2748 O O . ASN A 1 377 ? -8.562 4.671 -16.687 1.00 93.38 377 ASN A O 1
ATOM 2752 N N . PRO A 1 378 ? -8.161 6.860 -16.374 1.00 94.06 378 PRO A N 1
ATOM 2753 C CA . PRO A 1 378 ? -9.070 7.295 -17.435 1.00 94.06 378 PRO A CA 1
ATOM 2754 C C . PRO A 1 378 ? -8.749 6.720 -18.814 1.00 94.06 378 PRO A C 1
ATOM 2756 O O . PRO A 1 378 ? -9.642 6.613 -19.646 1.00 94.06 378 PRO A O 1
ATOM 2759 N N . ILE A 1 379 ? -7.485 6.361 -19.062 1.00 93.12 379 ILE A N 1
ATOM 2760 C CA . ILE A 1 379 ? -7.052 5.803 -20.344 1.00 93.12 379 ILE A CA 1
ATOM 2761 C C . ILE A 1 379 ? -7.572 4.371 -20.490 1.00 93.12 379 ILE A C 1
ATOM 2763 O O . ILE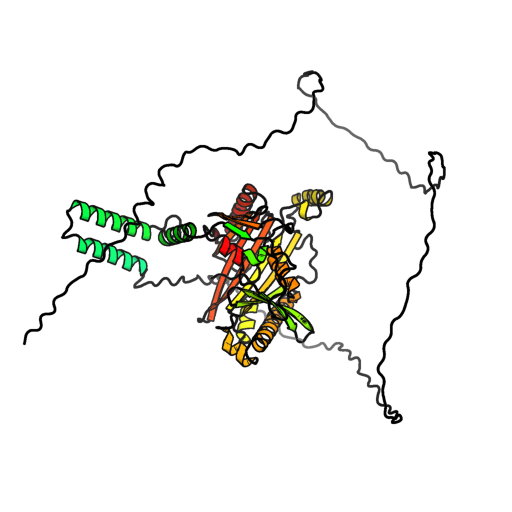 A 1 379 ? -8.168 4.044 -21.513 1.00 93.12 379 ILE A O 1
ATOM 2767 N N . SER A 1 380 ? -7.389 3.529 -19.469 1.00 89.69 380 SER A N 1
ATOM 2768 C CA . SER A 1 380 ? -7.858 2.138 -19.505 1.00 89.69 380 SER A CA 1
ATOM 2769 C C . SER A 1 380 ? -9.362 2.014 -19.261 1.00 89.69 380 SER A C 1
ATOM 2771 O O . SER A 1 380 ? -9.988 1.098 -19.782 1.00 89.69 380 SER A O 1
ATOM 2773 N N . ALA A 1 381 ? -9.957 2.950 -18.518 1.00 92.25 381 ALA A N 1
ATOM 2774 C CA . ALA A 1 381 ? -11.379 2.961 -18.189 1.00 92.25 381 ALA A CA 1
ATOM 2775 C C . ALA A 1 381 ? -12.240 3.812 -19.134 1.00 92.25 381 ALA A C 1
ATOM 2777 O O . ALA A 1 381 ? -13.384 4.131 -18.801 1.00 92.25 381 ALA A O 1
ATOM 2778 N N . ARG A 1 382 ? -11.702 4.211 -20.293 1.00 95.00 382 ARG A N 1
ATOM 2779 C CA . ARG A 1 382 ? -12.344 5.174 -21.195 1.00 95.00 382 ARG A CA 1
ATOM 2780 C C . ARG A 1 382 ? -13.757 4.759 -21.597 1.00 95.00 382 ARG A C 1
ATOM 2782 O O . ARG A 1 382 ? -14.680 5.544 -21.424 1.00 95.00 382 ARG A O 1
ATOM 2789 N N . GLU A 1 383 ? -13.939 3.527 -22.062 1.00 94.12 383 GLU A N 1
ATOM 2790 C CA . GLU A 1 383 ? -15.248 3.019 -22.496 1.00 94.12 383 GLU A CA 1
ATOM 2791 C C . GLU A 1 383 ? -16.278 3.044 -21.356 1.00 94.12 383 GLU A C 1
ATOM 2793 O O . GLU A 1 383 ? -17.396 3.531 -21.525 1.00 94.12 383 GLU A O 1
ATOM 2798 N N . ALA A 1 384 ? -15.879 2.616 -20.154 1.00 93.69 384 ALA A N 1
ATOM 2799 C CA . ALA A 1 384 ? -16.744 2.632 -18.979 1.00 93.69 384 ALA A CA 1
ATOM 2800 C C . ALA A 1 384 ? -17.101 4.059 -18.518 1.00 93.69 384 ALA A C 1
ATOM 2802 O O . ALA A 1 384 ? -18.199 4.275 -17.993 1.00 93.69 384 ALA A O 1
ATOM 2803 N N . ILE A 1 385 ? -16.192 5.024 -18.697 1.00 96.25 385 ILE A N 1
ATOM 2804 C CA . ILE A 1 385 ? -16.422 6.449 -18.420 1.00 96.25 385 ILE A CA 1
ATOM 2805 C C . ILE A 1 385 ? -17.368 7.050 -19.467 1.00 96.25 385 ILE A C 1
ATOM 2807 O O . ILE A 1 385 ? -18.341 7.712 -19.097 1.00 96.25 385 ILE A O 1
ATOM 2811 N N . ASP A 1 386 ? -17.132 6.781 -20.750 1.00 96.31 386 ASP A N 1
ATOM 2812 C CA . ASP A 1 386 ? -17.929 7.284 -21.874 1.00 96.31 386 ASP A CA 1
ATOM 2813 C C . ASP A 1 386 ? -19.372 6.760 -21.802 1.00 96.31 386 ASP A C 1
ATOM 2815 O O . ASP A 1 386 ? -20.317 7.552 -21.848 1.00 96.31 386 ASP A O 1
ATOM 2819 N N . ALA A 1 387 ? -19.562 5.467 -21.509 1.00 96.06 387 ALA A N 1
ATOM 2820 C CA . ALA A 1 387 ? -20.876 4.858 -21.264 1.00 96.06 387 ALA A CA 1
ATOM 2821 C C . ALA A 1 387 ? -21.648 5.501 -20.092 1.00 96.06 387 ALA A C 1
ATOM 2823 O O . ALA A 1 387 ? -22.866 5.362 -19.977 1.00 96.06 387 ALA A O 1
ATOM 2824 N N . ARG A 1 388 ? -20.951 6.222 -19.206 1.00 96.31 388 ARG A N 1
ATOM 2825 C CA . ARG A 1 388 ? -21.526 6.925 -18.048 1.00 96.31 388 ARG A CA 1
ATOM 2826 C C . ARG A 1 388 ? -21.641 8.435 -18.265 1.00 96.31 388 ARG A C 1
ATOM 2828 O O . ARG A 1 388 ? -21.925 9.162 -17.311 1.00 96.31 388 ARG A O 1
ATOM 2835 N N . GLY A 1 389 ? -21.511 8.903 -19.504 1.00 96.31 389 GLY A N 1
ATOM 2836 C CA . GLY A 1 389 ? -21.655 10.307 -19.896 1.00 96.31 389 GLY A CA 1
ATOM 2837 C C . GLY A 1 389 ? -20.333 11.028 -20.162 1.00 96.31 389 GLY A C 1
ATOM 2838 O O . GLY A 1 389 ? -20.358 12.230 -20.407 1.00 96.31 389 GLY A O 1
ATOM 2839 N N . GLY A 1 390 ? -19.202 10.319 -20.118 1.00 95.25 390 GLY A N 1
ATOM 2840 C CA . GLY A 1 390 ? -17.890 10.859 -20.465 1.00 95.25 390 GLY A CA 1
ATOM 2841 C C . GLY A 1 390 ? -17.310 11.842 -19.444 1.00 95.25 390 GLY A C 1
ATOM 2842 O O . GLY A 1 390 ? -17.958 12.273 -18.483 1.00 95.25 390 GLY A O 1
ATOM 2843 N N . GLY A 1 391 ? -16.040 12.193 -19.657 1.00 95.25 391 GLY A N 1
ATOM 2844 C CA . GLY A 1 391 ? -15.330 13.212 -18.882 1.00 95.25 391 GLY A CA 1
ATOM 2845 C C . GLY A 1 391 ? -15.331 12.972 -17.365 1.00 95.25 391 GLY A C 1
ATOM 2846 O O . GLY A 1 391 ? -15.305 11.840 -16.880 1.00 95.25 391 GLY A O 1
ATOM 2847 N N . MET A 1 392 ? -15.356 14.066 -16.598 1.00 94.19 392 MET A N 1
ATOM 2848 C CA . MET A 1 392 ? -15.330 14.013 -15.130 1.00 94.19 392 MET A CA 1
ATOM 2849 C C . MET A 1 392 ? -16.616 13.419 -14.538 1.00 94.19 392 MET A C 1
ATOM 2851 O O . MET A 1 392 ? -16.562 12.674 -13.562 1.00 94.19 392 MET A O 1
ATOM 2855 N N . LEU A 1 393 ? -17.773 13.700 -15.141 1.00 95.12 393 LEU A N 1
ATOM 2856 C CA . LEU A 1 393 ? -19.059 13.194 -14.658 1.00 95.12 393 LEU A CA 1
ATOM 2857 C C . LEU A 1 393 ? -19.156 11.667 -14.805 1.00 95.12 393 LEU A C 1
ATOM 2859 O O . LEU A 1 393 ? -19.597 10.980 -13.881 1.00 95.12 393 LEU A O 1
ATOM 2863 N N . GLY A 1 394 ? -18.713 11.127 -15.944 1.00 96.31 394 GLY A N 1
ATOM 2864 C CA . GLY A 1 394 ? -18.628 9.686 -16.174 1.00 96.31 394 GLY A CA 1
ATOM 2865 C C . GLY A 1 394 ? -17.680 9.001 -15.189 1.00 96.31 394 GLY A C 1
ATOM 2866 O O . GLY A 1 394 ? -18.033 7.968 -14.620 1.00 96.31 394 GLY A O 1
ATOM 2867 N N . LEU A 1 395 ? -16.530 9.624 -14.897 1.00 96.31 395 LEU A N 1
ATOM 2868 C CA . LEU A 1 395 ? -15.585 9.154 -13.880 1.00 96.31 395 LEU A CA 1
ATOM 2869 C C . LEU A 1 395 ? -16.205 9.128 -12.472 1.00 96.31 395 LEU A C 1
ATOM 2871 O O . LEU A 1 395 ? -16.083 8.125 -11.774 1.00 96.31 395 LEU A O 1
ATOM 2875 N N . GLN A 1 396 ? -16.907 10.187 -12.058 1.00 96.25 396 GLN A N 1
ATOM 2876 C CA . GLN A 1 396 ? -17.590 10.243 -10.756 1.00 96.25 396 GLN A CA 1
ATOM 2877 C C . GLN A 1 396 ? -18.685 9.173 -10.633 1.00 96.25 396 GLN A C 1
ATOM 2879 O O . GLN A 1 396 ? -18.824 8.527 -9.593 1.00 96.25 396 GLN A O 1
ATOM 2884 N N . ARG A 1 397 ? -19.443 8.928 -11.709 1.00 96.88 397 ARG A N 1
ATOM 2885 C CA . ARG A 1 397 ? -20.454 7.858 -11.762 1.00 96.88 397 ARG A CA 1
ATOM 2886 C C . ARG A 1 397 ? -19.821 6.468 -11.702 1.00 96.88 397 ARG A C 1
ATOM 2888 O O . ARG A 1 397 ? -20.346 5.598 -11.010 1.00 96.88 397 ARG A O 1
ATOM 2895 N N . LEU A 1 398 ? -18.695 6.268 -12.389 1.00 96.88 398 LEU A N 1
ATOM 2896 C CA . LEU A 1 398 ? -17.914 5.033 -12.323 1.00 96.88 398 LEU A CA 1
ATOM 2897 C C . LEU A 1 398 ? -17.400 4.788 -10.895 1.00 96.88 398 LEU A C 1
ATOM 2899 O O . LEU A 1 398 ? -17.599 3.705 -10.347 1.00 96.88 398 LEU A O 1
ATOM 2903 N N . ALA A 1 399 ? -16.825 5.816 -10.267 1.00 96.81 399 ALA A N 1
ATOM 2904 C CA . ALA A 1 399 ? -16.358 5.772 -8.886 1.00 96.81 399 ALA A CA 1
ATOM 2905 C C . ALA A 1 399 ? -17.495 5.458 -7.899 1.00 96.81 399 ALA A C 1
ATOM 2907 O O . ALA A 1 399 ? -17.344 4.594 -7.039 1.00 96.81 399 ALA A O 1
ATOM 2908 N N . SER A 1 400 ? -18.657 6.101 -8.053 1.00 97.25 400 SER A N 1
ATOM 2909 C CA . SER A 1 400 ? -19.843 5.852 -7.224 1.00 97.25 400 SER A CA 1
ATOM 2910 C C . SER A 1 400 ? -20.317 4.395 -7.303 1.00 97.25 400 SER A C 1
ATOM 2912 O O . SER A 1 400 ? -20.598 3.794 -6.265 1.00 97.25 400 SER A O 1
ATOM 2914 N N . ALA A 1 401 ? -20.358 3.806 -8.503 1.00 97.00 401 ALA A N 1
ATOM 2915 C CA . ALA A 1 401 ? -20.721 2.398 -8.685 1.00 97.00 401 ALA A CA 1
ATOM 2916 C C . ALA A 1 401 ? -19.695 1.447 -8.040 1.00 97.00 401 ALA A C 1
ATOM 2918 O O . ALA A 1 401 ? -20.061 0.478 -7.369 1.00 97.00 401 ALA A O 1
ATOM 2919 N N . ALA A 1 402 ? -18.406 1.758 -8.182 1.00 96.62 402 ALA A N 1
ATOM 2920 C CA . ALA A 1 402 ? -17.336 0.959 -7.601 1.00 96.62 402 ALA A CA 1
ATOM 2921 C C . ALA A 1 402 ? -17.341 1.012 -6.058 1.00 96.62 402 ALA A C 1
ATOM 2923 O O . ALA A 1 402 ? -17.234 -0.029 -5.409 1.00 96.62 402 ALA A O 1
ATOM 2924 N N . ILE A 1 403 ? -17.581 2.188 -5.463 1.00 97.62 403 ILE A N 1
ATOM 2925 C CA . ILE A 1 403 ? -17.793 2.348 -4.012 1.00 97.62 403 ILE A CA 1
ATOM 2926 C C . ILE A 1 403 ? -18.995 1.524 -3.546 1.00 97.62 403 ILE A C 1
ATOM 2928 O O . ILE A 1 403 ? -18.896 0.814 -2.546 1.00 97.62 403 ILE A O 1
ATOM 2932 N N . GLY A 1 404 ? -20.119 1.584 -4.270 1.00 97.00 404 GLY A N 1
ATOM 2933 C CA . GLY A 1 404 ? -21.312 0.791 -3.959 1.00 97.00 404 GLY A CA 1
ATOM 2934 C C . GLY A 1 404 ? -21.019 -0.710 -3.911 1.00 97.00 404 GLY A C 1
ATOM 2935 O O . GLY A 1 404 ? -21.473 -1.397 -2.999 1.00 97.00 404 GLY A O 1
ATOM 2936 N N . THR A 1 405 ? -20.183 -1.199 -4.830 1.00 96.50 405 THR A N 1
ATOM 2937 C CA . THR A 1 405 ? -19.745 -2.602 -4.856 1.00 96.50 405 THR A CA 1
ATOM 2938 C C . THR A 1 405 ? -18.891 -2.961 -3.642 1.00 96.50 405 THR A C 1
ATOM 2940 O O . THR A 1 405 ? -19.164 -3.962 -2.987 1.00 96.50 405 THR A O 1
ATOM 2943 N N . VAL A 1 406 ? -17.902 -2.134 -3.286 1.00 96.50 406 VAL A N 1
ATOM 2944 C CA . VAL A 1 406 ? -17.076 -2.373 -2.088 1.00 96.50 406 VAL A CA 1
ATOM 2945 C C . VAL A 1 406 ? -17.930 -2.382 -0.822 1.00 96.50 406 VAL A C 1
ATOM 2947 O O . VAL A 1 406 ? -17.758 -3.260 0.017 1.00 96.50 406 VAL A O 1
ATOM 2950 N N . ARG A 1 407 ? -18.877 -1.446 -0.690 1.00 96.69 407 ARG A N 1
ATOM 2951 C CA . ARG A 1 407 ? -19.794 -1.388 0.458 1.00 96.69 407 ARG A CA 1
ATOM 2952 C C . ARG A 1 407 ? -20.670 -2.632 0.551 1.00 96.69 407 ARG A C 1
ATOM 2954 O O . ARG A 1 407 ? -20.816 -3.169 1.641 1.00 96.69 407 ARG A O 1
ATOM 2961 N N . ALA A 1 408 ? -21.220 -3.096 -0.570 1.00 96.06 408 ALA A N 1
ATOM 2962 C CA . ALA A 1 408 ? -22.034 -4.307 -0.605 1.00 96.06 408 ALA A CA 1
ATOM 2963 C C . ALA A 1 408 ? -21.231 -5.550 -0.191 1.00 96.06 408 ALA A C 1
ATOM 2965 O O . ALA A 1 408 ? -21.725 -6.374 0.575 1.00 96.06 408 ALA A O 1
ATOM 2966 N N . GLU A 1 409 ? -19.982 -5.671 -0.648 1.00 95.12 409 GLU A N 1
ATOM 2967 C CA . GLU A 1 409 ? -19.113 -6.793 -0.278 1.00 95.12 409 GLU A CA 1
ATOM 2968 C C . GLU A 1 409 ? -18.613 -6.715 1.169 1.00 95.12 409 GLU A C 1
ATOM 2970 O O . GLU A 1 409 ? -18.534 -7.744 1.837 1.00 95.12 409 GLU A O 1
ATOM 2975 N N . ALA A 1 410 ? -18.323 -5.513 1.677 1.00 93.56 410 ALA A N 1
ATOM 2976 C CA . ALA A 1 410 ? -18.013 -5.303 3.089 1.00 93.56 410 ALA A CA 1
ATOM 2977 C C . ALA A 1 410 ? -19.214 -5.678 3.972 1.00 93.56 410 ALA A C 1
ATOM 2979 O O . ALA A 1 410 ? -19.065 -6.464 4.903 1.00 93.56 410 ALA A O 1
ATOM 2980 N N . PHE A 1 411 ? -20.414 -5.213 3.618 1.00 94.25 411 PHE A N 1
ATOM 2981 C CA . PHE A 1 411 ? -21.645 -5.539 4.337 1.00 94.25 411 PHE A CA 1
ATOM 2982 C C . PHE A 1 411 ? -21.940 -7.043 4.325 1.00 94.25 411 PHE A C 1
ATOM 2984 O O . PHE A 1 411 ? -22.260 -7.622 5.358 1.00 94.25 411 PHE A O 1
ATOM 2991 N N . ALA A 1 412 ? -21.746 -7.713 3.184 1.00 93.19 412 ALA A N 1
ATOM 2992 C CA . ALA A 1 412 ? -21.879 -9.167 3.086 1.00 93.19 412 ALA A CA 1
ATOM 2993 C C . ALA A 1 412 ? -20.866 -9.938 3.959 1.00 93.19 412 ALA A C 1
ATOM 2995 O O . ALA A 1 412 ? -21.084 -11.115 4.242 1.00 93.19 412 ALA A O 1
ATOM 2996 N N . ALA A 1 413 ? -19.772 -9.293 4.370 1.00 89.88 413 ALA A N 1
ATOM 2997 C CA . ALA A 1 413 ? -18.790 -9.821 5.312 1.00 89.88 413 ALA A CA 1
ATOM 2998 C C . ALA A 1 413 ? -19.055 -9.396 6.774 1.00 89.88 413 ALA A C 1
ATOM 3000 O O . ALA A 1 413 ? -18.221 -9.673 7.632 1.00 89.88 413 ALA A O 1
ATOM 3001 N N . GLY A 1 414 ? -20.183 -8.735 7.068 1.00 90.62 414 GLY A N 1
ATOM 3002 C CA . GLY A 1 414 ? -20.501 -8.212 8.403 1.00 90.62 414 GLY A CA 1
ATOM 3003 C C . GLY A 1 414 ? -19.696 -6.966 8.784 1.00 90.62 414 GLY A C 1
ATOM 3004 O O . GLY A 1 414 ? -19.453 -6.721 9.961 1.00 90.62 414 GLY A O 1
ATOM 3005 N N . LEU A 1 415 ? -19.221 -6.207 7.793 1.00 92.12 415 LEU A N 1
ATOM 3006 C CA . LEU A 1 415 ? -18.405 -5.009 7.980 1.00 92.12 415 LEU A CA 1
ATOM 3007 C C . LEU A 1 415 ? -19.124 -3.767 7.448 1.00 92.12 415 LEU A C 1
ATOM 3009 O O . LEU A 1 415 ? -19.916 -3.825 6.506 1.00 92.12 415 LEU A O 1
ATOM 3013 N N . LEU A 1 416 ? -18.778 -2.607 7.996 1.00 93.25 416 LEU A N 1
ATOM 3014 C CA . LEU A 1 416 ? -19.279 -1.316 7.546 1.00 93.25 416 LEU A CA 1
ATOM 3015 C C . LEU A 1 416 ? -18.269 -0.665 6.602 1.00 93.25 416 LEU A C 1
ATOM 3017 O O . LEU A 1 416 ? -17.126 -0.408 6.969 1.00 93.25 416 LEU A O 1
ATOM 3021 N N . GLY A 1 417 ? -18.700 -0.387 5.370 1.00 95.00 417 GLY A N 1
ATOM 3022 C CA . GLY A 1 417 ? -17.925 0.381 4.397 1.00 95.00 417 GLY A CA 1
ATOM 3023 C C . GLY A 1 417 ? -18.375 1.840 4.359 1.00 95.00 417 GLY A C 1
ATOM 3024 O O . GLY A 1 417 ? -19.509 2.118 3.958 1.00 95.00 417 GLY A O 1
ATOM 3025 N N . ARG A 1 418 ? -17.483 2.769 4.713 1.00 96.75 418 ARG A N 1
ATOM 3026 C CA . ARG A 1 418 ? -17.712 4.218 4.633 1.00 96.75 418 ARG A CA 1
ATOM 3027 C C . ARG A 1 418 ? -16.749 4.852 3.626 1.00 96.75 418 ARG A C 1
ATOM 3029 O O . ARG A 1 418 ? -15.536 4.749 3.824 1.00 96.75 418 ARG A O 1
ATOM 3036 N N . PRO A 1 419 ? -17.229 5.485 2.541 1.00 97.75 419 PRO A N 1
ATOM 3037 C CA . PRO A 1 419 ? -16.345 6.216 1.648 1.00 97.75 419 PRO A CA 1
ATOM 3038 C C . PRO A 1 419 ? -15.662 7.361 2.401 1.00 97.75 419 PRO A C 1
ATOM 3040 O O . PRO A 1 419 ? -16.255 8.015 3.258 1.00 97.75 419 PRO A O 1
ATOM 3043 N N . LEU A 1 420 ? -14.391 7.580 2.089 1.00 97.69 420 LEU A N 1
ATOM 3044 C CA . LEU A 1 420 ? -13.639 8.699 2.625 1.00 97.69 420 LEU A CA 1
ATOM 3045 C C . LEU A 1 420 ? -13.946 9.950 1.806 1.00 97.69 420 LEU A C 1
ATOM 3047 O O . LEU A 1 420 ? -13.902 9.927 0.575 1.00 97.69 420 LEU A O 1
ATOM 3051 N N . ASP A 1 421 ? -14.234 11.044 2.498 1.00 96.88 421 ASP A N 1
ATOM 3052 C CA . ASP A 1 421 ? -14.290 12.377 1.916 1.00 96.88 421 ASP A CA 1
ATOM 3053 C C . ASP A 1 421 ? -12.869 12.920 1.655 1.00 96.88 421 ASP A C 1
ATOM 3055 O O . ASP A 1 421 ? -11.866 12.262 1.941 1.00 96.88 421 ASP A O 1
ATOM 3059 N N . ALA A 1 422 ? -12.750 14.119 1.078 1.00 95.44 422 ALA A N 1
ATOM 3060 C CA . ALA A 1 422 ? -11.445 14.701 0.751 1.00 95.44 422 ALA A CA 1
ATOM 3061 C C . ALA A 1 422 ? -10.540 14.866 1.992 1.00 95.44 422 ALA A C 1
ATOM 3063 O O . ALA A 1 422 ? -9.345 14.560 1.942 1.00 95.44 422 ALA A O 1
ATOM 3064 N N . ALA A 1 423 ? -11.127 15.266 3.123 1.00 94.12 423 ALA A N 1
ATOM 3065 C CA . ALA A 1 423 ? -10.459 15.361 4.419 1.00 94.12 423 ALA A CA 1
ATOM 3066 C C . ALA A 1 423 ? -10.023 13.989 4.957 1.00 94.12 423 ALA A C 1
ATOM 3068 O O . ALA A 1 423 ? -8.942 13.837 5.525 1.00 94.12 423 ALA A O 1
ATOM 3069 N N . GLY A 1 424 ? -10.868 12.977 4.790 1.00 95.06 424 GLY A N 1
ATOM 3070 C CA . GLY A 1 424 ? -10.636 11.613 5.231 1.00 95.06 424 GLY A CA 1
ATOM 3071 C C . GLY A 1 424 ? -9.523 10.934 4.444 1.00 95.06 424 GLY A C 1
ATOM 3072 O O . GLY A 1 424 ? -8.661 10.301 5.049 1.00 95.06 424 GLY A O 1
ATOM 3073 N N . VAL A 1 425 ? -9.488 11.107 3.118 1.00 95.44 425 VAL A N 1
ATOM 3074 C CA . VAL A 1 425 ? -8.421 10.556 2.266 1.00 95.44 425 VAL A CA 1
ATOM 3075 C C . VAL A 1 425 ? -7.077 11.197 2.608 1.00 95.44 425 VAL A C 1
ATOM 3077 O O . VAL A 1 425 ? -6.109 10.482 2.864 1.00 95.44 425 VAL A O 1
ATOM 3080 N N . THR A 1 426 ? -7.011 12.530 2.680 1.00 93.44 426 THR A N 1
ATOM 3081 C CA . THR A 1 426 ? -5.770 13.248 3.027 1.00 93.44 426 THR A CA 1
ATOM 3082 C C . THR A 1 426 ? -5.266 12.870 4.415 1.00 93.44 426 THR A C 1
ATOM 3084 O O . THR A 1 426 ? -4.079 12.587 4.589 1.00 93.44 426 THR A O 1
ATOM 3087 N N . ARG A 1 427 ? -6.171 12.760 5.394 1.00 92.25 427 ARG A N 1
ATOM 3088 C CA . ARG A 1 427 ? -5.845 12.273 6.738 1.00 92.25 427 ARG A CA 1
ATOM 3089 C C . ARG A 1 427 ? -5.340 10.833 6.726 1.00 92.25 427 ARG A C 1
ATOM 3091 O O . ARG A 1 427 ? -4.342 10.554 7.381 1.00 92.25 427 ARG A O 1
ATOM 3098 N N . ALA A 1 428 ? -5.980 9.930 5.983 1.00 93.75 428 ALA A N 1
ATOM 3099 C CA . ALA A 1 428 ? -5.543 8.538 5.878 1.00 93.75 428 ALA A CA 1
ATOM 3100 C C . ALA A 1 428 ? -4.133 8.434 5.275 1.00 93.75 428 ALA A C 1
ATOM 3102 O O . ALA A 1 428 ? -3.303 7.672 5.772 1.00 93.75 428 ALA A O 1
ATOM 3103 N N . MET A 1 429 ? -3.826 9.244 4.257 1.00 94.50 429 MET A N 1
ATOM 3104 C CA . MET A 1 429 ? -2.478 9.326 3.689 1.00 94.50 429 MET A CA 1
ATOM 3105 C C . MET A 1 429 ? -1.460 9.861 4.701 1.00 94.50 429 MET A C 1
ATOM 3107 O O . MET A 1 429 ? -0.395 9.268 4.847 1.00 94.50 429 MET A O 1
ATOM 3111 N N . ALA A 1 430 ? -1.789 10.927 5.435 1.00 90.94 430 ALA A N 1
ATOM 3112 C CA . ALA A 1 430 ? -0.908 11.497 6.455 1.00 90.94 430 ALA A CA 1
ATOM 3113 C C . ALA A 1 430 ? -0.636 10.511 7.606 1.00 90.94 430 ALA A C 1
ATOM 3115 O O . ALA A 1 430 ? 0.515 10.292 7.982 1.00 90.94 430 ALA A O 1
ATOM 3116 N N . VAL A 1 431 ? -1.674 9.834 8.108 1.00 89.75 431 VAL A N 1
ATOM 3117 C CA . VAL A 1 431 ? -1.551 8.776 9.125 1.00 89.75 431 VAL A CA 1
ATOM 3118 C C . VAL A 1 431 ? -0.678 7.627 8.611 1.00 89.75 431 VAL A C 1
ATOM 3120 O O . VAL A 1 431 ? 0.177 7.117 9.340 1.00 89.75 431 VAL A O 1
ATOM 3123 N N . ALA A 1 432 ? -0.792 7.276 7.326 1.00 93.00 432 ALA A N 1
ATOM 3124 C CA . ALA A 1 432 ? 0.065 6.273 6.708 1.00 93.00 432 ALA A CA 1
ATOM 3125 C C . ALA A 1 432 ? 1.551 6.665 6.677 1.00 93.00 432 ALA A C 1
ATOM 3127 O O . ALA A 1 432 ? 2.385 5.774 6.529 1.00 93.00 432 ALA A O 1
ATOM 3128 N N . LEU A 1 433 ? 1.929 7.935 6.839 1.00 92.19 433 LEU A N 1
ATOM 3129 C CA . LEU A 1 433 ? 3.337 8.343 6.951 1.00 92.19 433 LEU A CA 1
ATOM 3130 C C . LEU A 1 433 ? 3.922 8.102 8.350 1.00 92.19 433 LEU A C 1
ATOM 3132 O O . LEU A 1 433 ? 5.145 8.083 8.500 1.00 92.19 433 LEU A O 1
ATOM 3136 N N . LEU A 1 434 ? 3.061 7.908 9.358 1.00 90.00 434 LEU A N 1
ATOM 3137 C CA . LEU A 1 434 ? 3.406 7.755 10.777 1.00 90.00 434 LEU A CA 1
ATOM 3138 C C . LEU A 1 434 ? 4.283 8.877 11.343 1.00 90.00 434 LEU A C 1
ATOM 3140 O O . LEU A 1 434 ? 4.936 8.678 12.363 1.00 90.00 434 LEU A O 1
ATOM 3144 N N . GLN A 1 435 ? 4.280 10.048 10.712 1.00 82.75 435 GLN A N 1
ATOM 3145 C CA . GLN A 1 435 ? 4.939 11.230 11.248 1.00 82.75 435 GLN A CA 1
ATOM 3146 C C . GLN A 1 435 ? 4.043 11.883 12.298 1.00 82.75 435 GLN A C 1
ATOM 3148 O O . GLN A 1 435 ? 2.818 11.879 12.130 1.00 82.75 435 GLN A O 1
ATOM 3153 N N . PRO A 1 436 ? 4.606 12.459 13.372 1.00 69.75 436 PRO A N 1
ATOM 3154 C CA . PRO A 1 436 ? 3.848 13.458 14.106 1.00 69.75 436 PRO A CA 1
ATOM 3155 C C . PRO A 1 436 ? 3.547 14.644 13.174 1.00 69.75 436 PRO A C 1
ATOM 3157 O O . PRO A 1 436 ? 4.269 14.849 12.192 1.00 69.75 436 PRO A O 1
ATOM 3160 N N . PRO A 1 437 ? 2.524 15.449 13.486 1.00 64.69 437 PRO A N 1
ATOM 3161 C CA . PRO A 1 437 ? 2.368 16.742 12.839 1.00 64.69 437 PRO A CA 1
ATOM 3162 C C . PRO A 1 437 ? 3.659 17.546 13.026 1.00 64.69 437 PRO A C 1
ATOM 3164 O O . PRO A 1 437 ? 4.169 17.684 14.142 1.00 64.69 437 PRO A O 1
ATOM 3167 N N . VAL A 1 438 ? 4.222 18.000 11.915 1.00 65.38 438 VAL A N 1
ATOM 3168 C CA . VAL A 1 438 ? 5.444 18.797 11.899 1.00 65.38 438 VAL A CA 1
ATOM 3169 C C . VAL A 1 438 ? 5.071 20.248 12.183 1.00 65.38 438 VAL A C 1
ATOM 3171 O O . VAL A 1 438 ? 4.024 20.712 11.742 1.00 65.38 438 VAL A O 1
ATOM 3174 N N . ALA A 1 439 ? 5.882 20.951 12.978 1.00 67.38 439 ALA A N 1
ATOM 3175 C CA . ALA A 1 439 ? 5.656 22.374 13.220 1.00 67.38 439 ALA A CA 1
ATOM 3176 C C . ALA A 1 439 ? 5.791 23.143 11.897 1.00 67.38 439 ALA A C 1
ATOM 3178 O O . ALA A 1 439 ? 6.656 22.795 11.087 1.00 67.38 439 ALA A O 1
ATOM 3179 N N . ASP A 1 440 ? 4.981 24.189 11.714 1.00 62.81 440 ASP A N 1
ATOM 3180 C CA . ASP A 1 440 ? 4.782 24.904 10.440 1.00 62.81 440 ASP A CA 1
ATOM 3181 C C . ASP A 1 440 ? 6.072 25.424 9.769 1.00 62.81 440 ASP A C 1
ATOM 3183 O O . ASP A 1 440 ? 6.069 25.717 8.580 1.00 62.81 440 ASP A O 1
ATOM 3187 N N . GLU A 1 441 ? 7.197 25.500 10.486 1.00 64.06 441 GLU A N 1
ATOM 3188 C CA . GLU A 1 441 ? 8.482 25.997 9.969 1.00 64.06 441 GLU A CA 1
ATOM 3189 C C . GLU A 1 441 ? 9.541 24.904 9.732 1.00 64.06 441 GLU A C 1
ATOM 3191 O O . GLU A 1 441 ? 10.618 25.174 9.195 1.00 64.06 441 GLU A O 1
ATOM 3196 N N . SER A 1 442 ? 9.286 23.652 10.122 1.00 73.06 442 SER A N 1
ATOM 3197 C CA . SER A 1 442 ? 10.305 22.597 10.017 1.00 73.06 442 SER A CA 1
ATOM 3198 C C . SER A 1 442 ? 10.351 21.953 8.633 1.00 73.06 442 SER A C 1
ATOM 3200 O O . SER A 1 442 ? 9.410 21.293 8.201 1.00 73.06 442 SER A O 1
ATOM 3202 N N . VAL A 1 443 ? 11.505 22.062 7.967 1.00 78.88 443 VAL A N 1
ATOM 3203 C CA . VAL A 1 443 ? 11.784 21.344 6.716 1.00 78.88 443 VAL A CA 1
ATOM 3204 C C . VAL A 1 443 ? 11.710 19.837 6.954 1.00 78.88 443 VAL A C 1
ATOM 3206 O O . VAL A 1 443 ? 12.497 19.254 7.707 1.00 78.88 443 VAL A O 1
ATOM 3209 N N . LEU A 1 444 ? 10.786 19.190 6.253 1.00 83.94 444 LEU A N 1
ATOM 3210 C CA . LEU A 1 444 ? 10.629 17.745 6.257 1.00 83.94 444 LEU A CA 1
ATOM 3211 C C . LEU A 1 444 ? 11.718 17.111 5.410 1.00 83.94 444 LEU A C 1
ATOM 3213 O O . LEU A 1 444 ? 11.821 17.363 4.210 1.00 83.94 444 LEU A O 1
ATOM 3217 N N . ARG A 1 445 ? 12.525 16.246 6.022 1.00 90.31 445 ARG A N 1
ATOM 3218 C CA . ARG A 1 445 ? 13.600 15.538 5.329 1.00 90.31 445 ARG A CA 1
ATOM 3219 C C . ARG A 1 445 ? 13.390 14.036 5.397 1.00 90.31 445 ARG A C 1
ATOM 3221 O O . ARG A 1 445 ? 13.374 13.451 6.477 1.00 90.31 445 ARG A O 1
ATOM 3228 N N . TRP A 1 446 ? 13.326 13.422 4.223 1.00 93.25 446 TRP A N 1
ATOM 3229 C CA . TRP A 1 446 ? 13.305 11.980 4.037 1.00 93.25 446 TRP A CA 1
ATOM 3230 C C . TRP A 1 446 ? 14.620 11.518 3.429 1.00 93.25 446 TRP A C 1
ATOM 3232 O O . TRP A 1 446 ? 15.079 12.066 2.425 1.00 93.25 446 TRP A O 1
ATOM 3242 N N . ILE A 1 447 ? 15.233 10.510 4.042 1.00 95.19 447 ILE A N 1
ATOM 3243 C CA . ILE A 1 447 ? 16.507 9.938 3.616 1.00 95.19 447 ILE A CA 1
ATOM 3244 C C . ILE A 1 447 ? 16.285 8.463 3.308 1.00 95.19 447 ILE A C 1
ATOM 3246 O O . ILE A 1 447 ? 16.024 7.648 4.193 1.00 95.19 447 ILE A O 1
ATOM 3250 N N . GLU A 1 448 ? 16.396 8.114 2.035 1.00 95.81 448 GLU A N 1
ATOM 3251 C CA . GLU A 1 448 ? 16.434 6.734 1.589 1.00 95.81 448 GLU A CA 1
ATOM 3252 C C . GLU A 1 448 ? 17.848 6.168 1.755 1.00 95.81 448 GLU A C 1
ATOM 3254 O O . GLU A 1 448 ? 18.846 6.733 1.314 1.00 95.81 448 GLU A O 1
ATOM 3259 N N . SER A 1 449 ? 17.919 5.003 2.382 1.00 95.81 449 SER A N 1
ATOM 3260 C CA . SER A 1 449 ? 19.092 4.145 2.419 1.00 95.81 449 SER A CA 1
ATOM 3261 C C . SER A 1 449 ? 18.816 2.867 1.629 1.00 95.81 449 SER A C 1
ATOM 3263 O O . SER A 1 449 ? 17.677 2.509 1.324 1.00 95.81 449 SER A O 1
ATOM 3265 N N . TRP A 1 450 ? 19.862 2.079 1.394 1.00 94.75 450 TRP A N 1
ATOM 3266 C CA . TRP A 1 450 ? 19.736 0.805 0.691 1.00 94.75 450 TRP A CA 1
ATOM 3267 C C . TRP A 1 450 ? 18.748 -0.175 1.349 1.00 94.75 450 TRP A C 1
ATOM 3269 O O . TRP A 1 450 ? 18.226 -1.062 0.674 1.00 94.75 450 TRP A O 1
ATOM 3279 N N . LYS A 1 451 ? 18.497 -0.063 2.661 1.00 96.62 451 LYS A N 1
ATOM 3280 C CA . LYS A 1 451 ? 17.671 -1.011 3.432 1.00 96.62 451 LYS A CA 1
ATOM 3281 C C . LYS A 1 451 ? 16.453 -0.389 4.114 1.00 96.62 451 LYS A C 1
ATOM 3283 O O . LYS A 1 451 ? 15.666 -1.150 4.666 1.00 96.62 451 LYS A O 1
ATOM 3288 N N . ALA A 1 452 ? 16.330 0.929 4.154 1.00 97.25 452 ALA A N 1
ATOM 3289 C CA . ALA A 1 452 ? 15.272 1.630 4.878 1.00 97.25 452 ALA A CA 1
ATOM 3290 C C . ALA A 1 452 ? 15.061 3.033 4.301 1.00 97.25 452 ALA A C 1
ATOM 3292 O O . ALA A 1 452 ? 15.967 3.567 3.668 1.00 97.25 452 ALA A O 1
ATOM 3293 N N . ILE A 1 453 ? 13.918 3.644 4.576 1.00 96.38 453 ILE A N 1
ATOM 3294 C CA . ILE A 1 453 ? 13.696 5.081 4.403 1.00 96.38 453 ILE A CA 1
ATOM 3295 C C . ILE A 1 453 ? 13.401 5.686 5.773 1.00 96.38 453 ILE A C 1
ATOM 3297 O O . ILE A 1 453 ? 12.664 5.092 6.555 1.00 96.38 453 ILE A O 1
ATOM 3301 N N . ALA A 1 454 ? 14.008 6.822 6.088 1.00 95.12 454 ALA A N 1
ATOM 3302 C CA . ALA A 1 454 ? 13.869 7.470 7.384 1.00 95.12 454 ALA A CA 1
ATOM 3303 C C . ALA A 1 454 ? 13.382 8.906 7.223 1.00 95.12 454 ALA A C 1
ATOM 3305 O O . ALA A 1 454 ? 13.821 9.610 6.314 1.00 95.12 454 ALA A O 1
ATOM 3306 N N . SER A 1 455 ? 12.506 9.325 8.125 1.00 91.38 455 SER A N 1
ATOM 3307 C CA . SER A 1 455 ? 12.270 10.730 8.435 1.00 91.38 455 SER A CA 1
ATOM 3308 C C . SER A 1 455 ? 13.107 11.143 9.654 1.00 91.38 455 SER A C 1
ATOM 3310 O O . SER A 1 455 ? 13.910 10.357 10.161 1.00 91.38 455 SER A O 1
ATOM 3312 N N . ALA A 1 456 ? 12.898 12.360 10.166 1.00 82.88 456 ALA A N 1
ATOM 3313 C CA . ALA A 1 456 ? 13.541 12.823 11.396 1.00 82.88 456 ALA A CA 1
ATOM 3314 C C . ALA A 1 456 ? 13.228 11.957 12.635 1.00 82.88 456 ALA A C 1
ATOM 3316 O O . ALA A 1 456 ? 14.039 11.924 13.555 1.00 82.88 456 ALA A O 1
ATOM 3317 N N . GLN A 1 457 ? 12.080 11.270 12.675 1.00 86.12 457 GLN A N 1
ATOM 3318 C CA . GLN A 1 457 ? 11.614 10.562 13.878 1.00 86.12 457 GLN A CA 1
ATOM 3319 C C . GLN A 1 457 ? 11.290 9.085 13.669 1.00 86.12 457 GLN A C 1
ATOM 3321 O O . GLN A 1 457 ? 11.273 8.323 14.632 1.00 86.12 457 GLN A O 1
ATOM 3326 N N . VAL A 1 458 ? 11.003 8.672 12.434 1.00 92.50 458 VAL A N 1
ATOM 3327 C CA . VAL A 1 458 ? 10.526 7.317 12.153 1.00 92.50 458 VAL A CA 1
ATOM 3328 C C . VAL A 1 458 ? 11.338 6.714 11.029 1.00 92.50 458 VAL A C 1
ATOM 3330 O O . VAL A 1 458 ? 11.578 7.332 9.991 1.00 92.50 458 VAL A O 1
ATOM 3333 N N . LEU A 1 459 ? 11.753 5.472 11.238 1.00 95.88 459 LEU A N 1
ATOM 3334 C CA . LEU A 1 459 ? 12.422 4.668 10.238 1.00 95.88 459 LEU A CA 1
ATOM 3335 C C . LEU A 1 459 ? 11.455 3.613 9.723 1.00 95.88 459 LEU A C 1
ATOM 3337 O O . LEU A 1 459 ? 10.757 2.954 10.492 1.00 95.88 459 LEU A O 1
ATOM 3341 N N . HIS A 1 460 ? 11.456 3.415 8.413 1.00 97.31 460 HIS A N 1
ATOM 3342 C CA . HIS A 1 460 ? 10.595 2.466 7.735 1.00 97.31 460 HIS A CA 1
ATOM 3343 C C . HIS A 1 460 ? 11.420 1.473 6.933 1.00 97.31 460 HIS A C 1
ATOM 3345 O O . HIS A 1 460 ? 12.426 1.816 6.305 1.00 97.31 460 HIS A O 1
ATOM 3351 N N . ARG A 1 461 ? 10.950 0.229 6.904 1.00 98.00 461 ARG A N 1
ATOM 3352 C CA . ARG A 1 461 ? 11.507 -0.829 6.075 1.00 98.00 461 ARG A CA 1
ATOM 3353 C C . ARG A 1 461 ? 10.407 -1.602 5.378 1.00 98.00 461 ARG A C 1
ATOM 3355 O O . ARG A 1 461 ? 9.549 -2.192 6.029 1.00 98.00 461 ARG A O 1
ATOM 3362 N N . SER A 1 462 ? 10.490 -1.650 4.057 1.00 97.75 462 SER A N 1
ATOM 3363 C CA . SER A 1 462 ? 9.496 -2.294 3.210 1.00 97.75 462 SER A CA 1
ATOM 3364 C C . SER A 1 462 ? 10.005 -3.595 2.593 1.00 97.75 462 SER A C 1
ATOM 3366 O O . SER A 1 462 ? 11.141 -3.708 2.113 1.00 97.75 462 SER A O 1
ATOM 3368 N N . PHE A 1 463 ? 9.120 -4.580 2.574 1.00 96.50 463 PHE A N 1
ATOM 3369 C CA . PHE A 1 463 ? 9.312 -5.933 2.086 1.00 96.50 463 PHE A CA 1
ATOM 3370 C C . PHE A 1 463 ? 8.265 -6.236 1.025 1.00 96.50 463 PHE A C 1
ATOM 3372 O O . PHE A 1 463 ? 7.103 -5.887 1.187 1.00 96.50 463 PHE A O 1
ATOM 3379 N N . VAL A 1 464 ? 8.657 -6.941 -0.031 1.00 94.56 464 VAL A N 1
ATOM 3380 C CA . VAL A 1 464 ? 7.708 -7.534 -0.973 1.00 94.56 464 VAL A CA 1
ATOM 3381 C C . VAL A 1 464 ? 7.426 -8.970 -0.575 1.00 94.56 464 VAL A C 1
ATOM 3383 O O . VAL A 1 464 ? 8.339 -9.729 -0.229 1.00 94.56 464 VAL A O 1
ATOM 3386 N N . VAL A 1 465 ? 6.165 -9.356 -0.673 1.00 91.56 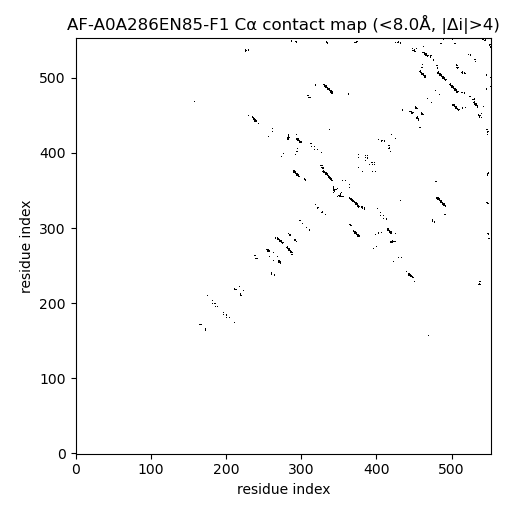465 VAL A N 1
ATOM 3387 C CA . VAL A 1 465 ? 5.731 -10.733 -0.492 1.00 91.56 465 VAL A CA 1
ATOM 3388 C C . VAL A 1 465 ? 5.984 -11.493 -1.795 1.00 91.56 465 VAL A C 1
ATOM 3390 O O . VAL A 1 465 ? 5.526 -11.118 -2.872 1.00 91.56 465 VAL A O 1
ATOM 3393 N N . SER A 1 466 ? 6.792 -12.541 -1.711 1.00 82.88 466 SER A N 1
ATOM 3394 C CA . SER A 1 466 ? 7.273 -13.338 -2.847 1.00 82.88 46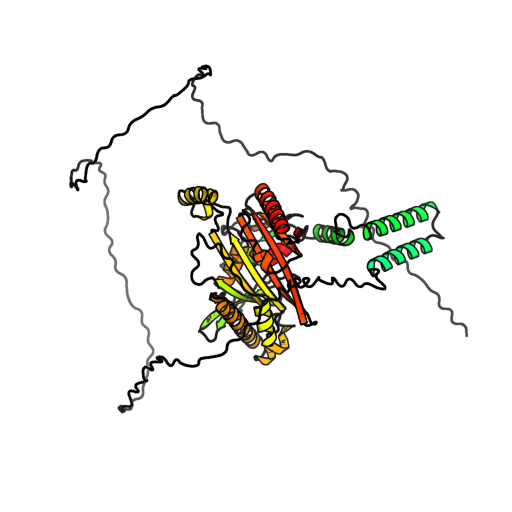6 SER A CA 1
ATOM 3395 C C . SER A 1 466 ? 6.510 -14.649 -3.049 1.00 82.88 466 SER A C 1
ATOM 3397 O O . SER A 1 466 ? 6.452 -15.141 -4.175 1.00 82.88 466 SER A O 1
ATOM 3399 N N . SER A 1 467 ? 5.894 -15.180 -1.993 1.00 70.62 467 SER A N 1
ATOM 3400 C CA . SER A 1 467 ? 5.026 -16.361 -2.024 1.00 70.62 467 SER A CA 1
ATOM 3401 C C . SER A 1 467 ? 3.992 -16.242 -0.913 1.00 70.62 467 SER A C 1
ATOM 3403 O O . SER A 1 467 ? 4.377 -15.966 0.221 1.00 70.62 467 SER A O 1
ATOM 3405 N N . TRP A 1 468 ? 2.706 -16.421 -1.219 1.00 69.06 468 TRP A N 1
ATOM 3406 C CA . TRP A 1 468 ? 1.650 -16.403 -0.202 1.00 69.06 468 TRP A CA 1
ATOM 3407 C C . TRP A 1 468 ? 0.306 -16.930 -0.723 1.00 69.06 468 TRP A C 1
ATOM 3409 O O . TRP A 1 468 ? 0.095 -17.028 -1.934 1.00 69.06 468 TRP A O 1
ATOM 3419 N N . SER A 1 469 ? -0.586 -17.225 0.226 1.00 62.88 469 SER A N 1
ATOM 3420 C CA . SER A 1 469 ? -2.046 -17.270 0.087 1.00 62.88 469 SER A CA 1
ATOM 3421 C C . SER A 1 469 ? -2.653 -16.116 0.890 1.00 62.88 469 SER A C 1
ATOM 3423 O O . SER A 1 469 ? -2.176 -15.866 1.996 1.00 62.88 469 SER A O 1
ATOM 3425 N N . LEU A 1 470 ? -3.710 -15.464 0.387 1.00 62.38 470 LEU A N 1
ATOM 3426 C CA . LEU A 1 470 ? -4.371 -14.318 1.040 1.00 62.38 470 LEU A CA 1
ATOM 3427 C C . LEU A 1 470 ? -4.675 -14.527 2.524 1.00 62.38 470 LEU A C 1
ATOM 3429 O O . LEU A 1 470 ? -4.251 -13.729 3.355 1.00 62.38 470 LEU A O 1
ATOM 3433 N N . ALA A 1 471 ? -5.252 -15.681 2.847 1.00 64.44 471 ALA A N 1
ATOM 3434 C CA . ALA A 1 471 ? -5.587 -16.067 4.212 1.00 64.44 471 ALA A CA 1
ATOM 3435 C C . ALA A 1 471 ? -4.390 -16.085 5.185 1.00 64.44 471 ALA A C 1
ATOM 3437 O O . ALA A 1 471 ? -4.575 -15.858 6.371 1.00 64.44 471 ALA A O 1
ATOM 3438 N N . ALA A 1 472 ? -3.164 -16.326 4.706 1.00 68.44 472 ALA A N 1
ATOM 3439 C CA . ALA A 1 472 ? -1.996 -16.420 5.584 1.00 68.44 472 ALA A CA 1
ATOM 3440 C C . ALA A 1 472 ? -1.510 -15.043 6.062 1.00 68.44 472 ALA A C 1
ATOM 3442 O O . ALA A 1 472 ? -0.882 -14.953 7.110 1.00 68.44 472 ALA A O 1
ATOM 3443 N N . LEU A 1 473 ? -1.775 -13.963 5.314 1.00 67.06 473 LEU A N 1
ATOM 3444 C CA . LEU A 1 473 ? -1.402 -12.614 5.760 1.00 67.06 473 LEU A CA 1
ATOM 3445 C C . LEU A 1 473 ? -2.390 -12.038 6.775 1.00 67.06 473 LEU A C 1
ATOM 3447 O O . LEU A 1 473 ? -1.978 -11.216 7.588 1.00 67.06 473 LEU A O 1
ATOM 3451 N N . ASP A 1 474 ? -3.628 -12.531 6.803 1.00 67.62 474 ASP A N 1
ATOM 3452 C CA . ASP A 1 474 ? -4.577 -12.216 7.876 1.00 67.62 474 ASP A CA 1
ATOM 3453 C C . ASP A 1 474 ? -4.109 -12.777 9.231 1.00 67.62 474 ASP A C 1
ATOM 3455 O O . ASP A 1 474 ? -4.396 -12.182 10.270 1.00 67.62 474 ASP A O 1
ATOM 3459 N N . ASP A 1 475 ? -3.331 -13.869 9.212 1.00 71.88 475 ASP A N 1
ATOM 3460 C CA . ASP A 1 475 ? -2.685 -14.455 10.395 1.00 71.88 475 ASP A CA 1
ATOM 3461 C C . ASP A 1 475 ? -1.457 -13.657 10.862 1.00 71.88 475 ASP A C 1
ATOM 3463 O O . ASP A 1 475 ? -0.921 -13.918 11.943 1.00 71.88 475 ASP A O 1
ATOM 3467 N N . LEU A 1 476 ? -1.003 -12.665 10.084 1.00 76.56 476 LEU A N 1
ATOM 3468 C CA . LEU A 1 476 ? -0.015 -11.684 10.532 1.00 76.56 476 LEU A CA 1
ATOM 3469 C C . LEU A 1 476 ? -0.715 -10.645 11.424 1.00 76.56 476 LEU A C 1
ATOM 3471 O O . LEU A 1 476 ? -0.772 -9.454 11.127 1.00 76.56 476 LEU A O 1
ATOM 3475 N N . THR A 1 477 ? -1.287 -11.134 12.524 1.00 63.34 477 THR A N 1
ATOM 3476 C CA . THR A 1 477 ? -2.091 -10.371 13.483 1.00 63.34 477 THR A CA 1
ATOM 3477 C C . THR A 1 477 ? -1.264 -9.336 14.233 1.00 63.34 477 THR A C 1
ATOM 3479 O O . THR A 1 477 ? -1.772 -8.260 14.544 1.00 63.34 477 THR A O 1
ATOM 3482 N N . TYR A 1 478 ? 0.017 -9.621 14.493 1.00 71.44 478 TYR A N 1
ATOM 3483 C CA . TYR A 1 478 ? 0.890 -8.708 15.220 1.00 71.44 478 TYR A CA 1
ATOM 3484 C C . TYR A 1 478 ? 2.372 -8.872 14.877 1.00 71.44 478 TYR A C 1
ATOM 3486 O O . TYR A 1 478 ? 2.903 -9.972 14.740 1.00 71.44 478 TYR A O 1
ATOM 3494 N N . THR A 1 479 ? 3.076 -7.747 14.801 1.00 78.31 479 THR A N 1
ATOM 3495 C CA . THR A 1 479 ? 4.534 -7.679 14.919 1.00 78.31 479 THR A CA 1
ATOM 3496 C C . THR A 1 479 ? 4.837 -6.471 15.804 1.00 78.31 479 THR A C 1
ATOM 3498 O O . THR A 1 479 ? 4.444 -5.365 15.418 1.00 78.31 479 THR A O 1
ATOM 3501 N N . PRO A 1 480 ? 5.495 -6.644 16.968 1.00 74.19 480 PRO A N 1
ATOM 3502 C CA . PRO A 1 480 ? 5.819 -5.557 17.881 1.00 74.19 480 PRO A CA 1
ATOM 3503 C C . PRO A 1 480 ? 6.734 -4.581 17.157 1.00 74.19 480 PRO A C 1
ATOM 3505 O O . PRO A 1 480 ? 7.903 -4.836 16.877 1.00 74.19 480 PRO A O 1
ATOM 3508 N N . SER A 1 481 ? 6.127 -3.483 16.753 1.00 83.69 481 SER A N 1
ATOM 3509 C CA . SER A 1 481 ? 6.716 -2.427 15.955 1.00 83.69 481 SER A CA 1
ATOM 3510 C C . SER A 1 481 ? 5.881 -1.181 16.178 1.00 83.69 481 SER A C 1
ATOM 3512 O O . SER A 1 481 ? 4.711 -1.280 16.549 1.00 83.69 481 SER A O 1
ATOM 3514 N N . PHE A 1 482 ? 6.466 -0.017 15.918 1.00 87.38 482 PHE A N 1
ATOM 3515 C CA . PHE A 1 482 ? 5.748 1.252 16.003 1.00 87.38 482 PHE A CA 1
ATOM 3516 C C . PHE A 1 482 ? 4.551 1.303 15.043 1.00 87.38 482 PHE A C 1
ATOM 3518 O O . PHE A 1 482 ? 3.517 1.907 15.328 1.00 87.38 482 PHE A O 1
ATOM 3525 N N . GLY A 1 483 ? 4.684 0.644 13.892 1.00 91.12 483 GLY A N 1
ATOM 3526 C CA . GLY A 1 483 ? 3.578 0.432 12.976 1.00 91.12 483 GLY A CA 1
ATOM 3527 C C . GLY A 1 483 ? 3.891 -0.640 11.945 1.00 91.12 483 GLY A C 1
ATOM 3528 O O . GLY A 1 483 ? 4.955 -0.629 11.320 1.00 91.12 483 GLY A O 1
ATOM 3529 N N . LEU A 1 484 ? 2.923 -1.523 11.729 1.00 93.31 484 LEU A N 1
ATOM 3530 C CA . LEU A 1 484 ? 2.922 -2.512 10.664 1.00 93.31 484 LEU A CA 1
ATOM 3531 C C . LEU A 1 484 ? 1.897 -2.084 9.619 1.00 93.31 484 LEU A C 1
ATOM 3533 O O . LEU A 1 484 ? 0.750 -1.788 9.936 1.00 93.31 484 LEU A O 1
ATOM 3537 N N . THR A 1 485 ? 2.303 -2.018 8.361 1.00 94.75 485 THR A N 1
ATOM 3538 C CA . THR A 1 485 ? 1.414 -1.687 7.248 1.00 94.75 485 THR A CA 1
ATOM 3539 C C . THR A 1 485 ? 1.503 -2.774 6.200 1.00 94.75 485 THR A C 1
ATOM 3541 O O . THR A 1 485 ? 2.599 -3.140 5.785 1.00 94.75 485 THR A O 1
ATOM 3544 N N . ILE A 1 486 ? 0.362 -3.267 5.744 1.00 93.38 486 ILE A N 1
ATOM 3545 C CA . ILE A 1 486 ? 0.259 -4.245 4.671 1.00 93.38 486 ILE A CA 1
ATOM 3546 C C . ILE A 1 486 ? -0.574 -3.608 3.566 1.00 93.38 486 ILE A C 1
ATOM 3548 O O . ILE A 1 486 ? -1.690 -3.157 3.802 1.00 93.38 486 ILE A O 1
ATOM 3552 N N . ALA A 1 487 ? -0.019 -3.546 2.364 1.00 94.12 487 ALA A N 1
ATOM 3553 C CA . ALA A 1 487 ? -0.719 -3.073 1.182 1.00 94.12 487 ALA A CA 1
ATOM 3554 C C . ALA A 1 487 ? -0.768 -4.194 0.148 1.00 94.12 487 ALA A C 1
ATOM 3556 O O . ALA A 1 487 ? 0.275 -4.675 -0.303 1.00 94.12 487 ALA A O 1
ATOM 3557 N N . HIS A 1 488 ? -1.975 -4.597 -0.231 1.00 91.88 488 HIS A N 1
ATOM 3558 C CA . HIS A 1 488 ? -2.237 -5.532 -1.315 1.00 91.88 488 HIS A CA 1
ATOM 3559 C C . HIS A 1 488 ? -2.773 -4.757 -2.500 1.00 91.88 488 HIS A C 1
ATOM 3561 O O . HIS A 1 488 ? -3.810 -4.127 -2.389 1.00 91.88 488 HIS A O 1
ATOM 3567 N N . GLU A 1 489 ? -2.108 -4.822 -3.637 1.00 93.06 489 GLU A N 1
ATOM 3568 C CA . GLU A 1 489 ? -2.615 -4.276 -4.884 1.00 93.06 489 GLU A CA 1
ATOM 3569 C C . GLU A 1 489 ? -2.993 -5.433 -5.799 1.00 93.06 489 GLU A C 1
ATOM 3571 O O . GLU A 1 489 ? -2.146 -6.259 -6.144 1.00 93.06 489 GLU A O 1
ATOM 3576 N N . VAL A 1 490 ? -4.268 -5.510 -6.163 1.00 91.50 490 VAL A N 1
ATOM 3577 C CA . VAL A 1 490 ? -4.821 -6.523 -7.058 1.00 91.50 490 VAL A CA 1
ATOM 3578 C C . VAL A 1 490 ? -5.156 -5.863 -8.385 1.00 91.50 490 VAL A C 1
ATOM 3580 O O . VAL A 1 490 ? -5.989 -4.962 -8.446 1.00 91.50 490 VAL A O 1
ATOM 3583 N N . ARG A 1 491 ? -4.518 -6.332 -9.453 1.00 89.06 491 ARG A N 1
ATOM 3584 C CA . ARG A 1 491 ? -4.769 -5.908 -10.834 1.00 89.06 491 ARG A CA 1
ATOM 3585 C C . ARG A 1 491 ? -5.401 -7.051 -11.610 1.00 89.06 491 ARG A C 1
ATOM 3587 O O . ARG A 1 491 ? -5.034 -8.210 -11.409 1.00 89.06 491 ARG A O 1
ATOM 3594 N N . ARG A 1 492 ? -6.325 -6.753 -12.517 1.00 83.69 492 ARG A N 1
ATOM 3595 C CA . ARG A 1 492 ? -6.837 -7.751 -13.465 1.00 83.69 492 ARG A CA 1
ATOM 3596 C C . ARG A 1 492 ? -5.836 -7.920 -14.612 1.00 83.69 492 ARG A C 1
ATOM 3598 O O . ARG A 1 492 ? -5.221 -6.951 -15.038 1.00 83.69 492 ARG A O 1
ATOM 3605 N N . GLN A 1 493 ? -5.649 -9.147 -15.082 1.00 85.19 493 GLN A N 1
ATOM 3606 C CA . GLN A 1 493 ? -4.857 -9.458 -16.272 1.00 85.19 493 GLN A CA 1
ATOM 3607 C C . GLN A 1 493 ? -5.781 -9.734 -17.461 1.00 85.19 493 GLN A C 1
ATOM 3609 O O . GLN A 1 493 ? -6.877 -10.269 -17.280 1.00 85.19 493 GLN A O 1
ATOM 3614 N N . ASP A 1 494 ? -5.309 -9.455 -18.675 1.00 81.25 494 ASP A N 1
ATOM 3615 C CA . ASP A 1 494 ? -6.059 -9.697 -19.920 1.00 81.25 494 ASP A CA 1
ATOM 3616 C C . ASP A 1 494 ? -6.440 -11.173 -20.103 1.00 81.25 494 ASP A C 1
ATOM 3618 O O . ASP A 1 494 ? -7.472 -11.503 -20.677 1.00 81.25 494 ASP A O 1
ATOM 3622 N N . THR A 1 495 ? -5.645 -12.080 -19.532 1.00 84.38 495 THR A N 1
ATOM 3623 C CA . THR A 1 495 ? -5.900 -13.529 -19.507 1.00 84.38 495 THR A CA 1
ATOM 3624 C C . THR A 1 495 ? -7.070 -13.938 -18.604 1.00 84.38 495 THR A C 1
ATOM 3626 O O . THR A 1 495 ? -7.341 -15.128 -18.455 1.00 84.38 495 THR A O 1
ATOM 3629 N N . GLY A 1 496 ? -7.740 -12.982 -17.953 1.00 78.38 496 GLY A N 1
ATOM 3630 C CA . GLY A 1 496 ? -8.811 -13.220 -16.985 1.00 78.38 496 GLY A CA 1
ATOM 3631 C C . GLY A 1 496 ? -8.321 -13.536 -15.568 1.00 78.38 496 GLY A C 1
ATOM 3632 O O . GLY A 1 496 ? -9.140 -13.658 -14.661 1.00 78.38 496 GLY A O 1
ATOM 3633 N N . GLY A 1 497 ? -7.004 -13.648 -15.360 1.00 83.75 497 GLY A N 1
ATOM 3634 C CA . GLY A 1 497 ? -6.398 -13.835 -14.042 1.00 83.75 497 GLY A CA 1
ATOM 3635 C C . GLY A 1 497 ? -6.257 -12.538 -13.239 1.00 83.75 497 GLY A C 1
ATOM 3636 O O . GLY A 1 497 ? -6.520 -11.440 -13.731 1.00 83.75 497 GLY A O 1
ATOM 3637 N N . PHE A 1 498 ? -5.773 -12.666 -12.002 1.00 83.25 498 PHE A N 1
ATOM 3638 C CA . PHE A 1 498 ? -5.424 -11.533 -11.146 1.00 83.25 498 PHE A CA 1
ATOM 3639 C C . PHE A 1 498 ? -3.929 -11.519 -10.834 1.00 83.25 498 PHE A C 1
ATOM 3641 O O . PHE A 1 498 ? -3.320 -12.536 -10.496 1.00 83.25 498 PHE A O 1
ATOM 3648 N N . LEU A 1 499 ? -3.336 -10.334 -10.925 1.00 87.50 499 LEU A N 1
ATOM 3649 C CA . LEU A 1 499 ? -1.986 -10.046 -10.487 1.00 87.50 499 LEU A CA 1
ATOM 3650 C C . LEU A 1 499 ? -2.054 -9.344 -9.135 1.00 87.50 499 LEU A C 1
ATOM 3652 O O . LEU A 1 499 ? -2.332 -8.150 -9.074 1.00 87.50 499 LEU A O 1
ATOM 3656 N N . THR A 1 500 ? -1.729 -10.065 -8.065 1.00 87.69 500 THR A N 1
ATOM 3657 C CA . THR A 1 500 ? -1.630 -9.451 -6.736 1.00 87.69 500 THR A CA 1
ATOM 3658 C C . THR A 1 500 ? -0.185 -9.189 -6.354 1.00 87.69 500 THR A C 1
ATOM 3660 O O . THR A 1 500 ? 0.641 -10.110 -6.345 1.00 87.69 500 THR A O 1
ATOM 3663 N N . VAL A 1 501 ? 0.130 -7.941 -6.029 1.00 90.81 501 VAL A N 1
ATOM 3664 C CA . VAL A 1 501 ? 1.397 -7.514 -5.431 1.00 90.81 501 VAL A CA 1
ATOM 3665 C C . VAL A 1 501 ? 1.120 -7.154 -3.980 1.00 90.81 501 VAL A C 1
ATOM 3667 O O . VAL A 1 501 ? 0.134 -6.493 -3.678 1.00 90.81 501 VAL A O 1
ATOM 3670 N N . SER A 1 502 ? 1.954 -7.615 -3.053 1.00 92.38 502 SER A N 1
ATOM 3671 C CA . SER A 1 502 ? 1.783 -7.276 -1.640 1.00 92.38 502 SER A CA 1
ATOM 3672 C C . SER A 1 502 ? 3.080 -6.776 -1.047 1.00 92.38 502 SER A C 1
ATOM 3674 O O . SER A 1 502 ? 4.142 -7.374 -1.249 1.00 92.38 502 SER A O 1
ATOM 3676 N N . THR A 1 503 ? 2.969 -5.668 -0.327 1.00 95.12 503 THR A N 1
ATOM 3677 C CA . THR A 1 503 ? 4.082 -4.972 0.302 1.00 95.12 503 THR A CA 1
ATOM 3678 C C . THR A 1 503 ? 3.788 -4.833 1.784 1.00 95.12 503 THR A C 1
ATOM 3680 O O . THR A 1 503 ? 2.719 -4.368 2.167 1.00 95.12 503 THR A O 1
ATOM 3683 N N . ILE A 1 504 ? 4.743 -5.238 2.612 1.00 95.50 504 ILE A N 1
ATOM 3684 C CA . ILE A 1 504 ? 4.683 -5.096 4.063 1.00 95.50 504 ILE A CA 1
ATOM 3685 C C . ILE A 1 504 ? 5.708 -4.042 4.457 1.00 95.50 504 ILE A C 1
ATOM 3687 O O . ILE A 1 504 ? 6.882 -4.174 4.115 1.00 95.50 504 ILE A O 1
ATOM 3691 N N . ARG A 1 505 ? 5.292 -3.012 5.183 1.00 96.88 505 ARG A N 1
ATOM 3692 C CA . ARG A 1 505 ? 6.171 -2.002 5.768 1.00 96.88 505 ARG A CA 1
ATOM 3693 C C . ARG A 1 505 ? 6.142 -2.120 7.281 1.00 96.88 505 ARG A C 1
ATOM 3695 O O . ARG A 1 505 ? 5.081 -2.067 7.892 1.00 96.88 505 ARG A O 1
ATOM 3702 N N . VAL A 1 506 ? 7.327 -2.221 7.864 1.00 96.06 506 VAL A N 1
ATOM 3703 C CA . VAL A 1 506 ? 7.556 -2.129 9.307 1.00 96.06 506 VAL A CA 1
ATOM 3704 C C . VAL A 1 506 ? 8.121 -0.752 9.606 1.00 96.06 506 VAL A C 1
ATOM 3706 O O . VAL A 1 506 ? 8.981 -0.270 8.866 1.00 96.06 506 VAL A O 1
ATOM 3709 N N . SER A 1 507 ? 7.641 -0.128 10.672 1.00 95.44 507 SER A N 1
ATOM 3710 C CA . SER A 1 507 ? 8.091 1.186 11.127 1.00 95.44 507 SER A CA 1
ATOM 3711 C C . SER A 1 507 ? 8.557 1.108 12.576 1.00 95.44 507 SER A C 1
ATOM 3713 O O . SER A 1 507 ? 8.001 0.335 13.358 1.00 95.44 507 SER A O 1
ATOM 3715 N N . ALA A 1 508 ? 9.570 1.892 12.929 1.00 93.88 508 ALA A N 1
ATOM 3716 C CA . ALA A 1 508 ? 10.144 1.948 14.272 1.00 93.88 508 ALA A CA 1
ATOM 3717 C C . ALA A 1 508 ? 10.737 3.332 14.569 1.00 93.88 508 ALA A C 1
ATOM 3719 O O . ALA A 1 508 ? 11.005 4.099 13.640 1.00 93.88 508 ALA A O 1
ATOM 3720 N N . LEU A 1 509 ? 10.960 3.634 15.851 1.00 91.75 509 LEU A N 1
ATOM 3721 C CA . LEU A 1 509 ? 11.525 4.912 16.300 1.00 91.75 509 LEU A CA 1
ATOM 3722 C C . LEU A 1 509 ? 13.058 4.889 16.343 1.00 91.75 509 LEU A C 1
ATOM 3724 O O . LEU A 1 509 ? 13.703 5.934 16.304 1.00 91.75 509 LEU A O 1
ATOM 3728 N N . SER A 1 510 ? 13.659 3.697 16.378 1.00 92.56 510 SER A N 1
ATOM 3729 C CA . SER A 1 510 ? 15.110 3.512 16.340 1.00 92.56 510 SER A CA 1
ATOM 3730 C C . SER A 1 510 ? 15.539 2.451 15.322 1.00 92.56 510 SER A C 1
ATOM 3732 O O . SER A 1 510 ? 14.769 1.577 14.917 1.00 92.56 510 SER A O 1
ATOM 3734 N N . ALA A 1 511 ? 16.801 2.511 14.885 1.00 94.56 511 ALA A N 1
ATOM 3735 C CA . ALA A 1 511 ? 17.355 1.530 13.949 1.00 94.56 511 ALA A CA 1
ATOM 3736 C C . ALA A 1 511 ? 17.399 0.111 14.546 1.00 94.56 511 ALA A C 1
ATOM 3738 O O . ALA A 1 511 ? 17.125 -0.861 13.844 1.00 94.56 511 ALA A O 1
ATOM 3739 N N . THR A 1 512 ? 17.692 0.001 15.845 1.00 94.25 512 THR A N 1
ATOM 3740 C CA . THR A 1 512 ? 17.717 -1.266 16.586 1.00 94.25 512 THR A CA 1
ATOM 3741 C C . THR A 1 512 ? 16.332 -1.898 16.681 1.00 94.25 512 THR A C 1
ATOM 3743 O O . THR A 1 512 ? 16.190 -3.090 16.418 1.00 94.25 512 THR A O 1
ATOM 3746 N N . GLU A 1 513 ? 15.298 -1.104 16.978 1.00 92.19 513 GLU A N 1
ATOM 3747 C CA . GLU A 1 513 ? 13.907 -1.573 16.949 1.00 92.19 513 GLU A CA 1
ATOM 3748 C C . GLU A 1 513 ? 13.486 -1.982 15.539 1.00 92.19 513 GLU A C 1
ATOM 3750 O O . GLU A 1 513 ? 12.830 -3.007 15.366 1.00 92.19 513 GLU A O 1
ATOM 3755 N N . LEU A 1 514 ? 13.888 -1.218 14.516 1.00 95.25 514 LEU A N 1
ATOM 3756 C CA . LEU A 1 514 ? 13.566 -1.545 13.131 1.00 95.25 514 LEU A CA 1
ATOM 3757 C C . LEU A 1 514 ? 14.166 -2.891 12.718 1.00 95.25 514 LEU A C 1
ATOM 3759 O O . LEU A 1 514 ? 13.509 -3.666 12.019 1.00 95.25 514 LEU A O 1
ATOM 3763 N N . ASP A 1 515 ? 15.409 -3.170 13.112 1.00 95.88 515 ASP A N 1
ATOM 3764 C CA . ASP A 1 515 ? 16.073 -4.446 12.853 1.00 95.88 515 ASP A CA 1
ATOM 3765 C C . ASP A 1 515 ? 15.391 -5.598 13.600 1.00 95.88 515 ASP A C 1
ATOM 3767 O O . ASP A 1 515 ? 15.034 -6.589 12.959 1.00 95.88 515 ASP A O 1
ATOM 3771 N N . ALA A 1 516 ? 15.096 -5.431 14.893 1.00 93.56 516 ALA A N 1
ATOM 3772 C CA . ALA A 1 516 ? 14.382 -6.431 15.689 1.00 93.56 516 ALA A CA 1
ATOM 3773 C C . ALA A 1 516 ? 12.991 -6.751 15.111 1.00 93.56 516 ALA A C 1
ATOM 3775 O O . ALA A 1 516 ? 12.678 -7.911 14.837 1.00 93.56 516 ALA A O 1
ATOM 3776 N N . ALA A 1 517 ? 12.187 -5.724 14.823 1.00 93.06 517 ALA A N 1
ATOM 3777 C CA . ALA A 1 517 ? 10.858 -5.882 14.240 1.00 93.06 517 ALA A CA 1
ATOM 3778 C C . ALA A 1 517 ? 10.912 -6.503 12.832 1.00 93.06 517 ALA A C 1
ATOM 3780 O O . ALA A 1 517 ? 10.050 -7.296 12.452 1.00 93.06 517 ALA A O 1
ATOM 3781 N N . SER A 1 518 ? 11.953 -6.195 12.052 1.00 95.88 518 SER A N 1
ATOM 3782 C CA . SER A 1 518 ? 12.179 -6.806 10.736 1.00 95.88 518 SER A CA 1
ATOM 3783 C C . SER A 1 518 ? 12.502 -8.294 10.819 1.00 95.88 518 SER A C 1
ATOM 3785 O O . SER A 1 518 ? 12.043 -9.075 9.980 1.00 95.88 518 SER A O 1
ATOM 3787 N N . ASP A 1 519 ? 13.331 -8.693 11.779 1.00 95.50 519 ASP A N 1
ATOM 3788 C CA . ASP A 1 519 ? 13.708 -10.091 11.960 1.00 95.50 519 ASP A CA 1
ATOM 3789 C C . ASP A 1 519 ? 12.554 -10.905 12.539 1.00 95.50 519 ASP A C 1
ATOM 3791 O O . ASP A 1 519 ? 12.318 -12.027 12.079 1.00 95.50 519 ASP A O 1
ATOM 3795 N N . GLN A 1 520 ? 11.758 -10.308 13.427 1.00 92.81 520 GLN A N 1
ATOM 3796 C CA . GLN A 1 520 ? 10.511 -10.904 13.886 1.00 92.81 520 GLN A CA 1
ATOM 3797 C C . GLN A 1 520 ? 9.503 -11.069 12.750 1.00 92.81 520 GLN A C 1
ATOM 3799 O O . GLN A 1 520 ? 9.012 -12.178 12.560 1.00 92.81 520 GLN A O 1
ATOM 3804 N N . LEU A 1 521 ? 9.268 -10.037 11.929 1.00 93.94 521 LEU A N 1
ATOM 3805 C CA . LEU A 1 521 ? 8.402 -10.148 10.750 1.00 93.94 521 LEU A CA 1
ATOM 3806 C C . LEU A 1 521 ? 8.834 -11.317 9.856 1.00 93.94 521 LEU A C 1
ATOM 3808 O O . LEU A 1 521 ? 8.006 -12.110 9.416 1.00 93.94 521 LEU A O 1
ATOM 3812 N N . ARG A 1 522 ? 10.138 -11.446 9.577 1.00 93.94 522 ARG A N 1
ATOM 3813 C CA . ARG A 1 522 ? 10.667 -12.557 8.769 1.00 93.94 522 ARG A CA 1
ATOM 3814 C C . ARG A 1 522 ? 10.463 -13.907 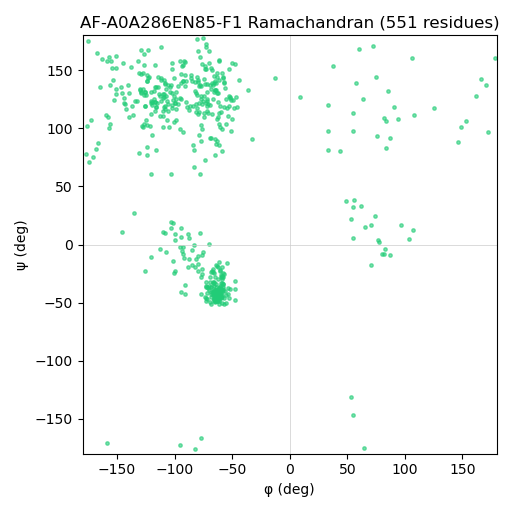9.446 1.00 93.94 522 ARG A C 1
ATOM 3816 O O . ARG A 1 522 ? 10.204 -14.885 8.749 1.00 93.94 522 ARG A O 1
ATOM 3823 N N . SER A 1 523 ? 10.632 -13.978 10.763 1.00 92.81 523 SER A N 1
ATOM 3824 C CA . SER A 1 523 ? 10.397 -15.195 11.539 1.00 92.81 523 SER A CA 1
ATOM 3825 C C . SER A 1 523 ? 8.934 -15.623 11.459 1.00 92.81 523 SER A C 1
ATOM 3827 O O . SER A 1 523 ? 8.662 -16.761 11.080 1.00 92.81 523 SER A O 1
ATOM 3829 N N . GLU A 1 524 ? 8.010 -14.689 11.691 1.00 90.88 524 GLU A N 1
ATOM 3830 C CA . GLU A 1 524 ? 6.571 -14.923 11.587 1.00 90.88 524 GLU A CA 1
ATOM 3831 C C . GLU A 1 524 ? 6.176 -15.331 10.174 1.00 90.88 524 GLU A C 1
ATOM 3833 O O . GLU A 1 524 ? 5.565 -16.379 9.998 1.00 90.88 524 GLU A O 1
ATOM 3838 N N . CYS A 1 525 ? 6.629 -14.597 9.154 1.00 91.25 525 CYS A N 1
ATOM 3839 C CA . CYS A 1 525 ? 6.392 -14.948 7.755 1.00 91.25 525 CYS A CA 1
ATOM 3840 C C . CYS A 1 525 ? 6.878 -16.371 7.434 1.00 91.25 525 CYS A C 1
ATOM 3842 O O . CYS A 1 525 ? 6.148 -17.141 6.817 1.00 91.25 525 CYS A O 1
ATOM 3844 N N . ARG A 1 526 ? 8.071 -16.773 7.903 1.00 91.06 526 ARG A N 1
ATOM 3845 C CA . ARG A 1 526 ? 8.556 -18.156 7.740 1.00 91.06 526 ARG A CA 1
ATOM 3846 C C . ARG A 1 526 ? 7.660 -19.173 8.447 1.00 91.06 526 ARG A C 1
ATOM 3848 O O . ARG A 1 526 ? 7.398 -20.220 7.862 1.00 91.06 526 ARG A O 1
ATOM 3855 N N . ARG A 1 527 ? 7.184 -18.869 9.659 1.00 89.75 527 ARG A N 1
ATOM 3856 C CA . ARG A 1 527 ? 6.277 -19.732 10.433 1.00 89.75 527 ARG A CA 1
ATOM 3857 C C . ARG A 1 527 ? 4.967 -19.989 9.684 1.00 89.75 527 ARG A C 1
ATOM 3859 O O . ARG A 1 527 ? 4.516 -21.128 9.647 1.00 89.75 527 ARG A O 1
ATOM 3866 N N . ILE A 1 528 ? 4.399 -18.966 9.044 1.00 88.62 528 ILE A N 1
ATOM 3867 C CA . ILE A 1 528 ? 3.158 -19.070 8.249 1.00 88.62 528 ILE A CA 1
ATOM 3868 C C . ILE A 1 528 ? 3.397 -19.479 6.781 1.00 88.62 528 ILE A C 1
ATOM 3870 O O . ILE A 1 528 ? 2.473 -19.472 5.972 1.00 88.62 528 ILE A O 1
ATOM 3874 N N . GLY A 1 529 ? 4.635 -19.813 6.398 1.00 88.25 529 GLY A N 1
ATOM 3875 C CA . GLY A 1 529 ? 4.975 -20.218 5.028 1.00 88.25 529 GLY A CA 1
ATOM 3876 C C . GLY A 1 529 ? 4.931 -19.087 3.987 1.00 88.25 529 GLY A C 1
ATOM 3877 O O . GLY A 1 529 ? 4.916 -19.349 2.782 1.00 88.25 529 GLY A O 1
ATOM 3878 N N . VAL A 1 530 ? 4.933 -17.828 4.424 1.00 89.62 530 VAL A N 1
ATOM 3879 C CA . VAL A 1 530 ? 4.976 -16.641 3.567 1.00 89.62 530 VAL A CA 1
ATOM 3880 C C . VAL A 1 530 ? 6.428 -16.233 3.319 1.00 89.62 530 VAL A C 1
ATOM 3882 O O . VAL A 1 530 ? 7.208 -15.958 4.231 1.00 89.62 530 VAL A O 1
ATOM 3885 N N . GLY A 1 531 ? 6.818 -16.165 2.050 1.00 90.94 531 GLY A N 1
ATOM 3886 C CA . GLY A 1 531 ? 8.155 -15.728 1.667 1.00 90.94 531 GLY A CA 1
ATOM 3887 C C . GLY A 1 531 ? 8.192 -14.214 1.536 1.00 90.94 531 GLY A C 1
ATOM 3888 O O . GLY A 1 531 ? 7.525 -13.674 0.657 1.00 90.94 531 GLY A O 1
ATOM 3889 N N . VAL A 1 532 ? 9.015 -13.519 2.320 1.00 93.50 532 VAL A N 1
ATOM 3890 C CA . VAL A 1 532 ? 9.213 -12.062 2.203 1.00 93.50 532 VAL A CA 1
ATOM 3891 C C . VAL A 1 532 ? 10.630 -11.710 1.768 1.00 93.50 532 VAL A C 1
ATOM 3893 O O . VAL A 1 532 ? 11.607 -12.348 2.164 1.00 93.50 532 VAL A O 1
ATOM 3896 N N . ARG A 1 533 ? 10.763 -10.654 0.962 1.00 93.75 533 ARG A N 1
ATOM 3897 C CA . ARG A 1 533 ? 12.052 -10.148 0.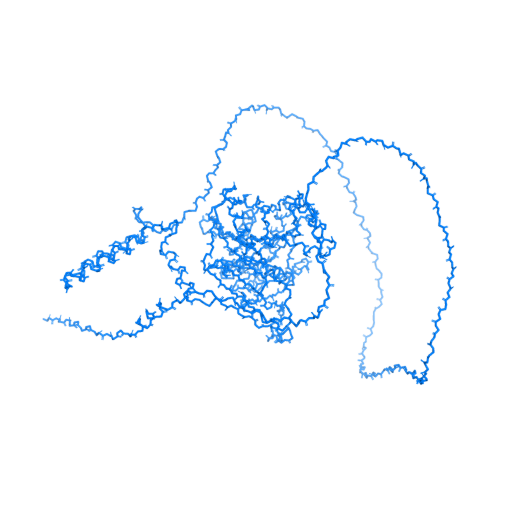482 1.00 93.75 533 ARG A CA 1
ATOM 3898 C C . ARG A 1 533 ? 12.162 -8.651 0.720 1.00 93.75 533 ARG A C 1
ATOM 3900 O O . ARG A 1 533 ? 11.291 -7.887 0.328 1.00 93.75 533 ARG A O 1
ATOM 3907 N N . LEU A 1 534 ? 13.282 -8.226 1.296 1.00 95.50 534 LEU A N 1
ATOM 3908 C CA . LEU A 1 534 ? 13.591 -6.808 1.472 1.00 95.50 534 LEU A CA 1
ATOM 3909 C C . LEU A 1 534 ? 13.726 -6.098 0.112 1.00 95.50 534 LEU A C 1
ATOM 3911 O O . LEU A 1 534 ? 14.480 -6.559 -0.753 1.00 95.50 534 LEU A O 1
ATOM 3915 N N . LEU A 1 535 ? 13.044 -4.963 -0.056 1.00 94.06 535 LEU A N 1
ATOM 3916 C CA . LEU A 1 535 ? 13.079 -4.135 -1.270 1.00 94.06 535 LEU A CA 1
ATOM 3917 C C . LEU A 1 535 ? 14.291 -3.198 -1.278 1.00 94.06 535 LEU A C 1
ATOM 3919 O O . LEU A 1 535 ? 14.179 -1.982 -1.138 1.00 94.06 535 LEU A O 1
ATOM 3923 N N . ARG A 1 536 ? 15.485 -3.784 -1.368 1.00 93.62 536 ARG A N 1
ATOM 3924 C CA . ARG A 1 536 ? 16.734 -3.022 -1.292 1.00 93.62 536 ARG A CA 1
ATOM 3925 C C . ARG A 1 536 ? 16.855 -2.008 -2.431 1.00 93.62 536 ARG A C 1
ATOM 3927 O O . ARG A 1 536 ? 16.648 -2.371 -3.585 1.00 93.62 536 ARG A O 1
ATOM 3934 N N . GLY A 1 537 ? 17.182 -0.768 -2.077 1.00 92.00 537 GLY A N 1
ATOM 3935 C CA . GLY A 1 537 ? 17.292 0.361 -3.005 1.00 92.00 537 GLY A CA 1
ATOM 3936 C C . GLY A 1 537 ? 15.987 0.786 -3.687 1.00 92.00 537 GLY A C 1
ATOM 3937 O O . GLY A 1 537 ? 16.029 1.463 -4.708 1.00 92.00 537 GLY A O 1
ATOM 3938 N N . GLN A 1 538 ? 14.843 0.335 -3.166 1.00 94.19 538 GLN A N 1
ATOM 3939 C CA . GLN A 1 538 ? 13.499 0.668 -3.651 1.00 94.19 538 GLN A CA 1
ATOM 3940 C C . GLN A 1 538 ? 12.571 1.007 -2.475 1.00 94.19 538 GLN A C 1
ATOM 3942 O O . GLN A 1 538 ? 11.368 0.763 -2.527 1.00 94.19 538 GLN A O 1
ATOM 3947 N N . GLN A 1 539 ? 13.133 1.497 -1.373 1.00 95.94 539 GLN A N 1
ATOM 3948 C CA . GLN A 1 539 ? 12.394 1.748 -0.141 1.00 95.94 539 GLN A CA 1
ATOM 3949 C C . GLN A 1 539 ? 11.452 2.937 -0.300 1.00 95.94 539 GLN A C 1
ATOM 3951 O O . GLN A 1 539 ? 10.329 2.851 0.176 1.00 95.94 539 GLN A O 1
ATOM 3956 N N . ALA A 1 540 ? 11.843 3.986 -1.031 1.00 93.81 540 ALA A N 1
ATOM 3957 C CA . ALA A 1 540 ? 10.966 5.124 -1.305 1.00 93.81 540 ALA A CA 1
ATOM 3958 C C . ALA A 1 540 ? 9.738 4.715 -2.136 1.00 93.81 540 ALA A C 1
ATOM 3960 O O . ALA A 1 540 ? 8.604 4.996 -1.752 1.00 93.81 540 ALA A O 1
ATOM 3961 N N . SER A 1 541 ? 9.938 3.978 -3.233 1.00 92.62 541 SER A N 1
ATOM 3962 C CA . SER A 1 541 ? 8.835 3.460 -4.059 1.00 92.62 541 SER A CA 1
ATOM 3963 C C . SER A 1 541 ? 7.942 2.495 -3.275 1.00 92.62 541 SER A C 1
ATOM 3965 O O . SER A 1 541 ? 6.719 2.593 -3.314 1.00 92.62 541 SER A O 1
ATOM 3967 N N . ALA A 1 542 ? 8.545 1.591 -2.501 1.00 94.75 542 ALA A N 1
ATOM 3968 C CA . ALA A 1 542 ? 7.805 0.663 -1.657 1.00 94.75 542 ALA A CA 1
ATOM 3969 C C . ALA A 1 542 ? 7.034 1.366 -0.533 1.00 94.75 542 ALA A C 1
ATOM 3971 O O . ALA A 1 542 ? 5.983 0.893 -0.115 1.00 94.75 542 ALA A O 1
ATOM 3972 N N . PHE A 1 543 ? 7.559 2.479 -0.028 1.00 95.50 543 PHE A N 1
ATOM 3973 C CA . PHE A 1 543 ? 6.904 3.300 0.976 1.00 95.50 543 PHE A CA 1
ATOM 3974 C C . PHE A 1 543 ? 5.669 3.995 0.399 1.00 95.50 543 PHE A C 1
ATOM 3976 O O . PHE A 1 543 ? 4.601 3.885 1.000 1.00 95.50 543 PHE A O 1
ATOM 3983 N N . ARG A 1 544 ? 5.768 4.589 -0.803 1.00 94.44 544 ARG A N 1
ATOM 3984 C CA . ARG A 1 544 ? 4.608 5.129 -1.544 1.00 94.44 544 ARG A CA 1
ATOM 3985 C C . ARG A 1 544 ? 3.513 4.087 -1.712 1.00 94.44 544 ARG A C 1
ATOM 3987 O O . ARG A 1 544 ? 2.350 4.362 -1.457 1.00 94.44 544 ARG A O 1
ATOM 3994 N N . MET A 1 545 ? 3.911 2.863 -2.043 1.00 93.62 545 MET A N 1
ATOM 3995 C CA . MET A 1 545 ? 3.011 1.720 -2.186 1.00 93.62 545 MET A CA 1
ATOM 3996 C C . MET A 1 545 ? 2.226 1.334 -0.934 1.00 93.62 545 MET A C 1
ATOM 3998 O O . MET A 1 545 ? 1.200 0.661 -1.017 1.00 93.62 545 MET A O 1
ATOM 4002 N N . THR A 1 546 ? 2.720 1.738 0.230 1.00 95.88 546 THR A N 1
ATOM 4003 C CA . THR A 1 546 ? 2.087 1.505 1.530 1.00 95.88 546 THR A CA 1
ATOM 4004 C C . THR A 1 546 ? 1.347 2.732 2.055 1.00 95.88 546 THR A C 1
ATOM 4006 O O . THR A 1 546 ? 1.062 2.810 3.248 1.00 95.88 546 THR A O 1
ATOM 4009 N N . ILE A 1 547 ? 1.029 3.682 1.178 1.00 95.62 547 ILE A N 1
ATOM 4010 C CA . ILE A 1 547 ? 0.139 4.813 1.442 1.00 95.62 547 ILE A CA 1
ATOM 4011 C C . ILE A 1 547 ? -1.162 4.565 0.657 1.00 95.62 547 ILE A C 1
ATOM 4013 O O . ILE A 1 547 ? -1.080 4.114 -0.492 1.00 95.62 547 ILE A O 1
ATOM 4017 N N . PRO A 1 548 ? -2.352 4.821 1.235 1.00 94.31 548 PRO A N 1
ATOM 4018 C CA . PRO A 1 548 ? -3.613 4.751 0.498 1.00 94.31 548 PRO A CA 1
ATOM 4019 C C . PRO A 1 548 ? -3.563 5.591 -0.785 1.00 94.31 548 PRO A C 1
ATOM 4021 O O . PRO A 1 548 ? -3.189 6.760 -0.744 1.00 94.31 548 PRO A O 1
ATOM 4024 N N . GLY A 1 549 ? -3.892 4.985 -1.926 1.00 89.56 549 GLY A N 1
ATOM 4025 C CA . GLY A 1 549 ? -3.808 5.631 -3.244 1.00 89.56 549 GLY A CA 1
ATOM 4026 C C . GLY A 1 549 ? -2.441 5.525 -3.926 1.00 89.56 549 GLY A C 1
ATOM 4027 O O . GLY A 1 549 ? -2.335 5.821 -5.115 1.00 89.56 549 GLY A O 1
ATOM 4028 N N . GLY A 1 550 ? -1.411 5.047 -3.221 1.00 89.38 550 GLY A N 1
ATOM 4029 C CA . GLY A 1 550 ? -0.118 4.710 -3.812 1.00 89.38 550 GLY A CA 1
ATOM 4030 C C . GLY A 1 550 ? -0.192 3.508 -4.761 1.00 89.38 550 GLY A C 1
ATOM 4031 O O . GLY A 1 550 ? -1.023 2.617 -4.581 1.00 89.38 550 GLY A O 1
ATOM 4032 N N . GLN A 1 551 ? 0.679 3.480 -5.776 1.00 82.44 551 GLN A N 1
ATOM 4033 C CA . GLN A 1 551 ? 0.631 2.493 -6.870 1.00 82.44 551 GLN A CA 1
ATOM 4034 C C . GLN A 1 551 ? 1.987 1.838 -7.135 1.00 82.44 551 GLN A C 1
ATOM 4036 O O . GLN A 1 551 ? 3.031 2.474 -6.958 1.00 82.44 551 GLN A O 1
ATOM 4041 N N . SER A 1 552 ? 1.979 0.561 -7.550 1.00 76.69 552 SER A N 1
ATOM 4042 C CA . SER A 1 552 ? 3.203 -0.159 -7.903 1.00 76.69 552 SER A CA 1
ATOM 4043 C C . SER A 1 552 ? 3.371 -0.057 -9.400 1.00 76.69 552 SER A C 1
ATOM 4045 O O . SER A 1 552 ? 2.725 -0.769 -10.164 1.00 76.69 552 SER A O 1
ATOM 4047 N N . ARG A 1 553 ? 4.220 0.879 -9.811 1.00 62.47 553 ARG A N 1
ATOM 4048 C CA . ARG A 1 553 ? 4.675 0.996 -11.194 1.00 62.47 553 ARG A CA 1
ATOM 4049 C C . ARG A 1 553 ? 6.050 0.374 -11.360 1.00 62.47 553 ARG A C 1
ATOM 4051 O O . ARG A 1 553 ? 6.910 0.580 -10.468 1.00 62.47 553 ARG A O 1
#

Sequence (553 aa):
MVFSVGTRASILPVPGVILAGLRRLQSIPGGGELVSIPPRPKGSGGDRRQHAVKSAPGRRRRSDSSPGLDIRPGGPADGTGSRSGGGRNGGSSQAGTSAPPSSGLAAQRASASAPGRPGSRDLGSRDLGNRDLANRGLGSRDRGNSENRGGRRRAAKPPQRVRQGLFFGGVRIAAIVVIELVAAAILLTPDLTRIWAAVVVALAVVVAAAGLIGLRGVRLGTWASSVISYSGRRHVTTVEPTNPTATETDGVEGAYPVPAEVIAFFPDLAVRQFALRSGEQVGLLRAEGTWSVSVTVTAEDSDVLTAADPLRLNVEKIVASLAKQELSLDAVQVWTQTLGGDRNRFGGGALSAIAAELEQRAPLLRDRTLVVTLQLNPISAREAIDARGGGMLGLQRLASAAIGTVRAEAFAAGLLGRPLDAAGVTRAMAVALLQPPVADESVLRWIESWKAIASAQVLHRSFVVSSWSLAALDDLTYTPSFGLTIAHEVRRQDTGGFLTVSTIRVSALSATELDAASDQLRSECRRIGVGVRLLRGQQASAFRMTIPGGQSR

Nearest PDB structures (foldseek):
  7obj-assembly1_B  TM=5.616E-01  e=1.094E+00  Synechocystis sp. PCC 6803
  7obj-assembly1_A  TM=5.672E-01  e=1.434E+00  Synechocystis sp. PCC 6803
  8to0-assembly1_6  TM=2.970E-01  e=5.248E+00  Mus musculus
  9cpc-assembly1_4W  TM=2.744E-01  e=4.005E+00  Sus scrofa
  7ung-assembly1_5  TM=2.427E-01  e=5.540E+00  Homo sapiens

Radius of gyration: 36.3 Å; Cα contacts (8 Å, |Δi|>4): 697; chains: 1; bounding box: 107×98×129 Å